Protein AF-Q8TP90-F1 (afdb_monomer)

Sequence (486 aa):
MRDIGINGIKLPTEDCNDPECPFHGKLSVRGQILKGIVISDKMTKNIVMKRYREKWSYKYQRKQRVSSKIHAYSPPCMEAKIGDIITIAECRPLNKGSSFVVIENKSNINFVDNLLNVDDKWREELYVKDLKEMISLIQKEIKSLPSKSSELPIRLDQLANCQRNLYFISGDIKQLEDSVDNFSKSVSLTPINSSDKLIRLISLGKTQSFLYKTTNDVSSLDSAINAYGEAIETYNVLSTITNNYLPYFLTASKNLADLLIFEYEKNKNASDLKRAVYYYNEFLNSAPTGTSNTPIVLKRLSSAMKYYYTLNQDIDYLEKEINYIQKAVNITNSSSANLPGLLIDLGDSLNEYYECGKSKIPFDKLEKILIESRNSYMKAKGLISDDSINLLKIFNNIGNVSRELYIHTNEISYLKEAIDFWRKSIKSEDLNKQNYSSNNILRLNNLAVGLIDLYEVESDPKYLDESQKIWNRLKRELWTRKNYKS

Solvent-accessible surface area (backbone atoms only — not comparable to full-atom values): 25575 Å² total; per-residue (Å²): 115,50,85,71,85,63,87,94,63,64,74,61,75,47,70,49,92,43,58,75,22,53,44,66,29,76,38,63,66,46,89,58,76,47,64,33,35,26,77,37,52,88,45,89,60,29,33,34,30,41,30,74,47,77,42,80,34,78,94,73,74,41,79,38,83,44,75,50,81,44,44,25,32,42,42,77,39,51,69,74,45,37,40,30,42,33,33,32,31,24,40,66,72,78,51,99,70,22,39,27,33,57,64,34,45,58,70,78,47,98,65,74,73,62,89,56,58,86,92,38,54,73,52,52,59,50,51,53,50,49,34,53,53,49,42,55,51,45,55,54,50,56,73,71,50,59,94,86,40,86,60,49,38,57,49,27,42,44,39,15,40,20,27,39,44,42,19,74,74,69,69,44,61,68,33,40,53,53,14,42,53,28,26,50,52,20,40,73,71,36,61,82,74,35,73,68,30,32,57,38,22,49,55,31,18,53,49,24,45,49,50,14,76,74,67,70,42,62,69,34,42,56,50,16,45,48,28,20,50,52,24,41,56,32,40,63,60,39,48,78,80,45,68,88,57,51,62,59,40,42,53,25,26,46,52,40,18,53,51,25,43,55,48,21,74,75,71,66,43,66,67,33,46,53,51,16,54,51,30,44,47,56,30,61,76,68,52,60,90,75,44,73,47,50,42,56,51,27,45,50,50,18,53,52,24,48,51,50,20,74,75,66,75,41,67,70,27,41,54,51,18,44,53,28,29,52,53,20,50,72,73,45,54,91,86,41,88,60,43,42,57,45,24,44,50,39,20,52,47,35,49,49,41,45,70,78,27,63,91,76,50,59,70,85,52,50,58,54,41,42,52,49,20,40,50,26,33,54,54,22,58,76,70,52,61,91,86,39,77,65,50,35,54,43,26,36,52,42,14,53,38,24,40,52,47,17,74,74,66,70,43,62,68,30,42,55,49,13,38,55,26,19,55,67,32,50,75,83,77,75,90,53,90,86,67,83,47,75,64,57,54,53,41,43,50,52,33,26,52,46,25,44,58,48,22,76,74,68,69,46,64,69,34,47,55,49,19,53,53,38,49,54,48,45,52,51,55,54,52,52,55,56,66,72,74,108

Mean predicted aligned error: 10.58 Å

Radius of gyration: 27.31 Å; Cα contacts (8 Å, |Δi|>4): 719; chains: 1; bounding box: 67×59×77 Å

Secondary structure (DSSP, 8-state):
----S-TTPPPPSS----TT-TTTSSPPEEEEEEEEEEEEEEETTEEEEEEEEEEEETTTTEEEEEEEEEEEE--GGG---TT-EEEEEEES-SSSS--EEEEEEGGGSSS-S-SS-GGGHHHHHHHHHHHHHHHHHHHHHHHHS-TT-TTHHHHHHHHHHHHHHHHHHH--HHHHHHHHHHHHHHHHTSPTT-HHHHHHHHHHHHHHHHHHHHH--HHHHHHHHHHHHHHHHHHHHHHTT-STTHHHHHHHHHHHHHHHHHHHHHH--HHHHHHHHHHHHHHHHHSPTT-TTHHHHHHHHHHHHHHHHHHH--THHHHHHHHHHHHHHHHS-TT-TTHHHHHHHHHHHHHHHHHHHTTTS-HHHHHHHHHHHHHHHHHHHHHS-TT-HHHHHHHHHHHHHHHHHHHHH--HHHHHHHHHHHHHHS-S--S-TT---HHHHHHHHHHHHHHHHHHHHH--HHHHHHHHHHHHHHHHHHHHHHHTT-

InterPro domains:
  IPR000266 Small ribosomal subunit protein uS17 [PF00366] (36-104)
  IPR000266 Small ribosomal subunit protein uS17 [PTHR10744] (2-112)
  IPR012340 Nucleic acid-binding, OB-fold [SSF50249] (30-132)
  IPR019978 Small ribosomal subunit protein uS17, archaeal [MF_01345_A] (2-107)
  IPR028333 Small ribosomal subunit protein uS17, archaeal/eukaryotic [TIGR03630] (4-105)

pLDDT: mean 89.75, std 11.12, range [39.59, 98.31]

Structure (mmCIF, N/CA/C/O backbone):
data_AF-Q8TP90-F1
#
_entry.id   AF-Q8TP90-F1
#
loop_
_atom_site.group_PDB
_atom_site.id
_atom_site.type_symbol
_atom_site.label_atom_id
_atom_site.label_alt_id
_atom_site.label_comp_id
_atom_site.label_asym_id
_atom_site.label_entity_id
_atom_site.label_seq_id
_atom_site.pdbx_PDB_ins_code
_atom_site.Cartn_x
_atom_site.Cartn_y
_atom_site.Cartn_z
_atom_site.occupancy
_atom_site.B_iso_or_equiv
_atom_site.auth_seq_id
_atom_site.auth_comp_id
_atom_site.auth_asym_id
_atom_site.auth_atom_id
_atom_site.pdbx_PDB_model_num
ATOM 1 N N . MET A 1 1 ? 10.451 -8.329 6.215 1.00 73.50 1 MET A N 1
ATOM 2 C CA . MET A 1 1 ? 11.173 -7.052 6.019 1.00 73.50 1 MET A CA 1
ATOM 3 C C . MET A 1 1 ? 11.724 -6.570 7.357 1.00 73.50 1 MET A C 1
ATOM 5 O O . MET A 1 1 ? 11.015 -6.689 8.352 1.00 73.50 1 MET A O 1
ATOM 9 N N . ARG A 1 2 ? 12.975 -6.101 7.407 1.00 77.56 2 ARG A N 1
ATOM 10 C CA . ARG A 1 2 ? 13.603 -5.552 8.617 1.00 77.56 2 ARG A CA 1
ATOM 11 C C . ARG A 1 2 ? 13.163 -4.110 8.841 1.00 77.56 2 ARG A C 1
ATOM 13 O O . ARG A 1 2 ? 13.107 -3.332 7.892 1.00 77.56 2 ARG A O 1
ATOM 20 N N . ASP A 1 3 ? 12.910 -3.767 10.097 1.00 80.56 3 ASP A N 1
ATOM 21 C CA . ASP A 1 3 ? 12.862 -2.374 10.525 1.00 80.56 3 ASP A CA 1
ATOM 22 C C . ASP A 1 3 ? 14.297 -1.829 10.590 1.00 80.56 3 ASP A C 1
ATOM 24 O O . ASP A 1 3 ? 15.183 -2.446 11.188 1.00 80.56 3 ASP A O 1
ATOM 28 N N . ILE A 1 4 ? 14.531 -0.699 9.925 1.00 85.50 4 ILE A N 1
ATOM 29 C CA . ILE A 1 4 ? 15.835 -0.033 9.868 1.00 85.50 4 ILE A CA 1
ATOM 30 C C . ILE A 1 4 ? 16.009 1.019 10.976 1.00 85.50 4 ILE A C 1
ATOM 32 O O . ILE A 1 4 ? 17.056 1.661 11.038 1.00 85.50 4 ILE A O 1
ATOM 36 N N . GLY A 1 5 ? 15.007 1.197 11.845 1.00 82.06 5 GLY A N 1
ATOM 37 C CA . GLY A 1 5 ? 15.052 2.102 12.995 1.00 82.06 5 GLY A CA 1
ATOM 38 C C . GLY A 1 5 ? 14.886 3.579 12.637 1.00 82.06 5 GLY A C 1
ATOM 39 O O . GLY A 1 5 ? 15.294 4.444 13.410 1.00 82.06 5 GLY A O 1
ATOM 40 N N . ILE A 1 6 ? 14.327 3.884 11.462 1.00 81.75 6 ILE A N 1
ATOM 41 C CA . ILE A 1 6 ? 14.079 5.258 11.023 1.00 81.75 6 ILE A CA 1
ATOM 42 C C . ILE A 1 6 ? 12.574 5.497 10.905 1.00 81.75 6 ILE A C 1
ATOM 44 O O . ILE A 1 6 ? 11.910 4.969 10.013 1.00 81.75 6 ILE A O 1
ATOM 48 N N . ASN A 1 7 ? 12.055 6.354 11.780 1.00 77.19 7 ASN A N 1
ATOM 49 C CA . ASN A 1 7 ? 10.639 6.701 11.810 1.00 77.19 7 ASN A CA 1
ATOM 50 C C . ASN A 1 7 ? 10.236 7.560 10.600 1.00 77.19 7 ASN A C 1
ATOM 52 O O . ASN A 1 7 ? 10.971 8.452 10.175 1.00 77.19 7 ASN A O 1
ATOM 56 N N . GLY A 1 8 ? 9.028 7.324 10.084 1.00 74.12 8 GLY A N 1
ATOM 57 C CA . GLY A 1 8 ? 8.416 8.143 9.031 1.00 74.12 8 GLY A CA 1
ATOM 58 C C . GLY A 1 8 ? 8.883 7.843 7.603 1.00 74.12 8 GLY A C 1
ATOM 59 O O . GLY A 1 8 ? 8.479 8.556 6.688 1.00 74.12 8 GLY A O 1
ATOM 60 N N . ILE A 1 9 ? 9.701 6.809 7.392 1.00 78.56 9 ILE A N 1
ATOM 61 C CA . ILE A 1 9 ? 10.065 6.339 6.049 1.00 78.56 9 ILE A CA 1
ATOM 62 C C . ILE A 1 9 ? 9.023 5.345 5.551 1.00 78.56 9 ILE A C 1
ATOM 64 O O . ILE A 1 9 ? 8.697 4.376 6.242 1.00 78.56 9 ILE A O 1
ATOM 68 N N . LYS A 1 10 ? 8.526 5.555 4.328 1.00 74.62 10 LYS A N 1
ATOM 69 C CA . LYS A 1 10 ? 7.681 4.563 3.659 1.00 74.62 10 LYS A CA 1
ATOM 70 C C . LYS A 1 10 ? 8.544 3.372 3.230 1.00 74.62 10 LYS A C 1
ATOM 72 O O . LYS A 1 10 ? 9.531 3.529 2.514 1.00 74.62 10 LYS A O 1
ATOM 77 N N . LEU A 1 11 ? 8.165 2.185 3.702 1.00 74.81 11 LEU A N 1
ATOM 78 C CA . LEU A 1 11 ? 8.831 0.928 3.364 1.00 74.81 11 LEU A CA 1
ATOM 79 C C . LEU A 1 11 ? 8.772 0.668 1.847 1.00 74.81 11 LEU A C 1
ATOM 81 O O . LEU A 1 11 ? 7.795 1.074 1.206 1.00 74.81 11 LEU A O 1
ATOM 85 N N . PRO A 1 12 ? 9.776 -0.023 1.270 1.00 78.31 12 PRO A N 1
ATOM 86 C CA . PRO A 1 12 ? 9.726 -0.432 -0.127 1.00 78.31 12 PRO A CA 1
ATOM 87 C C . PRO A 1 12 ? 8.459 -1.239 -0.405 1.00 78.31 12 PRO A C 1
ATOM 89 O O . PRO A 1 12 ? 8.058 -2.079 0.401 1.00 78.31 12 PRO A O 1
ATOM 92 N N . THR A 1 13 ? 7.836 -0.998 -1.555 1.00 68.50 13 THR A N 1
ATOM 93 C CA . THR A 1 13 ? 6.683 -1.793 -1.996 1.00 68.50 13 THR A CA 1
ATOM 94 C C . THR A 1 13 ? 7.095 -3.126 -2.589 1.00 68.50 13 THR A C 1
ATOM 96 O O . THR A 1 13 ? 6.263 -4.017 -2.692 1.00 68.50 13 THR A O 1
ATOM 99 N N . GLU A 1 14 ? 8.341 -3.254 -3.025 1.00 73.25 14 GLU A N 1
ATOM 100 C CA . GLU A 1 14 ? 8.852 -4.458 -3.663 1.00 73.25 14 GLU A CA 1
ATOM 101 C C . GLU A 1 14 ? 9.869 -5.157 -2.773 1.00 73.25 14 GLU A C 1
ATOM 103 O O . GLU A 1 14 ? 10.559 -4.528 -1.965 1.00 73.25 14 GLU A O 1
ATOM 108 N N . ASP A 1 15 ? 9.976 -6.472 -2.940 1.00 74.62 15 ASP A N 1
ATOM 109 C CA . ASP A 1 15 ? 10.994 -7.259 -2.263 1.00 74.62 15 ASP A CA 1
ATOM 110 C C . ASP A 1 15 ? 12.216 -7.471 -3.150 1.00 74.62 15 ASP A C 1
ATOM 112 O O . ASP A 1 15 ? 12.117 -7.564 -4.372 1.00 74.62 15 ASP A O 1
ATOM 116 N N . CYS A 1 16 ? 13.392 -7.560 -2.531 1.00 80.56 16 CYS A N 1
ATOM 117 C CA . CYS A 1 16 ? 14.615 -7.935 -3.229 1.00 80.56 16 CYS A CA 1
ATOM 118 C C . CYS A 1 16 ? 15.437 -8.922 -2.400 1.00 80.56 16 CYS A C 1
ATOM 120 O O . CYS A 1 16 ? 15.374 -8.928 -1.175 1.00 80.56 16 CYS A O 1
ATOM 122 N N . ASN A 1 17 ? 16.264 -9.721 -3.074 1.00 80.06 17 ASN A N 1
ATOM 123 C CA . ASN A 1 17 ? 17.187 -10.664 -2.431 1.00 80.06 17 ASN A CA 1
ATOM 124 C C . ASN A 1 17 ? 18.594 -10.069 -2.257 1.00 80.06 17 ASN A C 1
ATOM 126 O O . ASN A 1 17 ? 19.585 -10.795 -2.226 1.00 80.06 17 ASN A O 1
ATOM 130 N N . ASP A 1 18 ? 18.701 -8.741 -2.210 1.00 87.00 18 ASP A N 1
ATOM 131 C CA . ASP A 1 18 ? 19.982 -8.046 -2.174 1.00 87.00 18 ASP A CA 1
ATOM 132 C C . ASP A 1 18 ? 20.558 -8.001 -0.745 1.00 87.00 18 ASP A C 1
ATOM 134 O O . ASP A 1 18 ? 19.956 -7.374 0.134 1.00 87.00 18 ASP A O 1
ATOM 138 N N . PRO A 1 19 ? 21.736 -8.603 -0.480 1.00 88.44 19 PRO A N 1
ATOM 139 C CA . PRO A 1 19 ? 22.357 -8.575 0.844 1.00 88.44 19 PRO A CA 1
ATOM 140 C C . PRO A 1 19 ? 22.702 -7.162 1.331 1.00 88.44 19 PRO A C 1
ATOM 142 O O . PRO A 1 19 ? 22.796 -6.943 2.544 1.00 88.44 19 PRO A O 1
ATOM 145 N N . GLU A 1 20 ? 22.888 -6.215 0.404 1.00 92.25 20 GLU A N 1
ATOM 146 C CA . GLU A 1 20 ? 23.177 -4.809 0.705 1.00 92.25 20 GLU A CA 1
ATOM 147 C C . GLU A 1 20 ? 21.911 -3.942 0.803 1.00 92.25 20 GLU A C 1
ATOM 149 O O . GLU A 1 20 ? 21.999 -2.749 1.085 1.00 92.25 20 GLU A O 1
ATOM 154 N N . CYS A 1 21 ? 20.718 -4.526 0.654 1.00 91.88 21 CYS A N 1
ATOM 155 C CA . CYS A 1 21 ? 19.477 -3.826 0.955 1.00 91.88 21 CYS A CA 1
ATOM 156 C C . CYS A 1 21 ? 19.329 -3.629 2.478 1.00 91.88 21 CYS A C 1
ATOM 158 O O . CYS A 1 21 ? 19.456 -4.598 3.233 1.00 91.88 21 CYS A O 1
ATOM 160 N N . PRO A 1 22 ? 19.002 -2.418 2.963 1.00 92.38 22 PRO A N 1
ATOM 161 C CA . PRO A 1 22 ? 18.715 -2.190 4.380 1.00 92.38 22 PRO A CA 1
ATOM 162 C C . PRO A 1 22 ? 17.515 -2.991 4.906 1.00 92.38 22 PRO A C 1
ATOM 164 O O . PRO A 1 22 ? 17.494 -3.404 6.064 1.00 92.38 22 PRO A O 1
ATOM 167 N N . PHE A 1 23 ? 16.522 -3.231 4.047 1.00 88.56 23 PHE A N 1
ATOM 168 C CA . PHE A 1 23 ? 15.239 -3.828 4.420 1.00 88.56 23 PHE A CA 1
ATOM 169 C C . PHE A 1 23 ? 15.216 -5.354 4.300 1.00 88.56 23 PHE A C 1
ATOM 171 O O . PHE A 1 23 ? 14.618 -6.037 5.135 1.00 88.56 23 PHE A O 1
ATOM 178 N N . HIS A 1 24 ? 15.847 -5.900 3.261 1.00 86.56 24 HIS A N 1
ATOM 179 C CA . HIS A 1 24 ? 15.857 -7.343 2.980 1.00 86.56 24 HIS A CA 1
ATOM 180 C C . HIS A 1 24 ? 17.210 -7.998 3.257 1.00 86.56 24 HIS A C 1
ATOM 182 O O . HIS A 1 24 ? 17.280 -9.205 3.470 1.00 86.56 24 HIS A O 1
ATOM 188 N N . GLY A 1 25 ? 18.278 -7.205 3.289 1.00 88.62 25 GLY A N 1
ATOM 189 C CA . GLY A 1 25 ? 19.641 -7.660 3.505 1.00 88.62 25 GLY A CA 1
ATOM 190 C C . GLY A 1 25 ? 20.128 -7.470 4.940 1.00 88.62 25 GLY A C 1
ATOM 191 O O . GLY A 1 25 ? 19.359 -7.365 5.901 1.00 88.62 25 GLY A O 1
ATOM 192 N N . LYS A 1 26 ? 21.456 -7.436 5.094 1.00 90.31 26 LYS A N 1
ATOM 193 C CA . LYS A 1 26 ? 22.139 -7.293 6.392 1.00 90.31 26 LYS A CA 1
ATOM 194 C C . LYS A 1 26 ? 22.639 -5.872 6.659 1.00 90.31 26 LYS A C 1
ATOM 196 O O . LYS A 1 26 ? 23.103 -5.604 7.764 1.00 90.31 26 LYS A O 1
ATOM 201 N N . LEU A 1 27 ? 22.519 -4.960 5.693 1.00 93.88 27 LEU A N 1
ATOM 202 C CA . LEU A 1 27 ? 23.067 -3.612 5.805 1.00 93.88 27 LEU A CA 1
ATOM 203 C C . LEU A 1 27 ? 22.357 -2.795 6.892 1.00 93.88 27 LEU A C 1
ATOM 205 O O . LEU A 1 27 ? 21.151 -2.589 6.840 1.00 93.88 27 LEU A O 1
ATOM 209 N N . SER A 1 28 ? 23.123 -2.301 7.862 1.00 93.44 28 SER A N 1
ATOM 210 C CA . SER A 1 28 ? 22.631 -1.344 8.853 1.00 93.44 28 SER A CA 1
ATOM 211 C C . SER A 1 28 ? 22.852 0.087 8.367 1.00 93.44 28 SER A C 1
ATOM 213 O O . SER A 1 28 ? 23.928 0.426 7.861 1.00 93.44 28 SER A O 1
ATOM 215 N N . VAL A 1 29 ? 21.841 0.928 8.559 1.00 94.25 29 VAL A N 1
ATOM 216 C CA . VAL A 1 29 ? 21.896 2.375 8.317 1.00 94.25 29 VAL A CA 1
ATOM 217 C C . VAL A 1 29 ? 22.242 3.118 9.608 1.00 94.25 29 VAL A C 1
ATOM 219 O O . VAL A 1 29 ? 22.035 2.603 10.706 1.00 94.25 29 VAL A O 1
ATOM 222 N N . ARG A 1 30 ? 22.832 4.307 9.484 1.00 92.44 30 ARG A N 1
ATOM 223 C CA . ARG A 1 30 ? 23.269 5.157 10.600 1.00 92.44 30 ARG A CA 1
ATOM 224 C C . ARG A 1 30 ? 23.354 6.619 10.163 1.00 92.44 30 ARG A C 1
ATOM 226 O O . ARG A 1 30 ? 23.160 6.929 8.996 1.00 92.44 30 ARG A O 1
ATOM 233 N N . GLY A 1 31 ? 23.722 7.499 11.091 1.00 91.69 31 GLY A N 1
ATOM 234 C CA . GLY A 1 31 ? 24.200 8.842 10.762 1.00 91.69 31 GLY A CA 1
ATOM 235 C C . GLY A 1 31 ? 23.160 9.714 10.060 1.00 91.69 31 GLY A C 1
ATOM 236 O O . GLY A 1 31 ? 22.032 9.855 10.530 1.00 91.69 31 GLY A O 1
ATOM 237 N N . GLN A 1 32 ? 23.572 10.365 8.972 1.00 92.62 32 GLN A N 1
ATOM 238 C CA . GLN A 1 32 ? 22.754 11.377 8.305 1.00 92.62 32 GLN A CA 1
ATOM 239 C C . GLN A 1 32 ? 21.702 10.774 7.367 1.00 92.62 32 GLN A C 1
ATOM 241 O O . GLN A 1 32 ? 21.999 9.895 6.559 1.00 92.62 32 GLN A O 1
ATOM 246 N N . ILE A 1 33 ? 20.496 11.347 7.398 1.00 93.06 33 ILE A N 1
ATOM 247 C CA . ILE A 1 33 ? 19.430 11.096 6.421 1.00 93.06 33 ILE A CA 1
ATOM 248 C C . ILE A 1 33 ? 19.311 12.320 5.521 1.00 93.06 33 ILE A C 1
ATOM 250 O O . ILE A 1 33 ? 19.073 13.435 5.990 1.00 93.06 33 ILE A O 1
ATOM 254 N N . LEU A 1 34 ? 19.501 12.123 4.221 1.00 92.06 34 LEU A N 1
ATOM 255 C CA . LEU A 1 34 ? 19.572 13.197 3.238 1.00 92.06 34 LEU A CA 1
ATOM 256 C C . LEU A 1 34 ? 18.519 12.989 2.150 1.00 92.06 34 LEU A C 1
ATOM 258 O O . LEU A 1 34 ? 18.262 11.865 1.742 1.00 92.06 34 LEU A O 1
ATOM 262 N N . LYS A 1 35 ? 17.945 14.084 1.648 1.00 89.75 35 LYS A N 1
ATOM 263 C CA . LYS A 1 35 ? 16.981 14.077 0.538 1.00 89.75 35 LYS A CA 1
ATOM 264 C C . LYS A 1 35 ? 17.571 14.788 -0.675 1.00 89.75 35 LYS A C 1
ATOM 266 O O . LYS A 1 35 ? 18.319 15.759 -0.512 1.00 89.75 35 LYS A O 1
ATOM 271 N N . GLY A 1 36 ? 17.226 14.333 -1.873 1.00 91.44 36 GLY A N 1
ATOM 272 C CA . GLY A 1 36 ? 17.706 14.933 -3.114 1.00 91.44 36 GLY A CA 1
ATOM 273 C C . GLY A 1 36 ? 17.113 14.305 -4.365 1.00 91.44 36 GLY A C 1
ATOM 274 O O . GLY A 1 36 ? 16.293 13.396 -4.285 1.00 91.44 36 GLY A O 1
ATOM 275 N N . ILE A 1 37 ? 17.550 14.813 -5.515 1.00 92.12 37 ILE A N 1
ATOM 276 C CA . ILE A 1 37 ? 17.131 14.351 -6.838 1.00 92.12 37 ILE A CA 1
ATOM 277 C C . ILE A 1 37 ? 18.216 13.487 -7.481 1.00 92.12 37 ILE A C 1
ATOM 279 O O . ILE A 1 37 ? 19.404 13.819 -7.408 1.00 92.12 37 ILE A O 1
ATOM 283 N N . VAL A 1 38 ? 17.836 12.387 -8.123 1.00 95.31 38 VAL A N 1
ATOM 284 C CA . VAL A 1 38 ? 18.757 11.554 -8.903 1.00 95.31 38 VAL A CA 1
ATOM 285 C C . VAL A 1 38 ? 19.110 12.265 -10.206 1.00 95.31 38 VAL A C 1
ATOM 287 O O . VAL A 1 38 ? 18.242 12.553 -11.022 1.00 95.31 38 VAL A O 1
ATOM 290 N N . ILE A 1 39 ? 20.398 12.529 -10.417 1.00 94.44 39 ILE A N 1
ATOM 291 C CA . ILE A 1 39 ? 20.915 13.171 -11.639 1.00 94.44 39 ILE A CA 1
ATOM 292 C C . ILE A 1 39 ? 21.616 12.189 -12.584 1.00 94.44 39 ILE A C 1
ATOM 294 O O . ILE A 1 39 ? 21.942 12.545 -13.712 1.00 94.44 39 ILE A O 1
ATOM 298 N N . SER A 1 40 ? 21.921 10.977 -12.118 1.00 93.25 40 SER A N 1
ATOM 299 C CA . SER A 1 40 ? 22.514 9.916 -12.933 1.00 93.25 40 SER A CA 1
ATOM 300 C C . SER A 1 40 ? 22.280 8.561 -12.279 1.00 93.25 40 SER A C 1
ATOM 302 O O . SER A 1 40 ? 22.550 8.394 -11.090 1.00 93.25 40 SER A O 1
ATOM 304 N N . ASP A 1 41 ? 21.840 7.599 -13.078 1.00 91.69 41 ASP A N 1
ATOM 305 C CA . ASP A 1 41 ? 21.629 6.188 -12.744 1.00 91.69 41 ASP A CA 1
ATOM 306 C C . ASP A 1 41 ? 22.478 5.254 -13.629 1.00 91.69 41 ASP A C 1
ATOM 308 O O . ASP A 1 41 ? 22.223 4.059 -13.730 1.00 91.69 41 ASP A O 1
ATOM 312 N N . LYS A 1 42 ? 23.526 5.797 -14.268 1.00 87.50 42 LYS A N 1
ATOM 313 C CA . LYS A 1 42 ? 24.381 5.065 -15.221 1.00 87.50 42 LYS A CA 1
ATOM 314 C C . LYS A 1 42 ? 25.289 4.014 -14.572 1.00 87.50 42 LYS A C 1
ATOM 316 O O . LYS A 1 42 ? 25.848 3.179 -15.275 1.00 87.50 42 LYS A O 1
ATOM 321 N N . MET A 1 43 ? 25.517 4.091 -13.260 1.00 88.25 43 MET A N 1
ATOM 322 C CA . MET A 1 43 ? 26.410 3.168 -12.558 1.00 88.25 43 MET A CA 1
ATOM 323 C C . MET A 1 43 ? 25.622 1.959 -12.059 1.00 88.25 43 MET A C 1
ATOM 325 O O . MET A 1 43 ? 24.588 2.096 -11.414 1.00 88.25 43 MET A O 1
ATOM 329 N N . THR A 1 44 ? 26.134 0.753 -12.287 1.00 86.31 44 THR A N 1
ATOM 330 C CA . THR A 1 44 ? 25.473 -0.467 -11.812 1.00 86.31 44 THR A CA 1
ATOM 331 C C . THR A 1 44 ? 25.269 -0.421 -10.295 1.00 86.31 44 THR A C 1
ATOM 333 O O . THR A 1 44 ? 26.227 -0.224 -9.538 1.00 86.31 44 THR A O 1
ATOM 336 N N . LYS A 1 45 ? 24.011 -0.584 -9.857 1.00 88.94 45 LYS A N 1
ATOM 337 C CA . LYS A 1 45 ? 23.566 -0.535 -8.449 1.00 88.94 45 LYS A CA 1
ATOM 338 C C . LYS A 1 45 ? 23.917 0.757 -7.695 1.00 88.94 45 LYS A C 1
ATOM 340 O O . LYS A 1 45 ? 23.836 0.798 -6.472 1.00 88.94 45 LYS A O 1
ATOM 345 N N . ASN A 1 46 ? 24.331 1.817 -8.386 1.00 94.62 46 ASN A N 1
ATOM 346 C CA . ASN A 1 46 ? 24.694 3.079 -7.755 1.00 94.62 46 ASN A CA 1
ATOM 347 C C . ASN A 1 46 ? 24.105 4.246 -8.532 1.00 94.62 46 ASN A C 1
ATOM 349 O O . ASN A 1 46 ? 24.036 4.258 -9.755 1.00 94.62 46 ASN A O 1
ATOM 353 N N . ILE A 1 47 ? 23.734 5.274 -7.796 1.00 95.38 47 ILE A N 1
ATOM 354 C CA . ILE A 1 47 ? 23.155 6.487 -8.345 1.00 95.38 47 ILE A CA 1
ATOM 355 C C . ILE A 1 47 ? 23.934 7.697 -7.847 1.00 95.38 47 ILE A C 1
ATOM 357 O O . ILE A 1 47 ? 24.611 7.660 -6.814 1.00 95.38 47 ILE A O 1
ATOM 361 N N . VAL A 1 48 ? 23.819 8.795 -8.583 1.00 96.69 48 VAL A N 1
ATOM 362 C CA . VAL A 1 48 ? 24.321 10.098 -8.160 1.00 96.69 48 VAL A CA 1
ATOM 363 C C . VAL A 1 48 ? 23.128 10.974 -7.823 1.00 96.69 48 VAL A C 1
ATOM 365 O O . VAL A 1 48 ? 22.336 11.327 -8.695 1.00 96.69 48 VAL A O 1
ATOM 368 N N . MET A 1 49 ? 23.022 11.348 -6.553 1.00 94.88 49 MET A N 1
ATOM 369 C CA . MET A 1 49 ? 22.006 12.259 -6.049 1.00 94.88 49 MET A CA 1
ATOM 370 C C . MET A 1 49 ? 22.584 13.672 -5.933 1.00 94.88 49 MET A C 1
ATOM 372 O O . MET A 1 49 ? 23.668 13.871 -5.379 1.00 94.88 49 MET A O 1
ATOM 376 N N . LYS A 1 50 ? 21.850 14.677 -6.406 1.00 95.25 50 LYS A N 1
ATOM 377 C CA . LYS A 1 50 ? 22.106 16.092 -6.129 1.00 95.25 50 LYS A CA 1
ATOM 378 C C . LYS A 1 50 ? 21.202 16.546 -4.988 1.00 95.25 50 LYS A C 1
ATOM 380 O O . LYS A 1 50 ? 19.990 16.355 -5.031 1.00 95.25 50 LYS A O 1
ATOM 385 N N . ARG A 1 51 ? 21.789 17.178 -3.970 1.00 93.12 51 ARG A N 1
ATOM 386 C CA . ARG A 1 51 ? 21.039 17.845 -2.893 1.00 93.12 51 ARG A CA 1
ATOM 387 C C . ARG A 1 51 ? 21.386 19.316 -2.797 1.00 93.12 51 ARG A C 1
ATOM 389 O O . ARG A 1 51 ? 22.520 19.708 -3.091 1.00 93.12 51 ARG A O 1
ATOM 396 N N . TYR A 1 52 ? 20.444 20.084 -2.267 1.00 91.75 52 TYR A N 1
ATOM 397 C CA . TYR A 1 52 ? 20.635 21.483 -1.916 1.00 91.75 52 TYR A CA 1
ATOM 398 C C . TYR A 1 52 ? 20.681 21.684 -0.408 1.00 91.75 52 TYR A C 1
ATOM 400 O O . TYR A 1 52 ? 19.916 21.086 0.346 1.00 91.75 52 TYR A O 1
ATOM 408 N N . ARG A 1 53 ? 21.576 22.561 0.040 1.00 90.81 53 ARG A N 1
ATOM 409 C CA . ARG A 1 53 ? 21.670 22.984 1.440 1.00 90.81 53 ARG A CA 1
ATOM 410 C C . ARG A 1 53 ? 22.126 24.428 1.530 1.00 90.81 53 ARG A C 1
ATOM 412 O O . ARG A 1 53 ? 22.751 24.951 0.610 1.00 90.81 53 ARG A O 1
ATOM 419 N N . GLU A 1 54 ? 21.866 25.050 2.665 1.00 90.44 54 GLU A N 1
ATOM 420 C CA . GLU A 1 54 ? 22.471 26.335 2.985 1.00 90.44 54 GLU A CA 1
ATOM 421 C C . GLU A 1 54 ? 23.865 26.103 3.579 1.00 90.44 54 GLU A C 1
ATOM 423 O O . GLU A 1 54 ? 24.090 25.182 4.369 1.00 90.44 54 GLU A O 1
ATOM 428 N N . LYS A 1 55 ? 24.833 26.921 3.176 1.00 92.31 55 LYS A N 1
ATOM 429 C CA . LYS A 1 55 ? 26.163 26.992 3.785 1.00 92.31 55 LYS A CA 1
ATOM 430 C C . LYS A 1 55 ? 26.446 28.448 4.116 1.00 92.31 55 LYS A C 1
ATOM 432 O O . LYS A 1 55 ? 26.162 29.323 3.304 1.00 92.31 55 LYS A O 1
ATOM 437 N N . TRP A 1 56 ? 27.032 28.722 5.274 1.00 94.31 56 TRP A N 1
ATOM 438 C CA . TRP A 1 56 ? 27.511 30.066 5.573 1.00 94.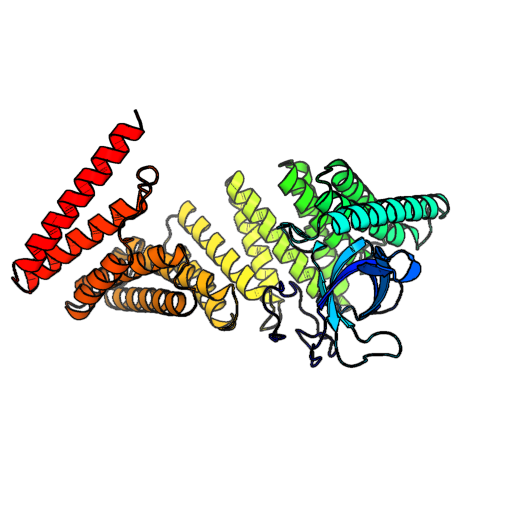31 56 TRP A CA 1
ATOM 439 C C . TRP A 1 56 ? 28.689 30.427 4.660 1.00 94.31 56 TRP A C 1
ATOM 441 O O . TRP A 1 56 ? 29.623 29.637 4.485 1.00 94.31 56 TRP A O 1
ATOM 451 N N . SER A 1 57 ? 28.639 31.604 4.045 1.00 92.06 57 SER A N 1
ATOM 452 C CA . SER A 1 57 ? 29.776 32.198 3.351 1.00 92.06 57 SER A CA 1
ATOM 453 C C . SER A 1 57 ? 30.461 33.188 4.283 1.00 92.06 57 SER A C 1
ATOM 455 O O . SER A 1 57 ? 29.917 34.261 4.523 1.00 92.06 57 SER A O 1
ATOM 457 N N . TY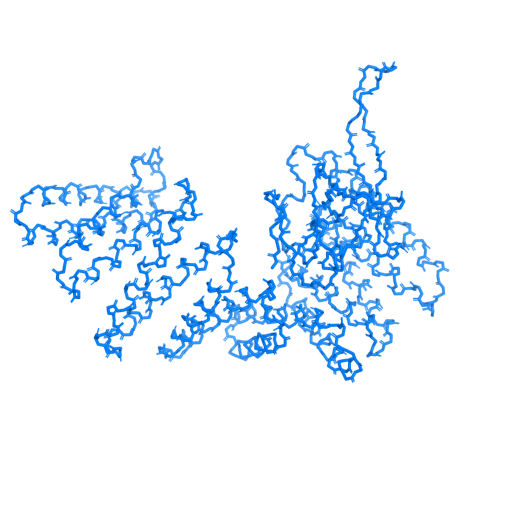R A 1 58 ? 31.660 32.860 4.772 1.00 92.81 58 TYR A N 1
ATOM 458 C CA . TYR A 1 58 ? 32.420 33.747 5.660 1.00 92.81 58 TYR A CA 1
ATOM 459 C C . TYR A 1 58 ? 32.819 35.061 4.973 1.00 92.81 58 TYR A C 1
ATOM 461 O O . TYR A 1 58 ? 32.606 36.124 5.542 1.00 92.81 58 TYR A O 1
ATOM 469 N N . LYS A 1 59 ? 33.300 35.005 3.719 1.00 94.50 59 LYS A N 1
ATOM 470 C CA . LYS A 1 59 ? 33.714 36.193 2.944 1.00 94.50 59 LYS A CA 1
ATOM 471 C C . LYS A 1 59 ? 32.579 37.202 2.736 1.00 94.50 59 LYS A C 1
ATOM 473 O O . LYS A 1 59 ? 32.828 38.397 2.708 1.00 94.50 59 LYS A O 1
ATOM 478 N N . TYR A 1 60 ? 31.351 36.714 2.561 1.00 94.12 60 TYR A N 1
ATOM 479 C CA . TYR A 1 60 ? 30.178 37.548 2.263 1.00 9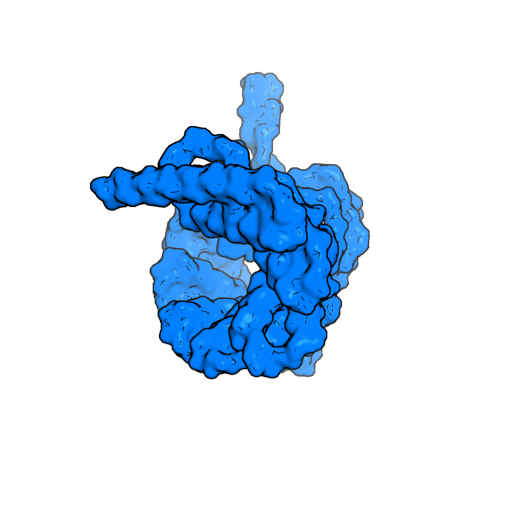4.12 60 TYR A CA 1
ATOM 480 C C . TYR A 1 60 ? 29.202 37.660 3.442 1.00 94.12 60 TYR A C 1
ATOM 482 O O . TYR A 1 60 ? 28.118 38.201 3.260 1.00 94.12 60 TYR A O 1
ATOM 490 N N . GLN A 1 61 ? 29.549 37.078 4.597 1.00 91.69 61 GLN A N 1
ATOM 491 C CA . GLN A 1 61 ? 28.742 37.014 5.824 1.00 91.69 61 GLN A CA 1
ATOM 492 C C . GLN A 1 61 ? 27.246 36.726 5.592 1.00 91.69 61 GLN A C 1
ATOM 494 O O . GLN A 1 61 ? 26.373 37.324 6.212 1.00 91.69 61 GLN A O 1
ATOM 499 N N . ARG A 1 62 ? 26.933 35.800 4.677 1.00 95.06 62 ARG A N 1
ATOM 500 C CA . ARG A 1 62 ? 25.549 35.424 4.343 1.00 95.06 62 ARG A CA 1
ATOM 501 C C . ARG A 1 62 ? 25.404 33.928 4.130 1.00 95.06 62 ARG A C 1
ATOM 503 O O . ARG A 1 62 ? 26.353 33.258 3.708 1.00 95.06 62 ARG A O 1
ATOM 510 N N . LYS A 1 63 ? 24.197 33.401 4.344 1.00 90.38 63 LYS A N 1
ATOM 511 C CA . LYS A 1 63 ? 23.848 32.049 3.896 1.00 90.38 63 LYS A CA 1
ATOM 512 C C . LYS A 1 63 ? 23.797 32.017 2.371 1.00 90.38 63 LYS A C 1
ATOM 514 O O . LYS A 1 63 ? 23.136 32.834 1.739 1.00 90.38 63 LYS A O 1
ATOM 519 N N . GLN A 1 64 ? 24.507 31.066 1.783 1.00 91.81 64 GLN A N 1
ATOM 520 C CA . GLN A 1 64 ? 24.454 30.768 0.356 1.00 91.81 64 GLN A CA 1
ATOM 521 C C . GLN A 1 64 ? 23.834 29.389 0.144 1.00 91.81 64 GLN A C 1
ATOM 523 O O . GLN A 1 64 ? 24.147 28.436 0.862 1.00 91.81 64 GLN A O 1
ATOM 528 N N . ARG A 1 65 ? 22.967 29.278 -0.863 1.00 90.25 65 ARG A N 1
ATOM 529 C CA . ARG A 1 65 ? 22.427 27.998 -1.325 1.00 90.25 65 ARG A CA 1
ATOM 530 C C . ARG A 1 65 ? 23.494 27.316 -2.168 1.00 90.25 65 ARG A C 1
ATOM 532 O O . ARG A 1 65 ? 23.942 27.864 -3.171 1.00 90.25 65 ARG A O 1
ATOM 539 N N . VAL A 1 66 ? 23.921 26.136 -1.743 1.00 92.81 66 VAL A N 1
ATOM 540 C CA . VAL A 1 66 ? 24.937 25.338 -2.432 1.00 92.81 66 VAL A CA 1
ATOM 541 C C . VAL A 1 66 ? 24.365 23.976 -2.788 1.00 92.81 66 VAL A C 1
ATOM 543 O O . VAL A 1 66 ? 23.483 23.462 -2.095 1.00 92.81 66 VAL A O 1
ATOM 546 N N . SER A 1 67 ? 24.889 23.378 -3.855 1.00 93.69 67 SER A N 1
ATOM 547 C CA . SER A 1 67 ? 24.583 21.997 -4.214 1.00 93.69 67 SER A CA 1
ATOM 548 C C . SER A 1 67 ? 25.778 21.088 -3.953 1.00 93.69 67 SER A C 1
ATOM 550 O O . SER A 1 67 ? 26.931 21.520 -3.973 1.00 93.69 67 SER A O 1
ATOM 552 N N . SER A 1 68 ? 25.500 19.820 -3.675 1.00 94.50 68 SER A N 1
ATOM 553 C CA . SER A 1 68 ? 26.512 18.766 -3.584 1.00 94.50 68 SER A CA 1
ATOM 554 C C . SER A 1 68 ? 25.994 17.508 -4.261 1.00 94.50 68 SER A C 1
ATOM 556 O O . SER A 1 68 ? 24.814 17.184 -4.108 1.00 94.50 68 SER A O 1
ATOM 558 N N . LYS A 1 69 ? 26.882 16.799 -4.960 1.00 96.50 69 LYS A N 1
ATOM 559 C CA . LYS A 1 69 ? 26.617 15.470 -5.517 1.00 96.50 69 LYS A CA 1
ATOM 560 C C . LYS A 1 69 ? 27.061 14.410 -4.510 1.00 96.50 69 LYS A C 1
ATOM 562 O O . LYS A 1 69 ? 28.116 14.566 -3.900 1.00 96.50 69 LYS A O 1
ATOM 567 N N . ILE A 1 70 ? 26.252 13.375 -4.319 1.00 95.81 70 ILE A N 1
ATOM 568 C CA . ILE A 1 70 ? 26.515 12.264 -3.401 1.00 95.81 70 ILE A CA 1
ATOM 569 C C . ILE A 1 70 ? 26.244 10.963 -4.149 1.00 95.81 70 ILE A C 1
ATOM 571 O O . ILE A 1 70 ? 25.212 10.837 -4.808 1.00 95.81 70 ILE A O 1
ATOM 575 N N . HIS A 1 71 ? 27.167 10.011 -4.046 1.00 96.56 71 HIS A N 1
ATOM 576 C CA . HIS A 1 71 ? 26.960 8.657 -4.542 1.00 96.56 71 HIS A CA 1
ATOM 577 C C . HIS A 1 71 ? 26.217 7.838 -3.492 1.00 96.56 71 HIS A C 1
ATOM 579 O O . HIS A 1 71 ? 26.572 7.868 -2.310 1.00 96.56 71 HIS A O 1
ATOM 585 N N . ALA A 1 72 ? 25.194 7.114 -3.927 1.00 96.75 72 ALA A N 1
ATOM 586 C CA . ALA A 1 72 ? 24.443 6.212 -3.073 1.00 96.75 72 ALA A CA 1
ATOM 587 C C . ALA A 1 72 ? 24.207 4.881 -3.781 1.00 96.75 72 ALA A C 1
ATOM 589 O O . ALA A 1 72 ? 23.956 4.842 -4.987 1.00 96.75 72 ALA A O 1
ATOM 590 N N . TYR A 1 73 ? 24.256 3.801 -3.013 1.00 96.00 73 TYR A N 1
ATOM 591 C CA . TYR A 1 73 ? 23.848 2.485 -3.468 1.00 96.00 73 TYR A CA 1
ATOM 592 C C . TYR A 1 73 ? 22.328 2.440 -3.615 1.00 96.00 73 TYR A C 1
ATOM 594 O O . TYR A 1 73 ? 21.604 2.864 -2.711 1.00 96.00 73 TYR A O 1
ATOM 602 N N . SER A 1 74 ? 21.843 1.938 -4.745 1.00 94.44 74 SER A N 1
ATOM 603 C CA . SER A 1 74 ? 20.418 1.767 -5.015 1.00 94.44 74 SER A CA 1
ATOM 604 C C . SER A 1 74 ? 20.094 0.271 -5.020 1.00 94.44 74 SER A C 1
ATOM 606 O O . SER A 1 74 ? 20.452 -0.417 -5.981 1.00 94.44 74 SER A O 1
ATOM 608 N N . PRO A 1 75 ? 19.454 -0.249 -3.953 1.00 91.69 75 PRO A N 1
ATOM 609 C CA . PRO A 1 75 ? 18.990 -1.625 -3.949 1.00 91.69 75 PRO A CA 1
ATOM 610 C C . PRO A 1 75 ? 17.877 -1.810 -4.993 1.00 91.69 75 PRO A C 1
ATOM 612 O O . PRO A 1 75 ? 17.096 -0.876 -5.208 1.00 91.69 75 PRO A O 1
ATOM 615 N N . PRO A 1 76 ? 17.744 -3.004 -5.602 1.00 86.69 76 PRO A N 1
ATOM 616 C CA . PRO A 1 76 ? 16.759 -3.257 -6.655 1.00 86.69 76 PRO A CA 1
ATOM 617 C C . PRO A 1 76 ? 15.321 -2.895 -6.266 1.00 86.69 76 PRO A C 1
ATOM 619 O O . PRO A 1 76 ? 14.624 -2.296 -7.070 1.00 86.69 76 PRO A O 1
ATOM 622 N N . CYS A 1 77 ? 14.908 -3.142 -5.016 1.00 84.56 77 CYS A N 1
ATOM 623 C CA . CYS A 1 77 ? 13.554 -2.836 -4.533 1.00 84.56 77 CYS A CA 1
ATOM 624 C C . CYS A 1 77 ? 13.194 -1.339 -4.491 1.00 84.56 77 CYS A C 1
ATOM 626 O O . CYS A 1 77 ? 12.040 -0.995 -4.249 1.00 84.56 77 CYS A O 1
ATOM 628 N N . MET A 1 78 ? 14.173 -0.437 -4.636 1.00 87.00 78 MET A N 1
ATOM 629 C CA . MET A 1 78 ? 13.940 1.013 -4.598 1.00 87.00 78 MET A CA 1
ATOM 630 C C . MET A 1 78 ? 13.679 1.601 -5.982 1.00 87.00 78 MET A C 1
ATOM 632 O O . MET A 1 78 ? 13.129 2.701 -6.077 1.00 87.00 78 MET A O 1
ATOM 636 N N . GLU A 1 79 ? 14.126 0.895 -7.026 1.00 84.00 79 GLU A N 1
ATOM 637 C CA . GLU A 1 79 ? 14.012 1.278 -8.434 1.00 84.00 79 GLU A CA 1
ATOM 638 C C . GLU A 1 79 ? 14.316 2.760 -8.708 1.00 84.00 79 GLU A C 1
ATOM 640 O O . GLU A 1 79 ? 13.594 3.424 -9.443 1.00 84.00 79 GLU A O 1
ATOM 645 N N . ALA A 1 80 ? 15.363 3.315 -8.090 1.00 91.25 80 ALA A N 1
ATOM 646 C CA . ALA A 1 80 ? 15.677 4.732 -8.249 1.00 91.25 80 ALA A CA 1
ATOM 647 C C . ALA A 1 80 ? 16.218 5.014 -9.660 1.00 91.25 80 ALA A C 1
ATOM 649 O O . ALA A 1 80 ? 17.266 4.485 -10.042 1.00 91.25 80 ALA A O 1
ATOM 650 N N . LYS A 1 81 ? 15.518 5.862 -10.416 1.00 91.75 81 LYS A N 1
ATOM 651 C CA . LYS A 1 81 ? 15.879 6.289 -11.776 1.00 91.75 81 LYS A CA 1
ATOM 652 C C . LYS A 1 81 ? 16.194 7.777 -11.827 1.00 91.75 81 LYS A C 1
ATOM 654 O O . LYS A 1 81 ? 15.919 8.528 -10.892 1.00 91.75 81 LYS A O 1
ATOM 659 N N . ILE A 1 82 ? 16.801 8.220 -12.927 1.00 94.12 82 ILE A N 1
ATOM 660 C CA . ILE A 1 82 ? 17.053 9.648 -13.150 1.00 94.12 82 ILE A CA 1
ATOM 661 C C . ILE A 1 82 ? 15.769 10.483 -13.015 1.00 94.12 82 ILE A C 1
ATOM 663 O O . ILE A 1 82 ? 14.696 10.104 -13.478 1.00 94.12 82 ILE A O 1
ATOM 667 N N . GLY A 1 83 ? 15.888 11.633 -12.356 1.00 91.69 83 GLY A N 1
ATOM 668 C CA . GLY A 1 83 ? 14.767 12.505 -12.032 1.00 91.69 83 GLY A CA 1
ATOM 669 C C . GLY A 1 83 ? 14.027 12.137 -10.751 1.00 91.69 83 GLY A C 1
ATOM 670 O O . GLY A 1 83 ? 13.221 12.950 -10.305 1.00 91.69 83 GLY A O 1
ATOM 671 N N . ASP A 1 84 ? 14.254 10.967 -10.148 1.00 91.62 84 ASP A N 1
ATOM 672 C CA . ASP A 1 84 ? 13.539 10.585 -8.928 1.00 91.62 84 ASP A CA 1
ATOM 673 C C . ASP A 1 84 ? 13.948 11.427 -7.724 1.00 91.62 84 ASP A C 1
ATOM 675 O O . ASP A 1 84 ? 15.123 11.757 -7.541 1.00 91.62 84 ASP A O 1
ATOM 679 N N . ILE A 1 85 ? 12.971 11.746 -6.874 1.00 89.69 85 ILE A N 1
ATOM 680 C CA . ILE A 1 85 ? 13.232 12.333 -5.562 1.00 89.69 85 ILE A CA 1
ATOM 681 C C . ILE A 1 85 ? 13.341 11.198 -4.558 1.00 89.69 85 ILE A C 1
ATOM 683 O O . ILE A 1 85 ? 12.408 10.423 -4.351 1.00 89.69 85 ILE A O 1
ATOM 687 N N . ILE A 1 86 ? 14.490 11.128 -3.903 1.00 92.00 86 ILE A N 1
ATOM 688 C CA . ILE A 1 86 ? 14.840 10.026 -3.019 1.00 92.00 86 ILE A CA 1
ATOM 689 C C . ILE A 1 86 ? 15.312 10.529 -1.659 1.00 92.00 86 ILE A C 1
ATOM 691 O O . ILE A 1 86 ? 15.809 11.652 -1.511 1.00 92.00 86 ILE A O 1
ATOM 695 N N . THR A 1 87 ? 15.201 9.648 -0.674 1.00 91.94 87 THR A N 1
ATOM 696 C CA . THR A 1 87 ? 15.859 9.777 0.622 1.00 91.94 87 THR A CA 1
ATOM 697 C C . THR A 1 87 ? 16.973 8.729 0.696 1.00 91.94 87 THR A C 1
ATOM 699 O O . THR A 1 87 ? 16.757 7.556 0.380 1.00 91.94 87 THR A O 1
ATOM 702 N N . ILE A 1 88 ? 18.168 9.146 1.115 1.00 94.94 88 ILE A N 1
ATOM 703 C CA . ILE A 1 88 ? 19.332 8.285 1.349 1.00 94.94 88 ILE A CA 1
ATOM 704 C C . ILE A 1 88 ? 19.735 8.331 2.826 1.00 94.94 88 ILE A C 1
ATOM 706 O O . ILE A 1 88 ? 19.672 9.392 3.449 1.00 94.94 88 ILE A O 1
ATOM 710 N N . ALA A 1 89 ? 20.176 7.202 3.378 1.00 96.12 89 ALA A N 1
ATOM 711 C CA . ALA A 1 89 ? 20.793 7.126 4.703 1.00 96.12 89 ALA A CA 1
ATOM 712 C C . ALA A 1 89 ? 22.279 6.807 4.582 1.00 96.12 89 ALA A C 1
ATOM 714 O O . ALA A 1 89 ? 22.700 6.071 3.687 1.00 96.12 89 ALA A O 1
ATOM 715 N N . GLU A 1 90 ? 23.071 7.344 5.501 1.00 96.81 90 GLU A N 1
ATOM 716 C CA . GLU A 1 90 ? 24.465 6.955 5.663 1.00 96.81 90 GLU A CA 1
ATOM 717 C C . GLU A 1 90 ? 24.565 5.503 6.171 1.00 96.81 90 GLU A C 1
ATOM 719 O O . GLU A 1 90 ? 23.711 4.993 6.897 1.00 96.81 90 GLU A O 1
ATOM 724 N N . CYS A 1 91 ? 25.609 4.793 5.760 1.00 95.69 91 CYS A N 1
ATOM 725 C CA . CYS A 1 91 ? 25.855 3.406 6.149 1.00 95.69 91 CYS A CA 1
ATOM 726 C C . CYS A 1 91 ? 27.364 3.147 6.295 1.00 95.69 91 CYS A C 1
ATOM 728 O O . CYS A 1 91 ? 28.180 4.077 6.317 1.00 95.69 91 CYS A O 1
ATOM 730 N N . ARG A 1 92 ? 27.773 1.884 6.473 1.00 94.75 92 ARG A N 1
ATOM 731 C CA . ARG A 1 92 ? 29.192 1.535 6.285 1.00 94.75 92 ARG A CA 1
ATOM 732 C C . ARG A 1 92 ? 29.577 1.790 4.817 1.00 94.75 92 ARG A C 1
ATOM 734 O O . ARG A 1 92 ? 28.722 1.622 3.954 1.00 94.75 92 ARG A O 1
ATOM 741 N N . PRO A 1 93 ? 30.835 2.128 4.498 1.00 95.19 93 PRO A N 1
ATOM 742 C CA . PRO A 1 93 ? 31.277 2.151 3.108 1.00 95.19 93 PRO A CA 1
ATOM 743 C C . PRO A 1 93 ? 30.969 0.813 2.414 1.00 95.19 93 PRO A C 1
ATOM 745 O O . PRO A 1 93 ? 31.353 -0.251 2.912 1.00 95.19 93 PRO A O 1
ATOM 748 N N . LEU A 1 94 ? 30.236 0.871 1.300 1.00 91.94 94 LEU A N 1
ATOM 749 C CA . LEU A 1 94 ? 29.920 -0.285 0.449 1.00 91.94 94 LEU A CA 1
ATOM 750 C C . LEU A 1 94 ? 30.945 -0.420 -0.678 1.00 91.94 94 LEU A C 1
ATOM 752 O O . LEU A 1 94 ? 31.338 -1.515 -1.066 1.00 91.94 94 LEU A O 1
ATOM 756 N N . ASN A 1 95 ? 31.428 0.718 -1.173 1.00 91.50 95 ASN A N 1
ATOM 757 C CA . ASN A 1 95 ? 32.512 0.817 -2.141 1.00 91.50 95 ASN A CA 1
ATOM 758 C C . ASN A 1 95 ? 33.284 2.134 -1.934 1.00 91.50 95 ASN A C 1
ATOM 760 O O . ASN A 1 95 ? 32.953 2.919 -1.045 1.00 91.50 95 ASN A O 1
ATOM 764 N N . LYS A 1 96 ? 34.307 2.393 -2.764 1.00 86.88 96 LYS A N 1
ATOM 765 C CA . LYS A 1 96 ? 35.165 3.591 -2.650 1.00 86.88 96 LYS A CA 1
ATOM 766 C C . LYS A 1 96 ? 34.392 4.919 -2.671 1.00 86.88 96 LYS A C 1
ATOM 768 O O . LYS A 1 96 ? 34.873 5.887 -2.097 1.00 86.88 96 LYS A O 1
ATOM 773 N N . GLY A 1 97 ? 33.245 4.982 -3.351 1.00 84.88 97 GLY A N 1
ATOM 774 C CA . GLY A 1 97 ? 32.468 6.216 -3.514 1.00 84.88 97 GLY A CA 1
ATOM 775 C C . GLY A 1 97 ? 31.174 6.272 -2.703 1.00 84.88 97 GLY A C 1
ATOM 776 O O . GLY A 1 97 ? 30.665 7.361 -2.461 1.00 84.88 97 GLY A O 1
ATOM 777 N N . SER A 1 98 ? 30.636 5.125 -2.286 1.00 87.69 98 SER A N 1
ATOM 778 C CA . SER A 1 98 ? 29.268 5.014 -1.771 1.00 87.69 98 SER A CA 1
ATOM 779 C C . SER A 1 98 ? 29.285 4.604 -0.306 1.00 87.69 98 SER A C 1
ATOM 781 O O . SER A 1 98 ? 29.496 3.441 0.043 1.00 87.69 98 SER A O 1
ATOM 783 N N . SER A 1 99 ? 29.059 5.596 0.550 1.00 95.00 99 SER A N 1
ATOM 784 C CA . SER A 1 99 ? 28.803 5.447 1.987 1.00 95.00 99 SER A CA 1
ATOM 785 C C . SER A 1 99 ? 27.339 5.728 2.341 1.00 95.00 99 SER A C 1
ATOM 787 O O . SER A 1 99 ? 27.001 5.907 3.508 1.00 95.00 99 SER A O 1
ATOM 789 N N . PHE A 1 100 ? 26.474 5.801 1.329 1.00 97.31 100 PHE A N 1
ATOM 790 C CA . PHE A 1 100 ? 25.046 6.053 1.454 1.00 97.31 100 PHE A CA 1
ATOM 791 C C . PHE A 1 100 ? 24.257 4.992 0.693 1.00 97.31 100 PHE A C 1
ATOM 793 O O . PHE A 1 100 ? 24.741 4.451 -0.301 1.00 97.31 100 PHE A O 1
ATOM 800 N N . VAL A 1 101 ? 23.031 4.738 1.137 1.00 96.31 101 VAL A N 1
ATOM 801 C CA . VAL A 1 101 ? 22.086 3.809 0.513 1.00 96.31 101 VAL A CA 1
ATOM 802 C C . VAL A 1 101 ? 20.716 4.463 0.378 1.00 96.31 101 VAL A C 1
ATOM 804 O O . VAL A 1 101 ? 20.305 5.231 1.249 1.00 96.31 101 VAL A O 1
ATOM 807 N N . VAL A 1 102 ? 20.017 4.189 -0.723 1.00 95.25 102 VAL A N 1
ATOM 808 C CA . VAL A 1 102 ? 18.637 4.643 -0.931 1.00 95.25 102 VAL A CA 1
ATOM 809 C C . VAL A 1 102 ? 17.709 3.900 0.025 1.00 95.25 102 VAL A C 1
ATOM 811 O O . VAL A 1 102 ? 17.672 2.672 0.028 1.00 95.25 102 VAL A O 1
ATOM 814 N N . ILE A 1 103 ? 16.963 4.660 0.825 1.00 92.88 103 ILE A N 1
ATOM 815 C CA . ILE A 1 103 ? 16.018 4.150 1.832 1.00 92.88 103 ILE A CA 1
ATOM 816 C C . ILE A 1 103 ? 14.567 4.502 1.503 1.00 92.88 103 ILE A C 1
ATOM 818 O O . ILE A 1 103 ? 13.661 3.856 2.006 1.00 92.88 103 ILE A O 1
ATOM 822 N N . GLU A 1 104 ? 14.335 5.484 0.629 1.00 89.69 104 GLU A N 1
ATOM 823 C CA . GLU A 1 104 ? 12.997 5.844 0.161 1.00 89.69 104 GLU A CA 1
ATOM 824 C C . GLU A 1 104 ? 13.068 6.384 -1.271 1.00 89.69 104 GLU A C 1
ATOM 826 O O . GLU A 1 104 ? 13.908 7.241 -1.557 1.00 89.69 104 GLU A O 1
ATOM 831 N N . ASN A 1 105 ? 12.177 5.929 -2.155 1.00 88.69 105 ASN A N 1
ATOM 832 C CA . ASN A 1 105 ? 11.932 6.573 -3.446 1.00 88.69 105 ASN A CA 1
ATOM 833 C C . ASN A 1 105 ? 10.550 7.228 -3.418 1.00 88.69 105 ASN A C 1
ATOM 835 O O . ASN A 1 105 ? 9.529 6.542 -3.473 1.00 88.69 105 ASN A O 1
ATOM 839 N N . LYS A 1 106 ? 10.518 8.558 -3.314 1.00 80.88 106 LYS A N 1
ATOM 840 C CA . LYS A 1 106 ? 9.276 9.318 -3.149 1.00 80.88 106 LYS A CA 1
ATOM 841 C C . LYS A 1 106 ? 8.464 9.420 -4.431 1.00 80.88 106 LYS A C 1
ATOM 843 O O . LYS A 1 106 ? 7.241 9.476 -4.358 1.00 80.88 106 LYS A O 1
ATOM 848 N N . SER A 1 107 ? 9.124 9.371 -5.585 1.00 71.06 107 SER A N 1
ATOM 849 C CA . SER A 1 107 ? 8.473 9.339 -6.900 1.00 71.06 107 SER A CA 1
ATOM 850 C C . SER A 1 107 ? 7.594 8.106 -7.095 1.00 71.06 107 SER A C 1
ATOM 852 O O . SER A 1 107 ? 6.659 8.112 -7.893 1.00 71.06 107 SER A O 1
ATOM 854 N N . ASN A 1 108 ? 7.889 7.028 -6.363 1.00 61.88 108 ASN A N 1
ATOM 855 C CA . ASN A 1 108 ? 7.161 5.776 -6.473 1.00 61.88 108 ASN A CA 1
ATOM 856 C C . ASN A 1 108 ? 5.872 5.719 -5.645 1.00 61.88 108 ASN A C 1
ATOM 858 O O . ASN A 1 108 ? 5.143 4.731 -5.756 1.00 61.88 108 ASN A O 1
ATOM 862 N N . ILE A 1 109 ? 5.580 6.750 -4.853 1.00 59.56 109 ILE A N 1
ATOM 863 C CA . ILE A 1 109 ? 4.529 6.740 -3.838 1.00 59.56 109 ILE A CA 1
ATOM 864 C C . ILE A 1 109 ? 3.230 7.284 -4.437 1.00 59.56 109 ILE A C 1
ATOM 866 O O . ILE A 1 109 ? 3.200 8.367 -5.006 1.00 59.56 109 ILE A O 1
ATOM 870 N N . ASN A 1 110 ? 2.146 6.516 -4.289 1.00 52.97 110 ASN A N 1
ATOM 871 C CA . ASN A 1 110 ? 0.862 6.719 -4.976 1.00 52.97 110 ASN A CA 1
ATOM 872 C C . ASN A 1 110 ? 0.139 8.050 -4.702 1.00 52.97 110 ASN A C 1
ATOM 874 O O . ASN A 1 110 ? -0.867 8.317 -5.350 1.00 52.97 110 ASN A O 1
ATOM 878 N N . PHE A 1 111 ? 0.604 8.852 -3.751 1.00 47.03 111 PHE A N 1
ATOM 879 C CA . PHE A 1 111 ? 0.016 10.138 -3.407 1.00 47.03 111 PHE A CA 1
ATOM 880 C C . PHE A 1 111 ? 1.123 10.991 -2.794 1.00 47.03 111 PHE A C 1
ATOM 882 O O . PHE A 1 111 ? 1.730 10.614 -1.785 1.00 47.03 111 PHE A O 1
ATOM 889 N N . VAL A 1 112 ? 1.439 12.093 -3.465 1.00 45.47 112 VAL A N 1
ATOM 890 C CA . VAL A 1 112 ? 2.464 13.052 -3.061 1.00 45.47 112 VAL A CA 1
ATOM 891 C C . VAL A 1 112 ? 1.899 13.885 -1.914 1.00 45.47 112 VAL A C 1
ATOM 893 O O . VAL A 1 112 ? 1.512 15.035 -2.085 1.00 45.47 112 VAL A O 1
ATOM 896 N N . ASP A 1 113 ? 1.820 13.298 -0.721 1.00 45.22 113 ASP A N 1
ATOM 897 C CA . ASP A 1 113 ? 1.813 14.108 0.493 1.00 45.22 113 ASP A CA 1
ATOM 898 C C . ASP A 1 113 ? 3.138 14.864 0.485 1.00 45.22 113 ASP A C 1
ATOM 900 O O . ASP A 1 113 ? 4.181 14.222 0.630 1.00 45.22 113 ASP A O 1
ATOM 904 N N . ASN A 1 114 ? 3.079 16.176 0.210 1.00 44.66 114 ASN A N 1
ATOM 905 C CA . ASN A 1 114 ? 4.182 17.139 0.251 1.00 44.66 114 ASN A CA 1
ATOM 906 C C . ASN A 1 114 ? 5.551 16.462 0.087 1.00 44.66 114 ASN A C 1
ATOM 908 O O . ASN A 1 114 ? 6.222 16.120 1.070 1.00 44.66 114 ASN A O 1
ATOM 912 N N . LEU A 1 115 ? 5.937 16.214 -1.176 1.00 51.00 115 LEU A N 1
ATOM 913 C CA . LEU A 1 115 ? 7.20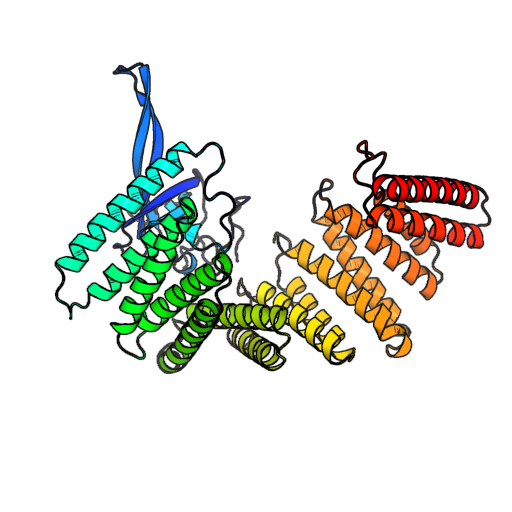0 15.566 -1.567 1.00 51.00 115 LEU A CA 1
ATOM 914 C C . LEU A 1 115 ? 8.373 16.099 -0.722 1.00 51.00 115 LEU A C 1
ATOM 916 O O . LEU A 1 115 ? 9.272 15.338 -0.328 1.00 51.00 115 LEU A O 1
ATOM 920 N N . LEU A 1 116 ? 8.324 17.389 -0.377 1.00 53.25 116 LEU A N 1
ATOM 921 C CA . LEU A 1 116 ? 9.217 18.067 0.547 1.00 53.25 116 LEU A CA 1
ATOM 922 C C . LEU A 1 116 ? 8.389 18.828 1.607 1.00 53.25 116 LEU A C 1
ATOM 924 O O . LEU A 1 116 ? 7.279 19.278 1.349 1.00 53.25 116 LEU A O 1
ATOM 928 N N . ASN A 1 117 ? 8.897 18.905 2.843 1.00 56.88 117 ASN A N 1
ATOM 929 C CA . ASN A 1 117 ? 8.188 19.571 3.946 1.00 56.88 117 ASN A CA 1
ATOM 930 C C . ASN A 1 117 ? 8.006 21.071 3.636 1.00 56.88 117 ASN A C 1
ATOM 932 O O . ASN A 1 117 ? 8.790 21.631 2.878 1.00 56.88 117 ASN A O 1
ATOM 936 N N . VAL A 1 118 ? 7.043 21.744 4.281 1.00 50.59 118 VAL A N 1
ATOM 937 C CA . VAL A 1 118 ? 6.749 23.184 4.071 1.00 50.59 118 VAL A CA 1
ATOM 938 C C . VAL A 1 118 ? 8.009 24.071 4.160 1.00 50.59 118 VAL A C 1
ATOM 940 O O . VAL A 1 118 ? 8.166 25.010 3.380 1.00 50.59 118 VAL A O 1
ATOM 943 N N . ASP A 1 119 ? 8.960 23.720 5.031 1.00 54.88 119 ASP A N 1
ATOM 944 C CA . ASP A 1 119 ? 10.234 24.437 5.214 1.00 54.88 119 ASP A CA 1
ATOM 945 C C . ASP A 1 119 ? 11.247 24.271 4.056 1.00 54.88 119 ASP A C 1
ATOM 947 O O . ASP A 1 119 ? 12.285 24.937 4.021 1.00 54.88 119 ASP A O 1
ATOM 951 N N . ASP A 1 120 ? 10.961 23.404 3.081 1.00 71.38 120 ASP A N 1
ATOM 952 C CA . ASP A 1 120 ? 11.850 23.048 1.972 1.00 71.38 120 ASP A CA 1
ATOM 953 C C . ASP A 1 120 ? 11.433 23.658 0.619 1.00 71.38 120 ASP A C 1
ATOM 955 O O . ASP A 1 120 ? 12.059 23.339 -0.393 1.00 71.38 120 ASP A O 1
ATOM 959 N N . LYS A 1 121 ? 10.469 24.595 0.578 1.00 79.25 121 LYS A N 1
ATOM 960 C CA . LYS A 1 121 ? 9.954 25.218 -0.667 1.00 79.25 121 LYS A CA 1
ATOM 961 C C . LYS A 1 121 ? 11.048 25.668 -1.645 1.00 79.25 121 LYS A C 1
ATOM 963 O O . LYS A 1 121 ? 10.990 25.412 -2.844 1.00 79.25 121 LYS A O 1
ATOM 968 N N . TRP A 1 122 ? 12.104 26.306 -1.142 1.00 81.12 122 TRP A N 1
ATOM 969 C CA . TRP A 1 122 ? 13.201 26.772 -1.996 1.00 81.12 122 TRP A CA 1
ATOM 970 C C . TRP A 1 122 ? 14.031 25.632 -2.610 1.00 81.12 122 TRP A C 1
ATOM 972 O O . TRP A 1 122 ? 14.677 25.830 -3.639 1.00 81.12 122 TRP A O 1
ATOM 982 N N . ARG A 1 123 ? 14.064 24.449 -1.980 1.00 84.81 123 ARG A N 1
ATOM 983 C CA . ARG A 1 123 ? 14.667 23.246 -2.568 1.00 84.81 123 ARG A CA 1
ATOM 984 C C . ARG A 1 123 ? 13.765 22.685 -3.656 1.00 84.81 123 ARG A C 1
ATOM 986 O O . ARG A 1 123 ? 14.301 22.269 -4.677 1.00 84.81 123 ARG A O 1
ATOM 993 N N . GLU A 1 124 ? 12.444 22.720 -3.469 1.00 80.88 124 GLU A N 1
ATOM 994 C CA . GLU A 1 124 ? 11.476 22.313 -4.500 1.00 80.88 124 GLU A CA 1
ATOM 995 C C . GLU A 1 124 ? 11.695 23.103 -5.792 1.00 80.88 124 GLU A C 1
ATOM 997 O O . GLU A 1 124 ? 11.882 22.507 -6.848 1.00 80.88 124 GLU A O 1
ATOM 1002 N N . GLU A 1 125 ? 11.797 24.433 -5.700 1.00 87.56 125 GLU A N 1
ATOM 1003 C CA . GLU A 1 125 ? 12.079 25.312 -6.846 1.00 87.56 125 GLU A CA 1
ATOM 1004 C C . GLU A 1 125 ? 13.371 24.918 -7.584 1.00 87.56 125 GLU A C 1
ATOM 1006 O O . GLU A 1 125 ? 13.434 24.923 -8.817 1.00 87.56 125 GLU A O 1
ATOM 1011 N N . LEU A 1 126 ? 14.414 24.546 -6.837 1.00 88.19 126 LEU A N 1
ATOM 1012 C CA . LEU A 1 126 ? 15.686 24.125 -7.416 1.00 88.19 126 LEU A CA 1
ATOM 1013 C C . LEU A 1 126 ? 15.630 22.712 -8.017 1.00 88.19 126 LEU A C 1
ATOM 1015 O O . LEU A 1 126 ? 16.283 22.471 -9.030 1.00 88.19 126 LEU A O 1
ATOM 1019 N N . TYR A 1 127 ? 14.843 21.794 -7.454 1.00 88.50 127 TYR A N 1
ATOM 1020 C CA . TYR A 1 127 ? 14.615 20.478 -8.059 1.00 88.50 127 TYR A CA 1
ATOM 1021 C C . TYR A 1 127 ? 13.760 20.570 -9.323 1.00 88.50 127 TYR A C 1
ATOM 1023 O O . TYR A 1 127 ? 14.068 19.904 -10.306 1.00 88.50 127 TYR A O 1
ATOM 1031 N N . VAL A 1 128 ? 12.753 21.448 -9.352 1.00 90.31 128 VAL A N 1
ATOM 1032 C CA . VAL A 1 128 ? 11.997 21.770 -10.573 1.00 90.31 128 VAL A CA 1
ATOM 1033 C C . VAL A 1 128 ? 12.935 22.293 -11.657 1.00 90.31 128 VAL A C 1
ATOM 1035 O O . VAL A 1 128 ? 12.842 21.876 -12.812 1.00 90.31 128 VAL A O 1
ATOM 1038 N N . LYS A 1 129 ? 13.867 23.180 -11.292 1.00 92.88 129 LYS A N 1
ATOM 1039 C CA . LYS A 1 129 ? 14.897 23.660 -12.217 1.00 92.88 129 LYS A CA 1
ATOM 1040 C C . LYS A 1 129 ? 15.764 22.510 -12.742 1.00 92.88 129 LYS A C 1
ATOM 1042 O O . LYS A 1 129 ? 15.941 22.409 -13.952 1.00 92.88 129 LYS A O 1
ATOM 1047 N N . ASP A 1 130 ? 16.246 21.630 -11.864 1.00 92.81 130 ASP A N 1
ATOM 1048 C CA . ASP A 1 130 ? 17.050 20.467 -12.262 1.00 92.81 130 ASP A CA 1
ATOM 1049 C C . ASP A 1 130 ? 16.288 19.525 -13.204 1.00 92.81 130 ASP A C 1
ATOM 1051 O O . ASP A 1 130 ? 16.845 19.085 -14.206 1.00 92.81 130 ASP A O 1
ATOM 1055 N N . LEU A 1 131 ? 15.010 19.245 -12.927 1.00 93.81 131 LEU A N 1
ATOM 1056 C CA . LEU A 1 131 ? 14.158 18.421 -13.791 1.00 93.81 131 LEU A CA 1
ATOM 1057 C C . LEU A 1 131 ? 14.011 19.031 -15.184 1.00 93.81 131 LEU A C 1
ATOM 1059 O O . LEU A 1 131 ? 14.195 18.332 -16.177 1.00 93.81 131 LEU A O 1
ATOM 1063 N N . LYS A 1 132 ? 13.745 20.338 -15.274 1.00 96.56 132 LYS A N 1
ATOM 1064 C CA . LYS A 1 132 ? 13.640 21.044 -16.561 1.00 96.56 132 LYS A CA 1
ATOM 1065 C C . LYS A 1 132 ? 14.955 21.020 -17.342 1.00 96.56 132 LYS A C 1
ATOM 1067 O O . LYS A 1 132 ? 14.942 20.810 -18.555 1.00 96.56 132 LYS A O 1
ATOM 1072 N N . GLU A 1 133 ? 16.088 21.202 -16.663 1.00 96.69 133 GLU A N 1
ATOM 1073 C CA . GLU A 1 133 ? 17.413 21.100 -17.284 1.00 96.69 133 GLU A CA 1
ATOM 1074 C C . GLU A 1 133 ? 17.685 19.676 -17.800 1.00 96.69 133 GLU A C 1
ATOM 1076 O O . GLU A 1 133 ? 18.120 19.519 -18.943 1.00 96.69 133 GLU A O 1
ATOM 1081 N N . MET A 1 134 ? 17.365 18.640 -17.016 1.00 96.00 134 MET A N 1
ATOM 1082 C CA . MET A 1 134 ? 17.508 17.237 -17.430 1.00 96.00 134 MET A CA 1
ATOM 1083 C C . MET A 1 134 ? 16.613 16.895 -18.622 1.00 96.00 134 MET A C 1
ATOM 1085 O O . MET A 1 134 ? 17.104 16.336 -19.600 1.00 96.00 134 MET A O 1
ATOM 1089 N N . ILE A 1 135 ? 15.339 17.296 -18.593 1.00 97.56 135 ILE A N 1
ATOM 1090 C CA . ILE A 1 135 ? 14.402 17.129 -19.714 1.00 97.56 135 ILE A CA 1
ATOM 1091 C C . ILE A 1 135 ? 14.981 17.757 -20.984 1.00 97.56 135 ILE A C 1
ATOM 1093 O O . ILE A 1 135 ? 15.041 17.103 -22.024 1.00 97.56 135 ILE A O 1
ATOM 1097 N N . SER A 1 136 ? 15.473 18.998 -20.897 1.00 97.75 136 SER A N 1
ATOM 1098 C CA . SER A 1 136 ? 16.060 19.695 -22.046 1.00 97.75 136 SER A CA 1
ATOM 1099 C C . SER A 1 136 ? 17.280 18.966 -22.618 1.00 97.75 136 SER A C 1
ATOM 1101 O O . SER A 1 136 ? 17.426 18.860 -23.837 1.00 97.75 136 SER A O 1
ATOM 1103 N N . LEU A 1 137 ? 18.160 18.456 -21.753 1.00 96.62 137 LEU A N 1
ATOM 1104 C CA . LEU A 1 137 ? 19.347 17.706 -22.165 1.00 96.62 137 LEU A CA 1
ATOM 1105 C C . LEU A 1 137 ? 18.970 16.383 -22.835 1.00 96.62 137 LEU A C 1
ATOM 1107 O O . LEU A 1 137 ? 19.427 16.120 -23.946 1.00 96.62 137 LEU A O 1
ATOM 1111 N N . ILE A 1 138 ? 18.079 15.602 -22.223 1.00 96.62 138 ILE A N 1
ATOM 1112 C CA . ILE A 1 138 ? 17.642 14.310 -22.765 1.00 96.62 138 ILE A CA 1
ATOM 1113 C C . ILE A 1 138 ? 16.927 14.503 -24.110 1.00 96.62 138 ILE A C 1
ATOM 1115 O O . ILE A 1 138 ? 17.181 13.764 -25.057 1.00 96.62 138 ILE A O 1
ATOM 1119 N N . GLN A 1 139 ? 16.099 15.543 -24.251 1.00 97.69 139 GLN A N 1
ATOM 1120 C CA . GLN A 1 139 ? 15.466 15.883 -25.530 1.00 97.69 139 GLN A CA 1
ATOM 1121 C C . GLN A 1 139 ? 16.489 16.203 -26.631 1.00 97.69 139 GLN A C 1
ATOM 1123 O O . GLN A 1 139 ? 16.276 15.840 -27.789 1.00 97.69 139 GLN A O 1
ATOM 1128 N N . LYS A 1 140 ? 17.599 16.878 -26.303 1.00 97.19 140 LYS A N 1
ATOM 1129 C CA . LYS A 1 140 ? 18.690 17.128 -27.261 1.00 97.19 140 LYS A CA 1
ATOM 1130 C C . LYS A 1 140 ? 19.413 15.836 -27.635 1.00 97.19 140 LYS A C 1
ATOM 1132 O O . LYS A 1 140 ? 19.674 15.628 -28.815 1.00 97.19 140 LYS A O 1
ATOM 1137 N N . GLU A 1 141 ? 19.682 14.966 -26.661 1.00 95.19 141 GLU A N 1
ATOM 1138 C CA . GLU A 1 141 ? 20.288 13.653 -26.906 1.00 95.19 141 GLU A CA 1
ATOM 1139 C C . GLU A 1 141 ? 19.413 12.808 -27.842 1.00 95.19 141 GLU A C 1
ATOM 1141 O O . GLU A 1 141 ? 19.904 12.331 -28.863 1.00 95.19 141 GLU A O 1
ATOM 1146 N N . ILE A 1 142 ? 18.106 12.712 -27.575 1.00 96.19 142 ILE A N 1
ATOM 1147 C CA . ILE A 1 142 ? 17.144 11.976 -28.413 1.00 96.19 142 ILE A CA 1
ATOM 1148 C C . ILE A 1 142 ? 17.156 12.474 -29.861 1.00 96.19 142 ILE A C 1
ATOM 1150 O O . ILE 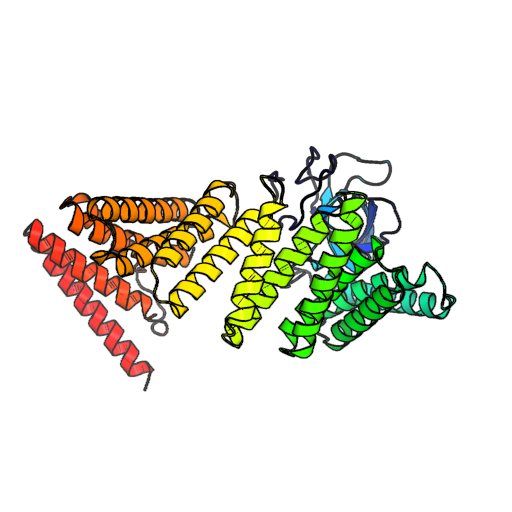A 1 142 ? 17.203 11.659 -30.776 1.00 96.19 142 ILE A O 1
ATOM 1154 N N . LYS A 1 143 ? 17.173 13.794 -30.090 1.00 94.81 143 LYS A N 1
ATOM 1155 C CA . LYS A 1 143 ? 17.233 14.367 -31.450 1.00 94.81 143 LYS A CA 1
ATOM 1156 C C . LYS A 1 143 ? 18.503 13.990 -32.217 1.00 94.81 143 LYS A C 1
ATOM 1158 O O . LYS A 1 143 ? 18.483 13.992 -33.442 1.00 94.81 143 LYS A O 1
ATOM 1163 N N . SER A 1 144 ? 19.597 13.710 -31.511 1.00 94.50 144 SER A N 1
ATOM 1164 C CA . SER A 1 144 ? 20.872 13.304 -32.115 1.00 94.50 144 SER A CA 1
ATOM 1165 C C . SER A 1 144 ? 21.015 11.791 -32.306 1.00 94.50 144 SER A C 1
ATOM 1167 O O . SER A 1 144 ? 21.906 11.351 -33.032 1.00 94.50 144 SER A O 1
ATOM 1169 N N . LEU A 1 145 ? 20.156 10.985 -31.673 1.00 93.62 145 LEU A N 1
ATOM 1170 C CA . LEU A 1 145 ? 20.200 9.531 -31.786 1.00 93.62 145 LEU A CA 1
ATOM 1171 C C . LEU A 1 145 ? 19.557 9.051 -33.100 1.00 93.62 145 LEU A C 1
ATOM 1173 O O . LEU A 1 145 ? 18.467 9.505 -33.455 1.00 93.62 145 LEU A O 1
ATOM 1177 N N . PRO A 1 146 ? 20.170 8.081 -33.807 1.00 91.75 146 PRO A N 1
ATOM 1178 C CA . PRO A 1 146 ? 19.518 7.398 -34.920 1.00 91.75 146 PRO A CA 1
ATOM 1179 C C . PRO A 1 146 ? 18.207 6.733 -34.482 1.00 91.75 146 PRO A C 1
ATOM 1181 O O . PRO A 1 146 ? 18.121 6.181 -33.385 1.00 91.75 146 PRO A O 1
ATOM 1184 N N . SER A 1 147 ? 17.211 6.694 -35.370 1.00 86.19 147 SER A N 1
ATOM 1185 C CA . SER A 1 147 ? 15.875 6.149 -35.068 1.00 86.19 147 SER A CA 1
ATOM 1186 C C . SER A 1 147 ? 15.867 4.671 -34.656 1.00 86.19 147 SER A C 1
ATOM 1188 O O . SER A 1 147 ? 14.978 4.249 -33.926 1.00 86.19 147 SER A O 1
ATOM 1190 N N . LYS A 1 148 ? 16.860 3.887 -35.092 1.00 86.44 148 LYS A N 1
ATOM 1191 C CA . LYS A 1 148 ? 17.038 2.466 -34.736 1.00 86.44 148 LYS A CA 1
ATOM 1192 C C . LYS A 1 148 ? 18.059 2.239 -33.612 1.00 86.44 148 LYS A C 1
ATOM 1194 O O . LYS A 1 148 ? 18.534 1.122 -33.436 1.00 86.44 148 LYS A O 1
ATOM 1199 N N . SER A 1 149 ? 18.452 3.290 -32.891 1.00 90.56 149 SER A N 1
ATOM 1200 C CA . SER A 1 149 ? 19.419 3.174 -31.799 1.00 90.56 149 SER A CA 1
ATOM 1201 C C . SER A 1 149 ? 18.844 2.373 -30.631 1.00 90.56 149 SER A C 1
ATOM 1203 O O . SER A 1 149 ? 17.762 2.685 -30.137 1.00 90.56 149 SER A O 1
ATOM 1205 N N . SER A 1 150 ? 19.607 1.401 -30.124 1.00 89.81 150 SER A N 1
ATOM 1206 C CA . SER A 1 150 ? 19.262 0.652 -28.907 1.00 89.81 150 SER A CA 1
ATOM 1207 C C . SER A 1 150 ? 19.215 1.532 -27.650 1.00 89.81 150 SER A C 1
ATOM 1209 O O . SER A 1 150 ? 18.586 1.161 -26.664 1.00 89.81 150 SER A O 1
ATOM 1211 N N . GLU A 1 151 ? 19.835 2.716 -27.682 1.00 91.38 151 GLU A N 1
ATOM 1212 C CA . GLU A 1 151 ? 19.800 3.700 -26.590 1.00 91.38 151 GLU A CA 1
ATOM 1213 C C . GLU A 1 151 ? 18.516 4.538 -26.574 1.00 91.38 151 GLU A C 1
ATOM 1215 O O . GLU A 1 151 ? 18.189 5.145 -25.552 1.00 91.38 151 GLU A O 1
ATOM 1220 N N . LEU A 1 152 ? 17.788 4.609 -27.695 1.00 95.44 152 LEU A N 1
ATOM 1221 C CA . LEU A 1 152 ? 16.624 5.485 -27.821 1.00 95.44 152 LEU A CA 1
ATOM 1222 C C . LEU A 1 152 ? 15.525 5.148 -26.794 1.00 95.44 152 LEU A C 1
ATOM 1224 O O . LEU A 1 152 ? 15.091 6.067 -26.098 1.00 95.44 152 LEU A O 1
ATOM 1228 N N . PRO A 1 153 ? 15.124 3.876 -26.600 1.00 95.88 153 PRO A N 1
ATOM 1229 C CA . PRO A 1 153 ? 14.156 3.523 -25.561 1.00 95.88 153 PRO A CA 1
ATOM 1230 C C . PRO A 1 153 ? 14.627 3.893 -24.145 1.00 95.88 153 PRO A C 1
ATOM 1232 O O . PRO A 1 153 ? 13.855 4.412 -23.345 1.00 95.88 153 PRO A O 1
ATOM 1235 N N . ILE A 1 154 ? 15.924 3.732 -23.849 1.00 93.75 154 ILE A N 1
ATOM 1236 C CA . ILE A 1 154 ? 16.500 4.098 -22.544 1.00 93.75 154 ILE A CA 1
ATOM 1237 C C . ILE A 1 154 ? 16.361 5.607 -22.308 1.00 93.75 154 ILE A C 1
ATOM 1239 O O . ILE A 1 154 ? 15.944 6.033 -21.234 1.00 93.75 154 ILE A O 1
ATOM 1243 N N . ARG A 1 155 ? 16.680 6.438 -23.309 1.00 95.38 155 ARG A N 1
ATOM 1244 C CA . ARG A 1 155 ? 16.537 7.899 -23.192 1.00 95.38 155 ARG A CA 1
ATOM 1245 C C . ARG A 1 155 ? 15.079 8.336 -23.091 1.00 95.38 155 ARG A C 1
ATOM 1247 O O . ARG A 1 155 ? 14.796 9.285 -22.364 1.00 95.38 155 ARG A O 1
ATOM 1254 N N . LEU A 1 156 ? 14.162 7.646 -23.767 1.00 97.56 156 LEU A N 1
ATOM 1255 C CA . LEU A 1 156 ? 12.725 7.896 -23.647 1.00 97.56 156 LEU A CA 1
ATOM 1256 C C . LEU A 1 156 ? 12.208 7.576 -22.239 1.00 97.56 156 LEU A C 1
ATOM 1258 O O . LEU A 1 156 ? 11.486 8.396 -21.680 1.00 97.56 156 LEU A O 1
ATOM 1262 N N . ASP A 1 157 ? 12.639 6.469 -21.628 1.00 95.12 157 ASP A N 1
ATOM 1263 C CA . ASP A 1 157 ? 12.295 6.144 -20.235 1.00 95.12 157 ASP A CA 1
ATOM 1264 C C . ASP A 1 157 ? 12.816 7.208 -19.264 1.00 95.12 157 ASP A C 1
ATOM 1266 O O . ASP A 1 157 ? 12.118 7.633 -18.344 1.00 95.12 157 ASP A O 1
ATOM 1270 N N . GLN A 1 158 ? 14.059 7.654 -19.463 1.00 94.81 158 GLN A N 1
ATOM 1271 C CA . GLN A 1 158 ? 14.673 8.701 -18.646 1.00 94.81 158 GLN A CA 1
ATOM 1272 C C . GLN A 1 158 ? 13.909 10.026 -18.773 1.00 94.81 158 GLN A C 1
ATOM 1274 O O . GLN A 1 158 ? 13.609 10.663 -17.764 1.00 94.81 158 GLN A O 1
ATOM 1279 N N . LEU A 1 159 ? 13.536 10.409 -19.998 1.00 97.50 159 LEU A N 1
ATOM 1280 C CA . LEU A 1 159 ? 12.713 11.589 -20.257 1.00 97.50 159 LEU A CA 1
ATOM 1281 C C . LEU A 1 159 ? 11.349 11.479 -19.566 1.00 97.50 159 LEU A C 1
ATOM 1283 O O . LEU A 1 159 ? 10.957 12.391 -18.838 1.00 97.50 159 LEU A O 1
ATOM 1287 N N . ALA A 1 160 ? 10.663 10.352 -19.754 1.00 97.19 160 ALA A N 1
ATOM 1288 C CA . ALA A 1 160 ? 9.342 10.108 -19.199 1.00 97.19 160 ALA A CA 1
ATOM 1289 C C . ALA A 1 160 ? 9.352 10.122 -17.663 1.00 97.19 160 ALA A C 1
ATOM 1291 O O . ALA A 1 160 ? 8.472 10.732 -17.053 1.00 97.19 160 ALA A O 1
ATOM 1292 N N . ASN A 1 161 ? 10.372 9.536 -17.026 1.00 94.06 161 ASN A N 1
ATOM 1293 C CA . ASN A 1 161 ? 10.556 9.600 -15.573 1.00 94.06 161 ASN A CA 1
ATOM 1294 C C . ASN A 1 161 ? 10.733 11.045 -15.083 1.00 94.06 161 ASN A C 1
ATOM 1296 O O . ASN A 1 161 ? 10.037 11.465 -14.157 1.00 94.06 161 ASN A O 1
ATOM 1300 N N . CYS A 1 162 ? 11.601 11.838 -15.726 1.00 94.94 162 CYS A N 1
ATOM 1301 C CA . CYS A 1 162 ? 11.768 13.247 -15.366 1.00 94.94 162 CYS A CA 1
ATOM 1302 C C . CYS A 1 162 ? 10.463 14.045 -15.521 1.00 94.94 162 CYS A C 1
ATOM 1304 O O . CYS A 1 162 ? 10.140 14.854 -14.653 1.00 94.94 162 CYS A O 1
ATOM 1306 N N . GLN A 1 163 ? 9.699 13.814 -16.590 1.00 95.94 163 GLN A N 1
ATOM 1307 C CA . GLN A 1 163 ? 8.420 14.492 -16.825 1.00 95.94 163 GLN A CA 1
ATOM 1308 C C . GLN A 1 163 ? 7.359 14.107 -15.786 1.00 95.94 163 GLN A C 1
ATOM 1310 O O . GLN A 1 163 ? 6.725 14.987 -15.206 1.00 95.94 163 GLN A O 1
ATOM 1315 N N . ARG A 1 164 ? 7.228 12.816 -15.455 1.00 93.12 164 ARG A N 1
ATOM 1316 C CA . ARG A 1 164 ? 6.319 12.352 -14.394 1.00 93.12 164 ARG A CA 1
ATOM 1317 C C . ARG A 1 164 ? 6.658 12.982 -13.043 1.00 93.12 164 ARG A C 1
ATOM 1319 O O . ARG A 1 164 ? 5.773 13.442 -12.328 1.00 93.12 164 ARG A O 1
ATOM 1326 N N . ASN A 1 165 ? 7.942 13.044 -12.700 1.00 89.94 165 ASN A N 1
ATOM 1327 C CA . ASN A 1 165 ? 8.379 13.649 -11.442 1.00 89.94 165 ASN A CA 1
ATOM 1328 C C . ASN A 1 165 ? 8.202 15.168 -11.440 1.00 89.94 165 ASN A C 1
ATOM 1330 O O . ASN A 1 165 ? 7.908 15.746 -10.397 1.00 89.94 165 ASN A O 1
ATOM 1334 N N . LEU A 1 166 ? 8.320 15.816 -12.602 1.00 90.88 166 LEU A N 1
ATOM 1335 C CA . LEU A 1 166 ? 7.993 17.228 -12.735 1.00 90.88 166 LEU A CA 1
ATOM 1336 C C . LEU A 1 166 ? 6.499 17.469 -12.516 1.00 90.88 166 LEU A C 1
ATOM 1338 O O . LEU A 1 166 ? 6.178 18.364 -11.742 1.00 90.88 166 LEU A O 1
ATOM 1342 N N . TYR A 1 167 ? 5.616 16.646 -13.097 1.00 89.94 167 TYR A N 1
ATOM 1343 C CA . TYR A 1 167 ? 4.172 16.689 -12.832 1.00 89.94 167 TYR A CA 1
ATOM 1344 C C . TYR A 1 167 ? 3.867 16.623 -11.330 1.00 89.94 167 TYR A C 1
ATOM 1346 O O . TYR A 1 167 ? 3.111 17.444 -10.821 1.00 89.94 167 TYR A O 1
ATOM 1354 N N . PHE A 1 168 ? 4.496 15.702 -10.598 1.00 85.06 168 PHE A N 1
ATOM 1355 C CA . PHE A 1 168 ? 4.256 15.546 -9.162 1.00 85.06 168 PHE A CA 1
ATOM 1356 C C . PHE A 1 168 ? 4.609 16.773 -8.315 1.00 85.06 168 PHE A C 1
ATOM 1358 O O . PHE A 1 168 ? 4.084 16.914 -7.213 1.00 85.06 168 PHE A O 1
ATOM 1365 N N . ILE A 1 169 ? 5.489 17.647 -8.806 1.00 83.12 169 ILE A N 1
ATOM 1366 C CA . ILE A 1 169 ? 5.880 18.874 -8.104 1.00 83.12 169 ILE A CA 1
ATOM 1367 C C . ILE A 1 169 ? 5.116 20.085 -8.647 1.00 83.12 169 ILE A C 1
ATOM 1369 O O . ILE A 1 169 ? 4.737 20.969 -7.886 1.00 83.12 169 ILE A O 1
ATOM 1373 N N . SER A 1 170 ? 4.914 20.162 -9.964 1.00 85.25 170 SER A N 1
ATOM 1374 C CA . SER A 1 170 ? 4.311 21.329 -10.614 1.00 85.25 170 SER A CA 1
ATOM 1375 C C . SER A 1 170 ? 2.788 21.273 -10.703 1.00 85.25 170 SER A C 1
ATOM 1377 O O . SER A 1 170 ? 2.167 22.318 -10.873 1.00 85.25 170 SER A O 1
ATOM 1379 N N . GLY A 1 171 ? 2.191 20.079 -10.656 1.00 84.25 171 GLY A N 1
ATOM 1380 C CA . GLY A 1 171 ? 0.779 19.845 -10.964 1.00 84.25 171 GLY A CA 1
ATOM 1381 C C . GLY A 1 171 ? 0.419 20.007 -12.447 1.00 84.25 171 GLY A C 1
ATOM 1382 O O . GLY A 1 171 ? -0.753 19.905 -12.800 1.00 84.25 171 GLY A O 1
ATOM 1383 N N . ASP A 1 172 ? 1.397 20.256 -13.325 1.00 91.06 172 ASP A N 1
ATOM 1384 C CA . ASP A 1 172 ? 1.170 20.469 -14.758 1.00 91.06 172 ASP A CA 1
ATOM 1385 C C . ASP A 1 172 ? 0.872 19.141 -15.464 1.00 91.06 172 ASP A C 1
ATOM 1387 O O . ASP A 1 172 ? 1.786 18.374 -15.779 1.00 91.06 172 ASP A O 1
ATOM 1391 N N . ILE A 1 173 ? -0.415 18.877 -15.708 1.00 93.25 173 ILE A N 1
ATOM 1392 C CA . ILE A 1 173 ? -0.921 17.641 -16.326 1.00 93.25 173 ILE A CA 1
ATOM 1393 C C . ILE A 1 173 ? -0.247 17.368 -17.674 1.00 93.25 173 ILE A C 1
ATOM 1395 O O . ILE A 1 173 ? -0.012 16.204 -17.999 1.00 93.25 173 ILE A O 1
ATOM 1399 N N . LYS A 1 174 ? 0.172 18.406 -18.414 1.00 95.94 174 LYS A N 1
ATOM 1400 C CA . LYS A 1 174 ? 0.844 18.218 -19.702 1.00 95.94 174 LYS A CA 1
ATOM 1401 C C . LYS A 1 174 ? 2.140 17.412 -19.570 1.00 95.94 174 LYS A C 1
ATOM 1403 O O . LYS A 1 174 ? 2.466 16.611 -20.441 1.00 95.94 174 LYS A O 1
ATOM 1408 N N . GLN A 1 175 ? 2.854 17.561 -18.451 1.00 95.25 175 GLN A N 1
ATOM 1409 C CA . GLN A 1 175 ? 4.047 16.756 -18.169 1.00 95.25 175 GLN A CA 1
ATOM 1410 C C . GLN A 1 175 ? 3.710 15.273 -17.978 1.00 95.25 175 GLN A C 1
ATOM 1412 O O . GLN A 1 175 ? 4.498 14.407 -18.351 1.00 95.25 175 GLN A O 1
ATOM 1417 N N . LEU A 1 176 ? 2.547 14.965 -17.405 1.00 94.06 176 LEU A N 1
ATOM 1418 C CA . LEU A 1 176 ? 2.113 13.586 -17.213 1.00 94.06 176 LEU A CA 1
ATOM 1419 C C . LEU A 1 176 ? 1.689 12.944 -18.538 1.00 94.06 176 LEU A C 1
ATOM 1421 O O . LEU A 1 176 ? 2.070 11.807 -18.800 1.00 94.06 176 LEU A O 1
ATOM 1425 N N . GLU A 1 177 ? 0.974 13.680 -19.388 1.00 97.31 177 GLU A N 1
ATOM 1426 C CA . GLU A 1 177 ? 0.627 13.241 -20.748 1.00 97.31 177 GLU A CA 1
ATOM 1427 C C . GLU A 1 177 ? 1.883 12.964 -21.583 1.00 97.31 177 GLU A C 1
ATOM 1429 O O . GLU A 1 177 ? 2.041 11.874 -22.130 1.00 97.31 177 GLU A O 1
ATOM 1434 N N . ASP A 1 178 ? 2.831 13.907 -21.610 1.00 97.94 178 ASP A N 1
ATOM 1435 C CA . ASP A 1 178 ? 4.077 13.734 -22.360 1.00 97.94 178 ASP A CA 1
ATOM 1436 C C . ASP A 1 178 ? 4.913 12.557 -21.813 1.00 97.94 178 ASP A C 1
ATOM 1438 O O . ASP A 1 178 ? 5.613 11.875 -22.567 1.00 97.94 178 ASP A O 1
ATOM 1442 N N . SER A 1 179 ? 4.833 12.294 -20.502 1.00 97.00 179 SER A N 1
ATOM 1443 C CA . SER A 1 179 ? 5.452 11.122 -19.879 1.00 97.00 179 SER A CA 1
ATOM 1444 C C . SER A 1 179 ? 4.837 9.818 -20.396 1.00 97.00 179 SER A C 1
ATOM 1446 O O . SER A 1 179 ? 5.576 8.910 -20.787 1.00 97.00 179 SER A O 1
ATOM 1448 N N . VAL A 1 180 ? 3.501 9.731 -20.464 1.00 97.81 180 VAL A N 1
ATOM 1449 C CA . VAL A 1 180 ? 2.792 8.573 -21.038 1.00 97.81 180 VAL A CA 1
ATOM 1450 C C . VAL A 1 180 ? 3.197 8.360 -22.495 1.00 97.81 180 VAL A C 1
ATOM 1452 O O . VAL A 1 180 ? 3.545 7.238 -22.866 1.00 97.81 180 VAL A O 1
ATOM 1455 N N . ASP A 1 181 ? 3.245 9.422 -23.299 1.00 98.19 181 ASP A N 1
ATOM 1456 C CA . ASP A 1 181 ? 3.652 9.345 -24.705 1.00 98.19 181 ASP A CA 1
ATOM 1457 C C . ASP A 1 181 ? 5.075 8.801 -24.870 1.00 98.19 181 ASP A C 1
ATOM 1459 O O . ASP A 1 181 ? 5.345 7.976 -25.748 1.00 98.19 181 ASP A O 1
ATOM 1463 N N . ASN A 1 182 ? 6.011 9.251 -24.032 1.00 98.12 182 ASN A N 1
ATOM 1464 C CA . ASN A 1 182 ? 7.402 8.815 -24.108 1.00 98.12 182 ASN A CA 1
ATOM 1465 C C . ASN A 1 182 ? 7.593 7.377 -23.613 1.00 98.12 182 ASN A C 1
ATOM 1467 O O . ASN A 1 182 ? 8.321 6.619 -24.259 1.00 98.12 182 ASN A O 1
ATOM 1471 N N . PHE A 1 183 ? 6.898 6.956 -22.550 1.00 98.00 183 PHE A N 1
ATOM 1472 C CA . PHE A 1 183 ? 6.886 5.546 -22.149 1.00 98.00 183 PHE A CA 1
ATOM 1473 C C . PHE A 1 183 ? 6.247 4.652 -23.213 1.00 98.00 183 PHE A C 1
ATOM 1475 O O . PHE A 1 183 ? 6.786 3.590 -23.515 1.00 98.00 183 PHE A O 1
ATOM 1482 N N . SER A 1 184 ? 5.151 5.090 -23.833 1.00 98.31 184 SER A N 1
ATOM 1483 C CA . SER A 1 184 ? 4.493 4.360 -24.920 1.00 98.31 184 SER A CA 1
ATOM 1484 C C . SER A 1 184 ? 5.438 4.158 -26.110 1.00 98.31 184 SER A C 1
ATOM 1486 O O . SER A 1 184 ? 5.645 3.033 -26.575 1.00 98.31 184 SER A O 1
ATOM 1488 N N . LYS A 1 185 ? 6.134 5.223 -26.537 1.00 97.44 185 LYS A N 1
ATOM 1489 C CA . LYS A 1 185 ? 7.180 5.134 -27.571 1.00 97.44 185 LYS A CA 1
ATOM 1490 C C . LYS A 1 185 ? 8.299 4.180 -27.163 1.00 97.44 185 LYS A C 1
ATOM 1492 O O . LYS A 1 185 ? 8.707 3.351 -27.973 1.00 97.44 185 LYS A O 1
ATOM 1497 N N . SER A 1 186 ? 8.768 4.261 -25.919 1.00 97.06 186 SER A N 1
ATOM 1498 C CA . SER A 1 186 ? 9.799 3.365 -25.393 1.00 97.06 186 SER A CA 1
ATOM 1499 C C . SER A 1 186 ? 9.375 1.895 -25.484 1.00 97.06 186 SER A C 1
ATOM 1501 O O . SER A 1 186 ? 10.093 1.084 -26.073 1.00 97.06 186 SER A O 1
ATOM 1503 N N . VAL A 1 187 ? 8.169 1.556 -25.013 1.00 98.00 187 VAL A N 1
ATOM 1504 C CA . VAL A 1 187 ? 7.591 0.204 -25.115 1.00 98.00 187 VAL A CA 1
ATOM 1505 C C . VAL A 1 187 ? 7.519 -0.255 -26.573 1.00 98.00 187 VAL A C 1
ATOM 1507 O O . VAL A 1 187 ? 7.961 -1.362 -26.876 1.00 98.00 187 VAL A O 1
ATOM 1510 N N . SER A 1 188 ? 7.042 0.598 -27.486 1.00 96.56 188 SER A N 1
ATOM 1511 C CA . SER A 1 188 ? 6.891 0.253 -28.911 1.00 96.56 188 SER A CA 1
ATOM 1512 C C . SER A 1 188 ? 8.213 -0.058 -29.624 1.00 96.56 188 SER A C 1
ATOM 1514 O O . SER A 1 188 ? 8.248 -0.861 -30.554 1.00 96.56 188 SER A O 1
ATOM 1516 N N . LEU A 1 189 ? 9.312 0.555 -29.176 1.00 95.81 189 LEU A N 1
ATOM 1517 C CA . LEU A 1 189 ? 10.655 0.357 -29.725 1.00 95.81 189 LEU A CA 1
ATOM 1518 C C . LEU A 1 189 ? 11.401 -0.814 -29.070 1.00 95.81 189 LEU A C 1
ATOM 1520 O O . LEU A 1 189 ? 12.519 -1.140 -29.473 1.00 95.81 189 LEU A O 1
ATOM 1524 N N . THR A 1 190 ? 10.820 -1.429 -28.040 1.00 96.19 190 THR A N 1
ATOM 1525 C CA . THR A 1 190 ? 11.464 -2.503 -27.287 1.00 96.19 190 THR A CA 1
ATOM 1526 C C . THR A 1 190 ? 11.118 -3.866 -27.885 1.00 96.19 190 THR A C 1
ATOM 1528 O O . THR A 1 190 ? 9.939 -4.129 -28.130 1.00 96.19 190 THR A O 1
ATOM 1531 N N . PRO A 1 191 ? 12.098 -4.771 -28.083 1.00 94.38 191 PRO A N 1
ATOM 1532 C CA . PRO A 1 191 ? 11.828 -6.118 -28.575 1.00 94.38 191 PRO A CA 1
ATOM 1533 C C . PRO A 1 191 ? 10.754 -6.849 -27.757 1.00 94.38 191 PRO A C 1
ATOM 1535 O O . PRO A 1 191 ? 10.737 -6.787 -26.524 1.00 94.38 191 PRO A O 1
ATOM 1538 N N . ILE A 1 192 ? 9.868 -7.558 -28.457 1.00 93.81 192 ILE A N 1
ATOM 1539 C CA . ILE A 1 192 ? 8.805 -8.381 -27.863 1.00 93.81 192 ILE A CA 1
ATOM 1540 C C . ILE A 1 192 ? 9.428 -9.469 -26.977 1.00 93.81 192 ILE A C 1
ATOM 1542 O O . ILE A 1 192 ? 10.513 -9.964 -27.278 1.00 93.81 192 ILE A O 1
ATOM 1546 N N . ASN A 1 193 ? 8.743 -9.838 -25.890 1.00 89.88 193 ASN A N 1
ATOM 1547 C CA . ASN A 1 193 ? 9.166 -10.887 -24.954 1.00 89.88 193 ASN A CA 1
ATOM 1548 C C . ASN A 1 193 ? 10.562 -10.663 -24.345 1.00 89.88 193 ASN A C 1
ATOM 1550 O O . ASN A 1 193 ? 11.233 -11.617 -23.959 1.00 89.88 193 ASN A O 1
ATOM 1554 N N . SER A 1 194 ? 11.013 -9.408 -24.262 1.00 93.50 194 SER A N 1
ATOM 1555 C CA . SER A 1 194 ? 12.256 -9.038 -23.582 1.00 93.50 194 SER A CA 1
ATOM 1556 C C . SER A 1 194 ? 11.985 -8.552 -22.161 1.00 93.50 194 SER A C 1
ATOM 1558 O O . SER A 1 194 ? 10.929 -7.985 -21.863 1.00 93.50 194 SER A O 1
ATOM 1560 N N . SER A 1 195 ? 12.971 -8.717 -21.278 1.00 92.44 195 SER A N 1
ATOM 1561 C CA . SER A 1 195 ? 12.902 -8.189 -19.913 1.00 92.44 195 SER A CA 1
ATOM 1562 C C . SER A 1 195 ? 12.768 -6.670 -19.873 1.00 92.44 195 SER A C 1
ATOM 1564 O O . SER A 1 195 ? 12.079 -6.135 -19.011 1.00 92.44 195 SER A O 1
ATOM 1566 N N . ASP A 1 196 ? 13.386 -5.969 -20.825 1.00 93.31 196 ASP A N 1
ATOM 1567 C CA . ASP A 1 196 ? 13.276 -4.514 -20.920 1.00 93.31 196 ASP A CA 1
ATOM 1568 C C . ASP A 1 196 ? 11.836 -4.092 -21.219 1.00 93.31 196 ASP A C 1
ATOM 1570 O O . ASP A 1 196 ? 11.350 -3.114 -20.650 1.00 93.31 196 ASP A O 1
ATOM 1574 N N . LYS A 1 197 ? 11.122 -4.850 -22.065 1.00 96.69 197 LYS A N 1
ATOM 1575 C CA . LYS A 1 197 ? 9.724 -4.553 -22.386 1.00 96.69 197 LYS A CA 1
ATOM 1576 C C . LYS A 1 197 ? 8.839 -4.721 -21.157 1.00 96.69 197 LYS A C 1
ATOM 1578 O O . LYS A 1 197 ? 8.023 -3.846 -20.889 1.00 96.69 197 LYS A O 1
ATOM 1583 N N . LEU A 1 198 ? 9.060 -5.782 -20.377 1.00 94.81 198 LEU A N 1
ATOM 1584 C CA . LEU A 1 198 ? 8.380 -5.995 -19.100 1.00 94.81 198 LEU A CA 1
ATOM 1585 C C . LEU A 1 198 ? 8.549 -4.781 -18.172 1.00 94.81 198 LEU A C 1
ATOM 1587 O O . LEU A 1 198 ? 7.559 -4.190 -17.753 1.00 94.81 198 LEU A O 1
ATOM 1591 N N . ILE A 1 199 ? 9.787 -4.349 -17.910 1.00 92.00 199 ILE A N 1
ATOM 1592 C CA . ILE A 1 199 ? 10.078 -3.222 -17.002 1.00 92.00 199 ILE A CA 1
ATOM 1593 C C . ILE A 1 199 ? 9.436 -1.914 -17.501 1.00 92.00 199 ILE A C 1
ATOM 1595 O O . ILE A 1 199 ? 8.880 -1.129 -16.721 1.00 92.00 199 ILE A O 1
ATOM 1599 N N . ARG A 1 200 ? 9.473 -1.678 -18.817 1.00 95.88 200 ARG A N 1
ATOM 1600 C CA . ARG A 1 200 ? 8.866 -0.497 -19.448 1.00 95.88 200 ARG A CA 1
ATOM 1601 C C . ARG A 1 200 ? 7.345 -0.505 -19.365 1.00 95.88 200 ARG A C 1
ATOM 1603 O O . ARG A 1 200 ? 6.765 0.536 -19.069 1.00 95.88 200 ARG A O 1
ATOM 1610 N N . LEU A 1 201 ? 6.704 -1.658 -19.548 1.00 97.88 201 LEU A N 1
ATOM 1611 C CA . LEU A 1 201 ? 5.253 -1.808 -19.410 1.00 97.88 201 LEU A CA 1
ATOM 1612 C C . LEU A 1 201 ? 4.779 -1.515 -17.982 1.00 97.88 201 LEU A C 1
ATOM 1614 O O . LEU A 1 201 ? 3.783 -0.819 -17.805 1.00 97.88 201 LEU A O 1
ATOM 1618 N N . ILE A 1 202 ? 5.529 -1.944 -16.960 1.00 94.69 202 ILE A N 1
ATOM 1619 C CA . ILE A 1 202 ? 5.235 -1.589 -15.558 1.00 94.69 202 ILE A CA 1
ATOM 1620 C C . ILE A 1 202 ? 5.295 -0.073 -15.352 1.00 94.69 202 ILE A C 1
ATOM 1622 O O . ILE A 1 202 ? 4.411 0.514 -14.718 1.00 94.69 202 ILE A O 1
ATOM 1626 N N . SER A 1 203 ? 6.319 0.570 -15.916 1.00 93.38 203 SER A N 1
ATOM 1627 C CA . SER A 1 203 ? 6.510 2.022 -15.832 1.00 93.38 203 SER A CA 1
ATOM 1628 C C . SER A 1 203 ? 5.404 2.792 -16.563 1.00 93.38 203 SER A C 1
ATOM 1630 O O . SER A 1 203 ? 4.894 3.787 -16.035 1.00 93.38 203 SER A O 1
ATOM 1632 N N . LEU A 1 204 ? 4.992 2.305 -17.736 1.00 97.19 204 LEU A N 1
ATOM 1633 C CA . LEU A 1 204 ? 3.889 2.845 -18.525 1.00 97.19 204 LEU A CA 1
ATOM 1634 C C . LEU A 1 204 ? 2.556 2.710 -17.779 1.00 97.19 204 LEU A C 1
ATOM 1636 O O . LEU A 1 204 ? 1.916 3.726 -17.514 1.00 97.19 204 LEU A O 1
ATOM 1640 N N . GLY A 1 205 ? 2.191 1.496 -17.356 1.00 96.31 205 GLY A N 1
ATOM 1641 C CA . GLY A 1 205 ? 0.938 1.228 -16.644 1.00 96.31 205 GLY A CA 1
ATOM 1642 C C . GLY A 1 205 ? 0.820 2.034 -15.351 1.00 96.31 205 GLY A C 1
ATOM 1643 O O . GLY A 1 205 ? -0.243 2.574 -15.041 1.00 96.31 205 GLY A O 1
ATOM 1644 N N . LYS A 1 206 ? 1.936 2.229 -14.631 1.00 92.56 206 LYS A N 1
ATOM 1645 C CA . LYS A 1 206 ? 1.979 3.090 -13.437 1.00 92.56 206 LYS A CA 1
ATOM 1646 C C . LYS A 1 206 ? 1.670 4.543 -13.781 1.00 92.56 206 LYS A C 1
ATOM 1648 O O . LYS A 1 206 ? 0.900 5.196 -13.083 1.00 92.56 206 LYS A O 1
ATOM 1653 N N . THR A 1 207 ? 2.262 5.046 -14.857 1.00 93.44 207 THR A N 1
ATOM 1654 C CA . THR A 1 207 ? 2.095 6.438 -15.291 1.00 93.44 207 THR A CA 1
ATOM 1655 C C . THR A 1 207 ? 0.683 6.688 -15.829 1.00 93.44 207 THR A C 1
ATOM 1657 O O . THR A 1 207 ? 0.064 7.685 -15.466 1.00 93.44 207 THR A O 1
ATOM 1660 N N . GLN A 1 208 ? 0.119 5.743 -16.582 1.00 95.88 208 GLN A N 1
ATOM 1661 C CA . GLN A 1 208 ? -1.276 5.778 -17.035 1.00 95.88 208 GLN A CA 1
ATOM 1662 C C . GLN A 1 208 ? -2.266 5.693 -15.864 1.00 95.88 208 GLN A C 1
ATOM 1664 O O . GLN A 1 208 ? -3.249 6.428 -15.833 1.00 95.88 208 GLN A O 1
ATOM 1669 N N . SER A 1 209 ? -1.966 4.885 -14.840 1.00 93.31 209 SER A N 1
ATOM 1670 C CA . SER A 1 209 ? -2.768 4.826 -13.608 1.00 93.31 209 SER A CA 1
ATOM 1671 C C . SER A 1 209 ? -2.804 6.171 -12.878 1.00 93.31 209 SER A C 1
ATOM 1673 O O . SER A 1 209 ? -3.834 6.541 -12.313 1.00 93.31 209 SER A O 1
ATOM 1675 N N . PHE A 1 210 ? -1.689 6.911 -12.869 1.00 89.50 210 PHE A N 1
ATOM 1676 C CA . PHE A 1 210 ? -1.663 8.272 -12.334 1.00 89.50 210 PHE A CA 1
ATOM 1677 C C . PHE A 1 210 ? -2.486 9.228 -13.189 1.00 89.50 210 PHE A C 1
ATOM 1679 O O . PHE A 1 210 ? -3.281 9.982 -12.635 1.00 89.50 210 PHE A O 1
ATOM 1686 N N . LEU A 1 211 ? -2.353 9.159 -14.516 1.00 93.12 211 LEU A N 1
ATOM 1687 C CA . LEU A 1 211 ? -3.125 10.005 -15.422 1.00 93.12 211 LEU A CA 1
ATOM 1688 C C . LEU A 1 211 ? -4.629 9.801 -15.224 1.00 93.12 211 LEU A C 1
ATOM 1690 O O . LEU A 1 211 ? -5.354 10.785 -15.080 1.00 93.12 211 LEU A O 1
ATOM 1694 N N . TYR A 1 212 ? -5.080 8.550 -15.099 1.00 91.62 212 TYR A N 1
ATOM 1695 C CA . TYR A 1 212 ? -6.468 8.233 -14.771 1.00 91.62 212 TYR A CA 1
ATOM 1696 C C . TYR A 1 212 ? -6.906 8.853 -13.440 1.00 91.62 212 TYR A C 1
ATOM 1698 O O . TYR A 1 212 ? -7.920 9.542 -13.392 1.00 91.62 212 TYR A O 1
ATOM 1706 N N . LYS A 1 213 ? -6.143 8.668 -12.355 1.00 88.31 213 LYS A N 1
ATOM 1707 C CA . LYS A 1 213 ? -6.501 9.230 -11.038 1.00 88.31 213 LYS A CA 1
ATOM 1708 C C . LYS A 1 213 ? -6.614 10.756 -11.053 1.00 88.31 213 LYS A C 1
ATOM 1710 O O . LYS A 1 213 ? -7.418 11.307 -10.308 1.00 88.31 213 LYS A O 1
ATOM 1715 N N . THR A 1 214 ? -5.817 11.421 -11.883 1.00 88.88 214 THR A N 1
ATOM 1716 C CA . THR A 1 214 ? -5.786 12.883 -11.994 1.00 88.88 214 THR A CA 1
ATOM 1717 C C . THR A 1 214 ? -6.900 13.433 -12.877 1.00 88.88 214 THR A C 1
ATOM 1719 O O . THR A 1 214 ? -7.480 14.466 -12.556 1.00 88.88 214 THR A O 1
ATOM 1722 N N . THR A 1 215 ? -7.191 12.771 -13.996 1.00 91.12 215 THR A N 1
ATOM 1723 C CA . THR A 1 215 ? -8.109 13.282 -15.030 1.00 91.12 215 THR A CA 1
ATOM 1724 C C . THR A 1 215 ? -9.498 12.647 -14.976 1.00 91.12 215 THR A C 1
ATOM 1726 O O . THR A 1 215 ? -10.442 13.197 -15.535 1.00 91.12 215 THR A O 1
ATOM 1729 N N . ASN A 1 216 ? -9.635 11.499 -14.301 1.00 87.12 216 ASN A N 1
ATOM 1730 C CA . ASN A 1 216 ? -10.803 10.612 -14.329 1.00 87.12 216 ASN A CA 1
ATOM 1731 C C . ASN A 1 216 ? -11.190 10.153 -15.753 1.00 87.12 216 ASN A C 1
ATOM 1733 O O . ASN A 1 216 ? -12.327 9.730 -15.983 1.00 87.12 216 ASN A O 1
ATOM 1737 N N . ASP A 1 217 ? -10.250 10.225 -16.702 1.00 89.06 217 ASP A N 1
ATOM 1738 C CA . ASP A 1 217 ? -10.432 9.769 -18.077 1.00 89.06 217 ASP A CA 1
ATOM 1739 C C . ASP A 1 217 ? -10.376 8.238 -18.166 1.00 89.06 217 ASP A C 1
ATOM 1741 O O . ASP A 1 217 ? -9.356 7.610 -17.876 1.00 89.06 217 ASP A O 1
ATOM 1745 N N . VAL A 1 218 ? -11.479 7.636 -18.610 1.00 88.38 218 VAL A N 1
ATOM 1746 C CA . VAL A 1 218 ? -11.627 6.179 -18.727 1.00 88.38 218 VAL A CA 1
ATOM 1747 C C . VAL A 1 218 ? -10.631 5.592 -19.732 1.00 88.38 218 VAL A C 1
ATOM 1749 O O . VAL A 1 218 ? -10.115 4.504 -19.493 1.00 88.38 218 VAL A O 1
ATOM 1752 N N . SER A 1 219 ? -10.258 6.327 -20.787 1.00 90.62 219 SER A N 1
ATOM 1753 C CA . SER A 1 219 ? -9.299 5.814 -21.777 1.00 90.62 219 SER A CA 1
ATOM 1754 C C . SER A 1 219 ? -7.909 5.563 -21.169 1.00 90.62 219 SER A C 1
ATOM 1756 O O . SER A 1 219 ? -7.217 4.599 -21.517 1.00 90.62 219 SER A O 1
ATOM 1758 N N . SER A 1 220 ? -7.528 6.383 -20.185 1.00 91.50 220 SER A N 1
ATOM 1759 C CA . SER A 1 220 ? -6.292 6.227 -19.416 1.00 91.50 220 SER A CA 1
ATOM 1760 C C . SER A 1 220 ? -6.333 5.012 -18.480 1.00 91.50 220 SER A C 1
ATOM 1762 O O . SER A 1 220 ? -5.303 4.362 -18.284 1.00 91.50 220 SER A O 1
ATOM 1764 N N . LEU A 1 221 ? -7.507 4.670 -17.933 1.00 92.12 221 LEU A N 1
ATOM 1765 C CA . LEU A 1 221 ? -7.709 3.457 -17.131 1.00 92.12 221 LEU A CA 1
ATOM 1766 C C . LEU A 1 221 ? -7.551 2.199 -17.992 1.00 92.12 221 LEU A C 1
ATOM 1768 O O . LEU A 1 221 ? -6.746 1.332 -17.648 1.00 92.12 221 LEU A O 1
ATOM 1772 N N . ASP A 1 222 ? -8.252 2.136 -19.126 1.00 93.81 222 ASP A N 1
ATOM 1773 C CA . ASP A 1 222 ? -8.180 1.003 -20.058 1.00 93.81 222 ASP A CA 1
ATOM 1774 C C . ASP A 1 222 ? -6.746 0.782 -20.545 1.00 93.81 222 ASP A C 1
ATOM 1776 O O . ASP A 1 222 ? -6.242 -0.341 -20.590 1.00 93.81 222 ASP A O 1
ATOM 1780 N N . SER A 1 223 ? -6.044 1.876 -20.843 1.00 96.38 223 SER A N 1
ATOM 1781 C CA . SER A 1 223 ? -4.641 1.831 -21.248 1.00 96.38 223 SER A CA 1
ATOM 1782 C C . SER A 1 223 ? -3.739 1.258 -20.149 1.00 96.38 223 SER A C 1
ATOM 1784 O O . SER A 1 223 ? -2.884 0.424 -20.447 1.00 96.38 223 SER A O 1
ATOM 1786 N N . ALA A 1 224 ? -3.955 1.637 -18.884 1.00 96.81 224 ALA A N 1
ATOM 1787 C CA . ALA A 1 224 ? -3.201 1.096 -17.753 1.00 96.81 224 ALA A CA 1
ATOM 1788 C C . ALA A 1 224 ? -3.476 -0.402 -17.532 1.00 96.81 224 ALA A C 1
ATOM 1790 O O . ALA A 1 224 ? -2.540 -1.174 -17.308 1.00 96.81 224 ALA A O 1
ATOM 1791 N N . ILE A 1 225 ? -4.743 -0.820 -17.634 1.00 96.62 225 ILE A N 1
ATOM 1792 C CA . ILE A 1 225 ? -5.162 -2.229 -17.567 1.00 96.62 225 ILE A CA 1
ATOM 1793 C C . ILE A 1 225 ? -4.459 -3.037 -18.664 1.00 96.62 225 ILE A C 1
ATOM 1795 O O . ILE A 1 225 ? -3.881 -4.088 -18.380 1.00 96.62 225 ILE A O 1
ATOM 1799 N N . ASN A 1 226 ? -4.439 -2.522 -19.895 1.00 97.25 226 ASN A N 1
ATOM 1800 C CA . ASN A 1 226 ? -3.777 -3.168 -21.027 1.00 97.25 226 ASN A CA 1
ATOM 1801 C C . ASN A 1 226 ? -2.259 -3.263 -20.834 1.00 97.25 226 ASN A C 1
ATOM 1803 O O . ASN A 1 226 ? -1.690 -4.330 -21.050 1.00 97.25 226 ASN A O 1
ATOM 1807 N N . ALA A 1 227 ? -1.603 -2.194 -20.370 1.00 98.19 227 ALA A N 1
ATOM 1808 C CA . ALA A 1 227 ? -0.161 -2.197 -20.129 1.00 98.19 227 ALA A CA 1
ATOM 1809 C C . ALA A 1 227 ? 0.246 -3.225 -19.059 1.00 98.19 227 ALA A C 1
ATOM 1811 O O . ALA A 1 227 ? 1.229 -3.947 -19.234 1.00 98.19 227 ALA A O 1
ATOM 1812 N N . TYR A 1 228 ? -0.517 -3.339 -17.966 1.00 98.25 228 TYR A N 1
ATOM 1813 C CA . TYR A 1 228 ? -0.253 -4.362 -16.952 1.00 98.25 228 TYR A CA 1
ATOM 1814 C C . TYR A 1 228 ? -0.597 -5.776 -17.425 1.00 98.25 228 TYR A C 1
ATOM 1816 O O . TYR A 1 228 ? 0.138 -6.706 -17.099 1.00 98.25 228 TYR A O 1
ATOM 1824 N N . GLY A 1 229 ? -1.660 -5.947 -18.214 1.00 98.06 229 GLY A N 1
ATOM 1825 C CA . GLY A 1 229 ? -1.972 -7.225 -18.854 1.00 98.06 229 GLY A CA 1
ATOM 1826 C C . GLY A 1 229 ? -0.831 -7.695 -19.759 1.00 98.06 229 GLY A C 1
ATOM 1827 O O . GLY A 1 229 ? -0.338 -8.808 -19.605 1.00 98.06 229 GLY A O 1
ATOM 1828 N N . GLU A 1 230 ? -0.328 -6.818 -20.630 1.00 97.94 230 GLU A N 1
ATOM 1829 C CA . GLU A 1 230 ? 0.814 -7.116 -21.503 1.00 97.94 230 GLU A CA 1
ATOM 1830 C C . GLU A 1 230 ? 2.097 -7.402 -20.703 1.00 97.94 230 GLU A C 1
ATOM 1832 O O . GLU A 1 230 ? 2.897 -8.258 -21.091 1.00 97.94 230 GLU A O 1
ATOM 1837 N N . ALA A 1 231 ? 2.296 -6.729 -19.563 1.00 97.75 231 ALA A N 1
ATOM 1838 C CA . ALA A 1 231 ? 3.408 -7.019 -18.660 1.00 97.75 231 ALA A CA 1
ATOM 1839 C C . ALA A 1 231 ? 3.316 -8.448 -18.101 1.00 97.75 231 ALA A C 1
ATOM 1841 O O . ALA A 1 231 ? 4.313 -9.169 -18.095 1.00 97.75 231 ALA A O 1
ATOM 1842 N N . ILE A 1 232 ? 2.128 -8.882 -17.676 1.00 97.50 232 ILE A N 1
ATOM 1843 C CA . ILE A 1 232 ? 1.902 -10.243 -17.170 1.00 97.50 232 ILE A CA 1
ATOM 1844 C C . ILE A 1 232 ? 2.162 -11.282 -18.267 1.00 97.50 232 ILE A C 1
ATOM 1846 O O . ILE A 1 232 ? 2.901 -12.234 -18.028 1.00 97.50 232 ILE A O 1
ATOM 1850 N N . GLU A 1 233 ? 1.654 -11.068 -19.482 1.00 96.56 233 GLU A N 1
ATOM 1851 C CA . GLU A 1 233 ? 1.920 -11.963 -20.618 1.00 96.56 233 GLU A CA 1
ATOM 1852 C C . GLU A 1 233 ? 3.418 -12.041 -20.949 1.00 96.56 233 GLU A C 1
ATOM 1854 O O . GLU A 1 233 ? 3.981 -13.124 -21.117 1.00 96.56 233 GLU A O 1
ATOM 1859 N N . THR A 1 234 ? 4.103 -10.894 -20.961 1.00 96.69 234 THR A N 1
ATOM 1860 C CA . THR A 1 234 ? 5.554 -10.832 -21.185 1.00 96.69 234 THR A CA 1
ATOM 1861 C C . THR A 1 234 ? 6.315 -11.599 -20.099 1.00 96.69 234 THR A C 1
ATOM 1863 O O . THR A 1 234 ? 7.254 -12.336 -20.404 1.00 96.69 234 THR A O 1
ATOM 1866 N N . TYR A 1 235 ? 5.911 -11.463 -18.832 1.00 95.69 235 TYR A N 1
ATOM 1867 C CA . TYR A 1 235 ? 6.490 -12.233 -17.733 1.00 95.69 235 TYR A CA 1
ATOM 1868 C C . TYR A 1 235 ? 6.248 -13.734 -17.896 1.00 95.69 235 TYR A C 1
ATOM 1870 O O . TYR A 1 235 ? 7.190 -14.498 -17.716 1.00 95.69 235 TYR A O 1
ATOM 1878 N N . ASN A 1 236 ? 5.039 -14.160 -18.266 1.00 95.19 236 ASN A N 1
ATOM 1879 C CA . ASN A 1 236 ? 4.711 -15.575 -18.447 1.00 95.19 236 ASN A CA 1
ATOM 1880 C C . ASN A 1 236 ? 5.597 -16.237 -19.509 1.00 95.19 236 ASN A C 1
ATOM 1882 O O . ASN A 1 236 ? 5.986 -17.392 -19.360 1.00 95.19 236 ASN A O 1
ATOM 1886 N N . VAL A 1 237 ? 5.982 -15.498 -20.554 1.00 95.19 237 VAL A N 1
ATOM 1887 C CA . VAL A 1 237 ? 6.969 -15.977 -21.529 1.00 95.19 237 VAL A CA 1
ATOM 1888 C C . VAL A 1 237 ? 8.370 -16.039 -20.911 1.00 95.19 237 VAL A C 1
ATOM 1890 O O . VAL A 1 237 ? 9.052 -17.057 -21.027 1.00 95.19 237 VAL A O 1
ATOM 1893 N N . LEU A 1 238 ? 8.813 -14.978 -20.230 1.00 92.94 238 LEU A N 1
ATOM 1894 C CA . LEU A 1 238 ? 10.152 -14.901 -19.628 1.00 92.94 238 LEU A CA 1
ATOM 1895 C C . LEU A 1 238 ? 10.373 -15.913 -18.494 1.00 92.94 238 LEU A C 1
ATOM 1897 O O . LEU A 1 238 ? 11.490 -16.410 -18.333 1.00 92.94 238 LEU A O 1
ATOM 1901 N N . SER A 1 239 ? 9.334 -16.236 -17.723 1.00 90.44 239 SER A N 1
ATOM 1902 C CA . SER A 1 239 ? 9.397 -17.138 -16.569 1.00 90.44 239 SER A CA 1
ATOM 1903 C C . SER A 1 239 ? 9.705 -18.582 -16.965 1.00 90.44 239 SER A C 1
ATOM 1905 O O . SER A 1 239 ? 10.268 -19.324 -16.161 1.00 90.44 239 SER A O 1
ATOM 1907 N N . THR A 1 240 ? 9.460 -18.951 -18.230 1.00 90.25 240 THR A N 1
ATOM 1908 C CA . THR A 1 240 ? 9.908 -20.230 -18.808 1.00 90.25 240 THR A CA 1
ATOM 1909 C C . THR A 1 240 ? 11.435 -20.347 -18.897 1.00 90.25 240 THR A C 1
ATOM 1911 O O . THR A 1 240 ? 11.968 -21.454 -18.912 1.00 90.25 240 THR A O 1
ATOM 1914 N N . ILE A 1 241 ? 12.144 -19.212 -18.927 1.00 86.12 241 ILE A N 1
ATOM 1915 C CA . ILE A 1 241 ? 13.608 -19.124 -19.012 1.00 86.12 241 ILE A CA 1
ATOM 1916 C C . ILE A 1 241 ? 14.201 -18.812 -17.634 1.00 86.12 241 ILE A C 1
ATOM 1918 O O . ILE A 1 241 ? 15.195 -19.411 -17.223 1.00 86.12 241 ILE A O 1
ATOM 1922 N N . THR A 1 242 ? 13.627 -17.840 -16.917 1.00 83.00 242 THR A N 1
ATOM 1923 C CA . THR A 1 242 ? 14.129 -17.396 -15.613 1.00 83.00 242 THR A CA 1
ATOM 1924 C C . THR A 1 242 ? 13.053 -16.723 -14.765 1.00 83.00 242 THR A C 1
ATOM 1926 O O . THR A 1 242 ? 12.297 -15.880 -15.239 1.00 83.00 242 THR A O 1
ATOM 1929 N N . ASN A 1 243 ? 13.047 -17.011 -13.460 1.00 81.25 243 ASN A N 1
ATOM 1930 C CA . ASN A 1 243 ? 12.127 -16.384 -12.509 1.00 81.25 243 ASN A CA 1
ATOM 1931 C C . ASN A 1 243 ? 12.659 -15.070 -11.892 1.00 81.25 243 ASN A C 1
ATOM 1933 O O . ASN A 1 243 ? 12.118 -14.563 -10.910 1.00 81.25 243 ASN A O 1
ATOM 1937 N N . ASN A 1 244 ? 13.726 -14.491 -12.452 1.00 84.44 244 ASN A N 1
ATOM 1938 C CA . ASN A 1 244 ? 14.351 -13.270 -11.923 1.00 84.44 244 ASN A CA 1
ATOM 1939 C C . ASN A 1 244 ? 13.454 -12.022 -12.006 1.00 84.44 244 ASN A C 1
ATOM 1941 O O . ASN A 1 244 ? 13.762 -11.004 -11.388 1.00 84.44 244 ASN A O 1
ATOM 1945 N N . TYR A 1 245 ? 12.350 -12.098 -12.750 1.00 87.31 245 TYR A N 1
ATOM 1946 C CA . TYR A 1 245 ? 11.423 -10.991 -12.977 1.00 87.31 245 TYR A CA 1
ATOM 1947 C C . TYR A 1 245 ? 10.120 -11.102 -12.175 1.00 87.31 245 TYR A C 1
ATOM 1949 O O . TYR A 1 245 ? 9.201 -10.316 -12.397 1.00 87.31 245 TYR A O 1
ATOM 1957 N N . LEU A 1 246 ? 10.041 -12.041 -11.223 1.00 89.50 246 LEU A N 1
ATOM 1958 C CA . LEU A 1 246 ? 8.875 -12.222 -10.353 1.00 89.50 246 LEU A CA 1
ATOM 1959 C C . LEU A 1 246 ? 8.399 -10.921 -9.670 1.00 89.50 246 LEU A C 1
ATOM 1961 O O . LEU A 1 246 ? 7.191 -10.695 -9.655 1.00 89.50 246 LEU A O 1
ATOM 1965 N N . PRO A 1 247 ? 9.271 -10.020 -9.163 1.00 87.62 247 PRO A N 1
ATOM 1966 C CA . PRO A 1 247 ? 8.809 -8.763 -8.565 1.00 87.62 247 PRO A CA 1
ATOM 1967 C C . PRO A 1 247 ? 7.950 -7.912 -9.513 1.00 87.62 247 PRO A C 1
ATOM 1969 O O . PRO A 1 247 ? 6.913 -7.398 -9.100 1.00 87.62 247 PRO A O 1
ATOM 1972 N N . TYR A 1 248 ? 8.310 -7.851 -10.800 1.00 89.12 248 TYR A N 1
ATOM 1973 C CA . TYR A 1 248 ? 7.552 -7.115 -11.815 1.00 89.12 248 TYR A CA 1
ATOM 1974 C C . TYR A 1 248 ? 6.176 -7.733 -12.072 1.00 89.12 248 TYR A C 1
ATOM 1976 O O . TYR A 1 248 ? 5.193 -7.005 -12.193 1.00 89.12 248 TYR A O 1
ATOM 1984 N N . PHE A 1 249 ? 6.082 -9.066 -12.095 1.00 93.00 249 PHE A N 1
ATOM 1985 C CA . PHE A 1 249 ? 4.803 -9.775 -12.189 1.00 93.00 249 PHE A CA 1
ATOM 1986 C C . PHE A 1 249 ? 3.897 -9.501 -10.990 1.00 93.00 249 PHE A C 1
ATOM 1988 O O . PHE A 1 249 ? 2.708 -9.227 -11.158 1.00 93.00 249 PHE A O 1
ATOM 1995 N N . LEU A 1 250 ? 4.457 -9.546 -9.780 1.00 92.62 250 LEU A N 1
ATOM 1996 C CA . LEU A 1 250 ? 3.716 -9.264 -8.556 1.00 92.62 250 LEU A CA 1
ATOM 1997 C C . LEU A 1 250 ? 3.197 -7.817 -8.559 1.00 92.62 250 LEU A C 1
ATOM 1999 O O . LEU A 1 250 ? 2.026 -7.576 -8.258 1.00 92.62 250 LEU A O 1
ATOM 2003 N N . THR A 1 251 ? 4.028 -6.855 -8.968 1.00 90.94 251 THR A N 1
ATOM 2004 C CA . THR A 1 251 ? 3.621 -5.452 -9.118 1.00 90.94 251 THR A CA 1
ATOM 2005 C C . THR A 1 251 ? 2.538 -5.280 -10.188 1.00 90.94 251 THR A C 1
ATOM 2007 O O . THR A 1 251 ? 1.542 -4.604 -9.923 1.00 90.94 251 THR A O 1
ATOM 2010 N N . ALA A 1 252 ? 2.669 -5.921 -11.357 1.00 94.75 252 ALA A N 1
ATOM 2011 C CA . ALA A 1 252 ? 1.653 -5.883 -12.413 1.00 94.75 252 ALA A CA 1
ATOM 2012 C C . ALA A 1 252 ? 0.312 -6.446 -11.937 1.00 94.75 252 ALA A C 1
ATOM 2014 O O . ALA A 1 252 ? -0.707 -5.771 -12.041 1.00 94.75 252 ALA A O 1
ATOM 2015 N N . SER A 1 253 ? 0.326 -7.654 -11.370 1.00 97.00 253 SER A N 1
ATOM 2016 C CA . SER A 1 253 ? -0.876 -8.383 -10.949 1.00 97.00 253 SER A CA 1
ATOM 2017 C C . SER A 1 253 ? -1.646 -7.623 -9.875 1.00 97.00 253 SER A C 1
ATOM 2019 O O . SER A 1 253 ? -2.855 -7.432 -9.992 1.00 97.00 253 SER A O 1
ATOM 2021 N N . LYS A 1 254 ? -0.939 -7.108 -8.860 1.00 95.19 254 LYS A N 1
ATOM 2022 C CA . LYS A 1 254 ? -1.542 -6.275 -7.814 1.00 95.19 254 LYS A CA 1
ATOM 2023 C C . LYS A 1 254 ? -2.143 -4.994 -8.391 1.00 95.19 254 LYS A C 1
ATOM 2025 O O . LYS A 1 254 ? -3.275 -4.658 -8.054 1.00 95.19 254 LYS A O 1
ATOM 2030 N N . ASN A 1 255 ? -1.393 -4.258 -9.213 1.00 94.44 255 ASN A N 1
ATOM 2031 C CA . ASN A 1 255 ? -1.854 -2.963 -9.716 1.00 94.44 255 ASN A CA 1
ATOM 2032 C C . ASN A 1 255 ? -3.019 -3.121 -10.699 1.00 94.44 255 ASN A C 1
ATOM 2034 O O . ASN A 1 255 ? -3.975 -2.357 -10.624 1.00 94.44 255 ASN A O 1
ATOM 2038 N N . LEU A 1 256 ? -2.975 -4.138 -11.562 1.00 97.44 256 LEU A N 1
ATOM 2039 C CA . LEU A 1 256 ? -4.076 -4.507 -12.446 1.00 97.44 256 LEU A CA 1
ATOM 2040 C C . LEU A 1 256 ? -5.341 -4.835 -11.648 1.00 97.44 256 LEU A C 1
ATOM 2042 O O . LEU A 1 256 ? -6.409 -4.305 -11.941 1.00 97.44 256 LEU A O 1
ATOM 2046 N N . ALA A 1 257 ? -5.218 -5.661 -10.607 1.00 97.88 257 ALA A N 1
ATOM 2047 C CA . ALA A 1 257 ? -6.337 -5.998 -9.737 1.00 97.88 257 ALA A CA 1
ATOM 2048 C C . ALA A 1 257 ? -6.898 -4.769 -8.997 1.00 97.88 257 ALA A C 1
ATOM 2050 O O . ALA A 1 257 ? -8.113 -4.590 -8.963 1.00 97.88 257 ALA A O 1
ATOM 2051 N N . ASP A 1 258 ? -6.037 -3.889 -8.470 1.00 95.31 258 ASP A N 1
ATOM 2052 C CA . ASP A 1 258 ? -6.455 -2.630 -7.835 1.00 95.31 258 ASP A CA 1
ATOM 2053 C C . ASP A 1 258 ? -7.247 -1.741 -8.817 1.00 95.31 258 ASP A C 1
ATOM 2055 O O . ASP A 1 258 ? -8.278 -1.189 -8.435 1.00 95.31 258 ASP A O 1
ATOM 2059 N N . LEU A 1 259 ? -6.813 -1.623 -10.081 1.00 94.75 259 LEU A N 1
ATOM 2060 C CA . LEU A 1 259 ? -7.540 -0.872 -11.117 1.00 94.75 259 LEU A CA 1
ATOM 2061 C C . LEU A 1 259 ? -8.919 -1.473 -11.417 1.00 94.75 259 LEU A C 1
ATOM 2063 O O . LEU A 1 259 ? -9.896 -0.732 -11.494 1.00 94.75 259 LEU A O 1
ATOM 2067 N N . LEU A 1 260 ? -9.010 -2.800 -11.514 1.00 96.44 260 LEU A N 1
ATOM 2068 C CA . LEU A 1 260 ? -10.271 -3.512 -11.741 1.00 96.44 260 LEU A CA 1
ATOM 2069 C C . LEU A 1 260 ? -11.245 -3.364 -10.559 1.00 96.44 260 LEU A C 1
ATOM 2071 O O . LEU A 1 260 ? -12.453 -3.254 -10.764 1.00 96.44 260 LEU A O 1
ATOM 2075 N N . ILE A 1 261 ? -10.744 -3.299 -9.318 1.00 95.31 261 ILE A N 1
ATOM 2076 C CA . ILE A 1 261 ? -11.579 -2.958 -8.155 1.00 95.31 261 ILE A CA 1
ATOM 2077 C C . ILE A 1 261 ? -12.119 -1.532 -8.271 1.00 95.31 261 ILE A C 1
ATOM 2079 O O . ILE A 1 261 ? -13.312 -1.329 -8.055 1.00 95.31 261 ILE A O 1
ATOM 2083 N N . PHE A 1 262 ? -11.287 -0.551 -8.639 1.00 90.06 262 PHE A N 1
ATOM 2084 C CA . PHE A 1 262 ? -11.759 0.826 -8.827 1.00 90.06 262 PHE A CA 1
ATOM 2085 C C . PHE A 1 262 ? -12.811 0.931 -9.939 1.00 90.06 262 PHE A C 1
ATOM 2087 O O . PHE A 1 262 ? -13.781 1.680 -9.809 1.00 90.06 262 PHE A O 1
ATOM 2094 N N . GLU A 1 263 ? -12.649 0.166 -11.017 1.00 91.31 263 GLU A N 1
ATOM 2095 C CA . GLU A 1 263 ? -13.634 0.083 -12.094 1.00 91.31 263 GLU A CA 1
ATOM 2096 C C . GLU A 1 263 ? -14.957 -0.515 -11.602 1.00 91.31 263 GLU A C 1
ATOM 2098 O O . GLU A 1 263 ? -16.022 0.073 -11.808 1.00 91.31 263 GLU A O 1
ATOM 2103 N N . TYR A 1 264 ? -14.896 -1.624 -10.859 1.00 94.19 264 TYR A N 1
ATOM 2104 C CA . TYR A 1 264 ? -16.068 -2.209 -10.214 1.00 94.19 264 TYR A CA 1
ATOM 2105 C C . TYR A 1 264 ? -16.748 -1.219 -9.256 1.00 94.19 264 TYR A C 1
ATOM 2107 O O . TYR A 1 264 ? -17.973 -1.098 -9.249 1.00 94.19 264 TYR A O 1
ATOM 2115 N N . GLU A 1 265 ? -15.989 -0.479 -8.448 1.00 92.06 265 GLU A N 1
ATOM 2116 C CA . GLU A 1 265 ? -16.543 0.493 -7.504 1.00 92.06 265 GLU A CA 1
ATOM 2117 C C . GLU A 1 265 ? -17.361 1.582 -8.211 1.00 92.06 265 GLU A C 1
ATOM 2119 O O . GLU A 1 265 ? -18.418 1.960 -7.695 1.00 92.06 265 GLU A O 1
ATOM 2124 N N . LYS A 1 266 ? -16.913 2.012 -9.398 1.00 88.69 266 LYS A N 1
ATOM 2125 C CA . LYS A 1 266 ? -17.548 3.041 -10.233 1.00 88.69 266 LYS A CA 1
ATOM 2126 C C . LYS A 1 266 ? -18.729 2.504 -11.047 1.00 88.69 266 LYS A C 1
ATOM 2128 O O . LYS A 1 266 ? -19.799 3.106 -11.030 1.00 88.69 266 LYS A O 1
ATOM 2133 N N . ASN A 1 267 ? -18.543 1.376 -11.730 1.00 90.25 267 ASN A N 1
ATOM 2134 C CA . ASN A 1 267 ? -19.469 0.880 -12.755 1.00 90.25 267 ASN A CA 1
ATOM 2135 C C . ASN A 1 267 ? -20.341 -0.296 -12.285 1.00 90.25 267 ASN A C 1
ATOM 2137 O O . ASN A 1 267 ? -21.293 -0.663 -12.968 1.00 90.25 267 ASN A O 1
ATOM 2141 N N . LYS A 1 268 ? -20.020 -0.910 -11.136 1.00 91.88 268 LYS A N 1
ATOM 2142 C CA . LYS A 1 268 ? -20.688 -2.104 -10.577 1.00 91.88 268 LYS A CA 1
ATOM 2143 C C . LYS A 1 268 ? -20.719 -3.307 -11.527 1.00 91.88 268 LYS A C 1
ATOM 2145 O O . LYS A 1 268 ? -21.580 -4.177 -11.412 1.00 91.88 268 LYS A O 1
ATOM 2150 N N . ASN A 1 269 ? -19.748 -3.394 -12.434 1.00 92.62 269 ASN A N 1
ATOM 2151 C CA . ASN A 1 269 ? -19.605 -4.517 -13.350 1.00 92.62 269 ASN A CA 1
ATOM 2152 C C . ASN A 1 269 ? -18.975 -5.730 -12.643 1.00 92.62 269 ASN A C 1
ATOM 2154 O O . ASN A 1 269 ? -17.785 -5.747 -12.330 1.00 92.62 269 ASN A O 1
ATOM 2158 N N . ALA A 1 270 ? -19.771 -6.776 -12.417 1.00 93.44 270 ALA A N 1
ATOM 2159 C CA . ALA A 1 270 ? -19.331 -7.990 -11.727 1.00 93.44 270 ALA A CA 1
ATOM 2160 C C . ALA A 1 270 ? -18.161 -8.718 -12.424 1.00 93.44 270 ALA A C 1
ATOM 2162 O O . ALA A 1 270 ? -17.407 -9.438 -11.764 1.00 93.44 270 ALA A O 1
ATOM 2163 N N . SER A 1 271 ? -17.977 -8.524 -13.737 1.00 95.00 271 SER A N 1
ATOM 2164 C CA . SER A 1 271 ? -16.836 -9.084 -14.471 1.00 95.00 271 SER A CA 1
ATOM 2165 C C . SER A 1 271 ? -15.503 -8.539 -13.952 1.00 95.00 271 SER A C 1
ATOM 2167 O O . SER A 1 271 ? -14.552 -9.304 -13.772 1.00 95.00 271 SER A O 1
ATOM 2169 N N . ASP A 1 272 ? -15.437 -7.245 -13.639 1.00 94.56 272 ASP A N 1
ATOM 2170 C CA . ASP A 1 272 ? -14.197 -6.604 -13.191 1.00 94.56 272 ASP A CA 1
ATOM 2171 C C . ASP A 1 272 ? -13.837 -7.051 -11.776 1.00 94.56 272 ASP A C 1
ATOM 2173 O O . ASP A 1 272 ? -12.684 -7.389 -11.509 1.00 94.56 272 ASP A O 1
ATOM 2177 N N . LEU A 1 273 ? -14.838 -7.222 -10.904 1.00 97.12 273 LEU A N 1
ATOM 2178 C CA . LEU A 1 273 ? -14.646 -7.827 -9.583 1.00 97.12 273 LEU A CA 1
ATOM 2179 C C . LEU A 1 273 ? -14.095 -9.261 -9.686 1.00 97.12 273 LEU A C 1
ATOM 2181 O O . LEU A 1 273 ? -13.182 -9.637 -8.947 1.00 97.12 273 LEU A O 1
ATOM 2185 N N . LYS A 1 274 ? -14.609 -10.068 -10.622 1.00 97.75 274 LYS A N 1
ATOM 2186 C CA . LYS A 1 274 ? -14.112 -11.431 -10.868 1.00 97.75 274 LYS A CA 1
ATOM 2187 C C . LYS A 1 274 ? -12.664 -11.432 -11.352 1.00 97.75 274 LYS A C 1
ATOM 2189 O O . LYS A 1 274 ? -11.854 -12.203 -10.834 1.00 97.75 274 LYS A O 1
ATOM 2194 N N . ARG A 1 275 ? -12.326 -10.561 -12.305 1.00 97.75 275 ARG A N 1
ATOM 2195 C CA . ARG A 1 275 ? -10.955 -10.415 -12.820 1.00 97.75 275 ARG A CA 1
ATOM 2196 C C . ARG A 1 275 ? -9.996 -9.904 -11.743 1.00 97.75 275 ARG A C 1
ATOM 2198 O O . ARG A 1 275 ? -8.887 -10.417 -11.642 1.00 97.75 275 ARG A O 1
ATOM 2205 N N . ALA A 1 276 ? -10.420 -8.965 -10.898 1.00 97.94 276 ALA A N 1
ATOM 2206 C CA . ALA A 1 276 ? -9.607 -8.480 -9.787 1.00 97.94 276 ALA A CA 1
ATOM 2207 C C . ALA A 1 276 ? -9.227 -9.616 -8.828 1.00 97.94 276 ALA A C 1
ATOM 2209 O O . ALA A 1 276 ? -8.052 -9.802 -8.516 1.00 97.94 276 ALA A O 1
ATOM 2210 N N . VAL A 1 277 ? -10.205 -10.430 -8.412 1.00 98.31 277 VAL A N 1
ATOM 2211 C CA . VAL A 1 277 ? -9.946 -11.592 -7.545 1.00 98.31 277 VAL A CA 1
ATOM 2212 C C . VAL A 1 277 ? -9.026 -12.610 -8.215 1.00 98.31 277 VAL A C 1
ATOM 2214 O O . VAL A 1 277 ? -8.152 -13.155 -7.544 1.00 98.31 277 VAL A O 1
ATOM 2217 N N . TYR A 1 278 ? -9.173 -12.844 -9.522 1.00 98.25 278 TYR A N 1
ATOM 2218 C CA . TYR A 1 278 ? -8.252 -13.699 -10.272 1.00 98.25 278 TYR A CA 1
ATOM 2219 C C . TYR A 1 278 ? -6.800 -13.211 -10.142 1.00 98.25 278 TYR A C 1
ATOM 2221 O O . TYR A 1 278 ? -5.955 -13.954 -9.648 1.00 98.25 278 TYR A O 1
ATOM 2229 N N . TYR A 1 279 ? -6.516 -11.948 -10.471 1.00 98.31 279 TYR A N 1
ATOM 2230 C CA . TYR A 1 279 ? -5.145 -11.424 -10.433 1.00 98.31 279 TYR A CA 1
ATOM 2231 C C . TYR A 1 279 ? -4.578 -11.265 -9.014 1.00 98.31 279 TYR A C 1
ATOM 2233 O O . TYR A 1 279 ? -3.374 -11.432 -8.811 1.00 98.31 279 TYR A O 1
ATOM 2241 N N . TYR A 1 280 ? -5.413 -11.009 -8.002 1.00 97.94 280 TYR A N 1
ATOM 2242 C CA . TYR A 1 280 ? -4.954 -11.075 -6.612 1.00 97.94 280 TYR A CA 1
ATOM 2243 C C . TYR A 1 280 ? -4.566 -12.498 -6.192 1.00 97.94 280 TYR A C 1
ATOM 2245 O O . TYR A 1 280 ? -3.602 -12.667 -5.446 1.00 97.94 280 TYR A O 1
ATOM 2253 N N . ASN A 1 281 ? -5.279 -13.525 -6.660 1.00 97.31 281 ASN A N 1
ATOM 2254 C CA . ASN A 1 281 ? -4.893 -14.910 -6.389 1.00 97.31 281 ASN A CA 1
ATOM 2255 C C . ASN A 1 281 ? -3.620 -15.299 -7.148 1.00 97.31 281 ASN A C 1
ATOM 2257 O O . ASN A 1 281 ? -2.756 -15.935 -6.556 1.00 97.31 281 ASN A O 1
ATOM 2261 N N . GLU A 1 282 ? -3.446 -14.851 -8.393 1.00 96.75 282 GLU A N 1
ATOM 2262 C CA . GLU A 1 282 ? -2.192 -15.033 -9.142 1.00 96.75 282 GLU A CA 1
ATOM 2263 C C . GLU A 1 282 ? -0.989 -14.435 -8.397 1.00 96.75 282 GLU A C 1
ATOM 2265 O O . GLU A 1 282 ? 0.055 -15.083 -8.256 1.00 96.75 282 GLU A O 1
ATOM 2270 N N . PHE A 1 283 ? -1.161 -13.236 -7.824 1.00 95.75 283 PHE A N 1
ATOM 2271 C CA . PHE A 1 283 ? -0.181 -12.642 -6.917 1.00 95.75 283 PHE A CA 1
ATOM 2272 C C . PHE A 1 283 ? 0.111 -13.566 -5.725 1.00 95.75 283 PHE A C 1
ATOM 2274 O O . PHE A 1 283 ? 1.273 -13.865 -5.459 1.00 95.75 283 PHE A O 1
ATOM 2281 N N . LEU A 1 284 ? -0.916 -14.020 -4.996 1.00 95.31 284 LEU A N 1
ATOM 2282 C CA . LEU A 1 284 ? -0.728 -14.803 -3.767 1.00 95.31 284 LEU A CA 1
ATOM 2283 C C . LEU A 1 284 ? -0.123 -16.186 -4.021 1.00 95.31 284 LEU A C 1
ATOM 2285 O O . LEU A 1 284 ? 0.661 -16.655 -3.200 1.00 95.31 284 LEU A O 1
ATOM 2289 N N . ASN A 1 285 ? -0.464 -16.817 -5.142 1.00 94.88 285 ASN A N 1
ATOM 2290 C CA . ASN A 1 285 ? 0.055 -18.126 -5.528 1.00 94.88 285 ASN A CA 1
ATOM 2291 C C . ASN A 1 285 ? 1.545 -18.071 -5.892 1.00 94.88 285 ASN A C 1
ATOM 2293 O O . ASN A 1 285 ? 2.254 -19.062 -5.726 1.00 94.88 285 ASN A O 1
ATOM 2297 N N . SER A 1 286 ? 2.019 -16.918 -6.371 1.00 93.06 286 SER A N 1
ATOM 2298 C CA . SER A 1 286 ? 3.399 -16.737 -6.840 1.00 93.06 286 SER A CA 1
ATOM 2299 C C . SER A 1 286 ? 4.300 -16.044 -5.815 1.00 93.06 286 SER A C 1
ATOM 2301 O O . SER A 1 286 ? 5.522 -16.196 -5.859 1.00 93.06 286 SER A O 1
ATOM 2303 N N . ALA A 1 287 ? 3.726 -15.253 -4.906 1.00 90.94 287 ALA A N 1
ATOM 2304 C CA . ALA A 1 287 ? 4.478 -14.465 -3.940 1.00 90.94 287 ALA A CA 1
ATOM 2305 C C . ALA A 1 287 ? 5.186 -15.357 -2.900 1.00 90.94 287 ALA A C 1
ATOM 2307 O O . ALA A 1 287 ? 4.533 -16.159 -2.225 1.00 90.94 287 ALA A O 1
ATOM 2308 N N . PRO A 1 288 ? 6.505 -15.185 -2.687 1.00 86.38 288 PRO A N 1
ATOM 2309 C CA . PRO A 1 288 ? 7.203 -15.830 -1.584 1.00 86.38 288 PRO A CA 1
ATOM 2310 C C . PRO A 1 288 ? 6.586 -15.485 -0.221 1.00 86.38 288 PRO A C 1
ATOM 2312 O O . PRO A 1 288 ? 6.033 -14.402 0.004 1.00 86.38 288 PRO A O 1
ATOM 2315 N N . THR A 1 289 ? 6.723 -16.399 0.741 1.00 80.62 289 THR A N 1
ATOM 2316 C CA . THR A 1 289 ? 6.255 -16.160 2.110 1.00 80.62 289 THR A CA 1
ATOM 2317 C C . THR A 1 289 ? 6.940 -14.929 2.707 1.00 80.62 289 THR A C 1
ATOM 2319 O O . THR A 1 289 ? 8.162 -14.800 2.675 1.00 80.62 289 THR A O 1
ATOM 2322 N N . GLY A 1 290 ? 6.146 -14.026 3.288 1.00 73.50 290 GLY A N 1
ATOM 2323 C CA . GLY A 1 290 ? 6.652 -12.795 3.899 1.00 73.50 290 GLY A CA 1
ATOM 2324 C C . GLY A 1 290 ? 6.848 -11.627 2.930 1.00 73.50 290 GLY A C 1
ATOM 2325 O O . GLY A 1 290 ? 7.418 -10.614 3.344 1.00 73.50 290 GLY A O 1
ATOM 2326 N N . THR A 1 291 ? 6.367 -11.740 1.684 1.00 82.00 291 THR A N 1
ATOM 2327 C CA . THR A 1 291 ? 6.363 -10.624 0.736 1.00 82.00 291 THR A CA 1
ATOM 2328 C C . THR A 1 291 ? 5.638 -9.401 1.296 1.00 82.00 291 THR A C 1
ATOM 2330 O O . THR A 1 291 ? 4.539 -9.496 1.847 1.00 82.00 291 THR A O 1
ATOM 2333 N N . SER A 1 292 ? 6.258 -8.229 1.161 1.00 80.56 292 SER A N 1
ATOM 2334 C CA . SER A 1 292 ? 5.811 -6.978 1.797 1.00 80.56 292 SER A CA 1
ATOM 2335 C C . SER A 1 292 ? 4.406 -6.534 1.368 1.00 80.56 292 SER A C 1
ATOM 2337 O O . SER A 1 292 ? 3.649 -5.998 2.178 1.00 80.56 292 SER A O 1
ATOM 2339 N N . ASN A 1 293 ? 4.018 -6.812 0.122 1.00 85.56 293 ASN A N 1
ATOM 2340 C CA . ASN A 1 293 ? 2.682 -6.521 -0.406 1.00 85.56 293 ASN A CA 1
ATOM 2341 C C . ASN A 1 293 ? 1.612 -7.5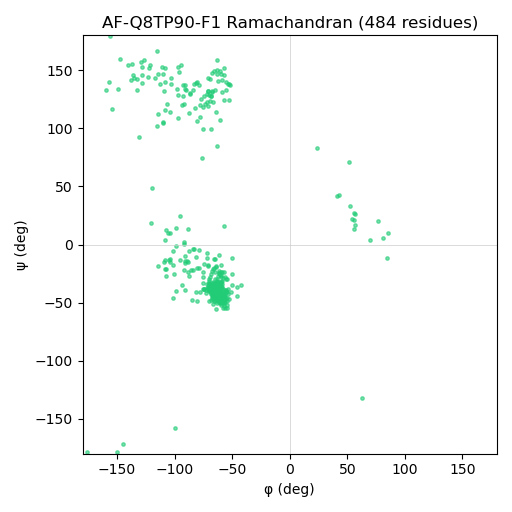60 -0.029 1.00 85.56 293 ASN A C 1
ATOM 2343 O O . ASN A 1 293 ? 0.429 -7.287 -0.234 1.00 85.56 293 ASN A O 1
ATOM 2347 N N . THR A 1 294 ? 1.975 -8.721 0.526 1.00 92.31 294 THR A N 1
ATOM 2348 C CA . THR A 1 294 ? 1.017 -9.802 0.814 1.00 92.31 294 THR A CA 1
ATOM 2349 C C . THR A 1 294 ? -0.110 -9.361 1.753 1.00 92.31 294 THR A C 1
ATOM 2351 O O . THR A 1 294 ? -1.270 -9.566 1.395 1.00 92.31 294 THR A O 1
ATOM 2354 N N . PRO A 1 295 ? 0.146 -8.672 2.886 1.00 91.81 295 PRO A N 1
ATOM 2355 C CA . PRO A 1 295 ? -0.938 -8.158 3.725 1.00 91.81 295 PRO A CA 1
ATOM 2356 C C . PRO A 1 295 ? -1.854 -7.156 3.009 1.00 91.81 295 PRO A C 1
ATOM 2358 O O . PRO A 1 295 ? -3.058 -7.133 3.259 1.00 91.81 295 PRO A O 1
ATOM 2361 N N . ILE A 1 296 ? -1.303 -6.349 2.094 1.00 90.31 296 ILE A N 1
ATOM 2362 C CA . ILE A 1 296 ? -2.076 -5.374 1.312 1.00 90.31 296 ILE A CA 1
ATOM 2363 C C . ILE A 1 296 ? -3.016 -6.108 0.352 1.00 90.31 296 ILE A C 1
ATOM 2365 O O . ILE A 1 296 ? -4.198 -5.782 0.294 1.00 90.31 296 ILE A O 1
ATOM 2369 N N . VAL A 1 297 ? -2.517 -7.119 -0.364 1.00 95.19 297 VAL A N 1
ATOM 2370 C CA . VAL A 1 297 ? -3.324 -7.926 -1.292 1.00 95.19 297 VAL A CA 1
ATOM 2371 C C . VAL A 1 297 ? -4.404 -8.717 -0.553 1.00 95.19 297 VAL A C 1
ATOM 2373 O O . VAL A 1 297 ? -5.549 -8.739 -0.995 1.00 95.19 297 VAL A O 1
ATOM 2376 N N . LEU A 1 298 ? -4.092 -9.289 0.612 1.00 96.94 298 LEU A N 1
ATOM 2377 C CA . LEU A 1 298 ? -5.082 -9.973 1.449 1.00 96.94 298 LEU A CA 1
ATOM 2378 C C . LEU A 1 298 ? -6.203 -9.023 1.903 1.00 96.94 298 LEU A C 1
ATOM 2380 O O . LEU A 1 298 ? -7.377 -9.371 1.797 1.00 96.94 298 LEU A O 1
ATOM 2384 N N . LYS A 1 299 ? -5.868 -7.795 2.320 1.00 95.75 299 LYS A N 1
ATOM 2385 C CA . LYS A 1 299 ? -6.864 -6.759 2.647 1.00 95.75 299 LYS A CA 1
ATOM 2386 C C . LYS A 1 299 ? -7.717 -6.355 1.435 1.00 95.75 299 LYS A C 1
ATOM 2388 O O . LYS A 1 299 ? -8.907 -6.065 1.556 1.00 95.75 299 LYS A O 1
ATOM 2393 N N . ARG A 1 300 ? -7.125 -6.305 0.242 1.00 96.12 300 ARG A N 1
ATOM 2394 C CA . ARG A 1 300 ? -7.881 -6.025 -0.987 1.00 96.12 300 ARG A CA 1
ATOM 2395 C C . ARG A 1 300 ? -8.844 -7.158 -1.332 1.00 96.12 300 ARG A C 1
ATOM 2397 O O . ARG A 1 300 ? -9.996 -6.886 -1.654 1.00 96.12 300 ARG A O 1
ATOM 2404 N N . LEU A 1 301 ? -8.411 -8.410 -1.191 1.00 97.94 301 LEU A N 1
ATOM 2405 C CA . LEU A 1 301 ? -9.273 -9.580 -1.359 1.00 97.94 301 LEU A CA 1
ATOM 2406 C C . LEU A 1 301 ? -10.419 -9.604 -0.350 1.00 97.94 301 LEU A C 1
ATOM 2408 O O . LEU A 1 301 ? -11.542 -9.903 -0.741 1.00 97.94 301 LEU A O 1
ATOM 2412 N N . SER A 1 302 ? -10.179 -9.235 0.911 1.00 97.31 302 SER A N 1
ATOM 2413 C CA . SER A 1 302 ? -11.258 -9.135 1.898 1.00 97.31 302 SER A CA 1
ATOM 2414 C C . SER A 1 302 ? -12.304 -8.091 1.488 1.00 97.31 302 SER A C 1
ATOM 2416 O O . SER A 1 302 ? -13.498 -8.377 1.493 1.00 97.31 302 SER A O 1
ATOM 2418 N N . SER A 1 303 ? -11.860 -6.930 0.995 1.00 96.44 303 SER A N 1
ATOM 2419 C CA . SER A 1 303 ? -12.755 -5.899 0.445 1.00 96.44 303 SER A CA 1
ATOM 2420 C C . SER A 1 303 ? -13.552 -6.420 -0.761 1.00 96.44 303 SER A C 1
ATOM 2422 O O . SER A 1 303 ? -14.751 -6.178 -0.871 1.00 96.44 303 SER A O 1
ATOM 2424 N N . ALA A 1 304 ? -12.913 -7.196 -1.642 1.00 97.56 304 ALA A N 1
ATOM 2425 C CA . ALA A 1 304 ? -13.590 -7.842 -2.763 1.00 97.56 304 ALA A CA 1
ATOM 2426 C C . ALA A 1 304 ? -14.653 -8.855 -2.299 1.00 97.56 304 ALA A C 1
ATOM 2428 O O . ALA A 1 304 ? -15.727 -8.931 -2.895 1.00 97.56 304 ALA A O 1
ATOM 2429 N N . MET A 1 305 ? -14.398 -9.606 -1.222 1.00 98.19 305 MET A N 1
ATOM 2430 C CA . MET A 1 305 ? -15.391 -10.515 -0.641 1.00 98.19 305 MET A CA 1
ATOM 2431 C C . MET A 1 305 ? -16.594 -9.751 -0.078 1.00 98.19 305 MET A C 1
ATOM 2433 O O . MET A 1 305 ? -17.730 -10.137 -0.345 1.00 98.19 305 MET A O 1
ATOM 2437 N N . LYS A 1 306 ? -16.377 -8.608 0.579 1.00 96.31 306 LYS A N 1
ATOM 2438 C CA . LYS A 1 306 ? -17.465 -7.723 1.025 1.00 96.31 306 LYS A CA 1
ATOM 2439 C C . LYS A 1 306 ? -18.352 -7.239 -0.125 1.00 96.31 306 LYS A C 1
ATOM 2441 O O . LYS A 1 306 ? -19.577 -7.153 -0.007 1.00 96.31 306 LYS A O 1
ATOM 2446 N N . TYR A 1 307 ? -1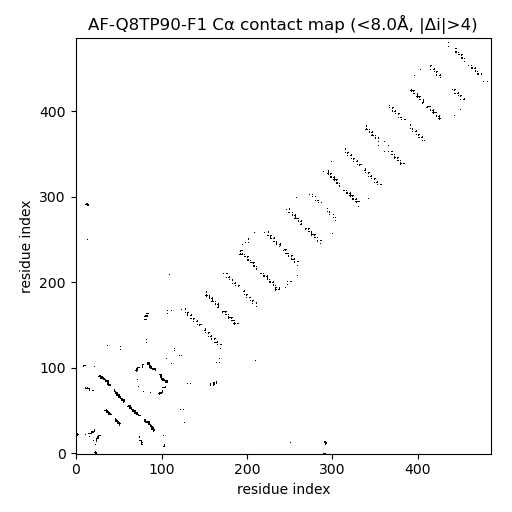7.747 -6.956 -1.277 1.00 96.31 307 TYR A N 1
ATOM 2447 C CA . TYR A 1 307 ? -18.495 -6.624 -2.486 1.00 96.31 307 TYR A CA 1
ATOM 2448 C C . TYR A 1 307 ? -19.326 -7.797 -3.004 1.00 96.31 307 TYR A C 1
ATOM 2450 O O . TYR A 1 307 ? -20.493 -7.598 -3.340 1.00 96.31 307 TYR A O 1
ATOM 2458 N N . TYR A 1 308 ? -18.786 -9.016 -2.999 1.00 97.50 308 TYR A N 1
ATOM 2459 C CA . TYR A 1 308 ? -19.576 -10.205 -3.320 1.00 97.50 308 TYR A CA 1
ATOM 2460 C C . TYR A 1 308 ? -20.715 -10.451 -2.330 1.00 97.50 308 TYR A C 1
ATOM 2462 O O . TYR A 1 308 ? -21.804 -10.821 -2.767 1.00 97.50 308 TYR A O 1
ATOM 2470 N N . TYR A 1 309 ? -20.508 -10.208 -1.035 1.00 96.06 309 TYR A N 1
ATOM 2471 C CA . TYR A 1 309 ? -21.589 -10.257 -0.052 1.00 96.06 309 TYR A CA 1
ATOM 2472 C C . TYR A 1 309 ? -22.699 -9.264 -0.411 1.00 96.06 309 TYR A C 1
ATOM 2474 O O . TYR A 1 309 ? -23.860 -9.645 -0.490 1.00 96.06 309 TYR A O 1
ATOM 2482 N N . THR A 1 310 ? -22.347 -8.020 -0.740 1.00 94.75 310 THR A N 1
ATOM 2483 C CA . THR A 1 310 ? -23.335 -6.986 -1.096 1.00 94.75 310 THR A CA 1
ATOM 2484 C C . THR A 1 310 ? -24.162 -7.367 -2.331 1.00 94.75 310 THR A C 1
ATOM 2486 O O . THR A 1 310 ? -25.354 -7.075 -2.388 1.00 94.75 310 THR A O 1
ATOM 2489 N N . LEU A 1 311 ? -23.540 -8.021 -3.318 1.00 93.81 311 LEU A N 1
ATOM 2490 C CA . LEU A 1 311 ? -24.206 -8.454 -4.550 1.00 93.81 311 LEU A CA 1
ATOM 2491 C C . LEU A 1 311 ? -25.106 -9.681 -4.352 1.00 93.81 311 LEU A C 1
ATOM 2493 O O . LEU A 1 311 ? -26.161 -9.760 -4.975 1.00 93.81 311 LEU A O 1
ATOM 2497 N N . ASN A 1 312 ? -24.684 -10.637 -3.522 1.00 93.62 312 ASN A N 1
ATOM 2498 C CA . ASN A 1 312 ? -25.316 -11.959 -3.441 1.00 93.62 312 ASN A CA 1
ATOM 2499 C C . ASN A 1 312 ? -26.103 -12.198 -2.143 1.00 93.62 312 ASN A C 1
ATOM 2501 O O . ASN A 1 312 ? -26.877 -13.146 -2.073 1.00 93.62 312 ASN A O 1
ATOM 2505 N N . GLN A 1 313 ? -25.899 -11.367 -1.116 1.00 92.75 313 GLN A N 1
ATOM 2506 C CA . GLN A 1 313 ? -26.422 -11.537 0.248 1.00 92.75 313 GLN A CA 1
ATOM 2507 C C . GLN A 1 313 ? -26.108 -12.913 0.857 1.00 92.75 313 GLN A C 1
ATOM 2509 O O . GLN A 1 313 ? -26.879 -13.476 1.640 1.00 92.75 313 GLN A O 1
ATOM 2514 N N . ASP A 1 314 ? -24.948 -13.455 0.485 1.00 94.81 314 ASP A N 1
ATOM 2515 C CA . ASP A 1 314 ? -24.458 -14.746 0.945 1.00 94.81 314 ASP A CA 1
ATOM 2516 C C . ASP A 1 314 ? -23.354 -14.565 1.993 1.00 94.81 314 ASP A C 1
ATOM 2518 O O . ASP A 1 314 ? -22.271 -14.044 1.705 1.00 94.81 314 ASP A O 1
ATOM 2522 N N . ILE A 1 315 ? -23.652 -14.994 3.221 1.00 94.62 315 ILE A N 1
ATOM 2523 C CA . ILE A 1 315 ? -22.797 -14.804 4.397 1.00 94.62 315 ILE A CA 1
ATOM 2524 C C . ILE A 1 315 ? -21.457 -15.542 4.282 1.00 94.62 315 ILE A C 1
ATOM 2526 O O . ILE A 1 315 ? -20.499 -15.140 4.939 1.00 94.62 315 ILE A O 1
ATOM 2530 N N . ASP A 1 316 ? -21.347 -16.546 3.407 1.00 95.56 316 ASP A N 1
ATOM 2531 C CA . ASP A 1 316 ? -20.091 -17.259 3.146 1.00 95.56 316 ASP A CA 1
ATOM 2532 C C . ASP A 1 316 ? -19.000 -16.308 2.624 1.00 95.56 316 ASP A C 1
ATOM 2534 O O . ASP A 1 316 ? -17.801 -16.522 2.830 1.00 95.56 316 ASP A O 1
ATOM 2538 N N . TYR A 1 317 ? -19.388 -15.216 1.953 1.00 97.50 317 TYR A N 1
ATOM 2539 C CA . TYR A 1 317 ? -18.441 -14.182 1.546 1.00 97.50 317 TYR A CA 1
ATOM 2540 C C . TYR A 1 317 ? -17.906 -13.369 2.731 1.00 97.50 317 TYR A C 1
ATOM 2542 O O . TYR A 1 317 ? -16.729 -13.016 2.715 1.00 97.50 317 TYR A O 1
ATOM 2550 N N . LEU A 1 318 ? -18.701 -13.131 3.778 1.00 97.00 318 LEU A N 1
ATOM 2551 C CA . LEU A 1 318 ? -18.214 -12.489 5.005 1.00 97.00 318 LEU A CA 1
ATOM 2552 C C . LEU A 1 318 ? -17.242 -13.406 5.765 1.00 97.00 318 LEU A C 1
ATOM 2554 O O . LEU A 1 318 ? -16.225 -12.945 6.277 1.00 97.00 318 LEU A O 1
ATOM 2558 N N . GLU A 1 319 ? -17.481 -14.720 5.771 1.00 96.38 319 GLU A N 1
ATOM 2559 C CA . GLU A 1 319 ? -16.525 -15.676 6.348 1.00 96.38 319 GLU A CA 1
ATOM 2560 C C . GLU A 1 319 ? -15.186 -15.667 5.580 1.00 96.38 319 GLU A C 1
ATOM 2562 O O . GLU A 1 319 ? -14.106 -15.642 6.181 1.00 96.38 319 GLU A O 1
ATOM 2567 N N . LYS A 1 320 ? -15.230 -15.603 4.240 1.00 97.75 320 LYS A N 1
ATOM 2568 C CA . LYS A 1 320 ? -14.022 -15.442 3.408 1.00 97.75 320 LYS A CA 1
ATOM 2569 C C . LYS A 1 320 ? -13.317 -14.111 3.663 1.00 97.75 320 LYS A C 1
ATOM 2571 O O . LYS A 1 320 ? -12.087 -14.089 3.725 1.00 97.75 320 LYS A O 1
ATOM 2576 N N . GLU A 1 321 ? -14.065 -13.017 3.816 1.00 97.88 321 GLU A N 1
ATOM 2577 C CA . GLU A 1 321 ? -13.530 -11.705 4.197 1.00 97.88 321 GLU A CA 1
ATOM 2578 C C . GLU A 1 321 ? -12.716 -11.810 5.493 1.00 97.88 321 GLU A C 1
ATOM 2580 O O . GLU A 1 321 ? -11.537 -11.444 5.503 1.00 97.88 321 GLU A O 1
ATOM 2585 N N . ILE A 1 322 ? -13.304 -12.391 6.544 1.00 98.25 322 ILE A N 1
ATOM 2586 C CA . ILE A 1 322 ? -12.653 -12.596 7.845 1.00 98.25 322 ILE A CA 1
ATOM 2587 C C . ILE A 1 322 ? -11.376 -13.426 7.694 1.00 98.25 322 ILE A C 1
ATOM 2589 O O . ILE A 1 322 ? -10.326 -13.025 8.196 1.00 98.25 322 ILE A O 1
ATOM 2593 N N . ASN A 1 323 ? -11.421 -14.536 6.951 1.00 98.06 323 ASN A N 1
ATOM 2594 C CA . ASN A 1 323 ? -10.255 -15.395 6.729 1.00 98.06 323 ASN A CA 1
ATOM 2595 C C . ASN A 1 323 ? -9.082 -14.627 6.092 1.00 98.06 323 ASN A C 1
ATOM 2597 O O . ASN A 1 323 ? -7.932 -14.749 6.529 1.00 98.06 323 ASN A O 1
ATOM 2601 N N . TYR A 1 324 ? -9.359 -13.805 5.074 1.00 97.94 324 TYR A N 1
ATOM 2602 C CA . TYR A 1 324 ? -8.332 -12.983 4.438 1.00 97.94 324 TYR A CA 1
ATOM 2603 C C . TYR A 1 324 ? -7.751 -11.938 5.398 1.00 97.94 324 TYR A C 1
A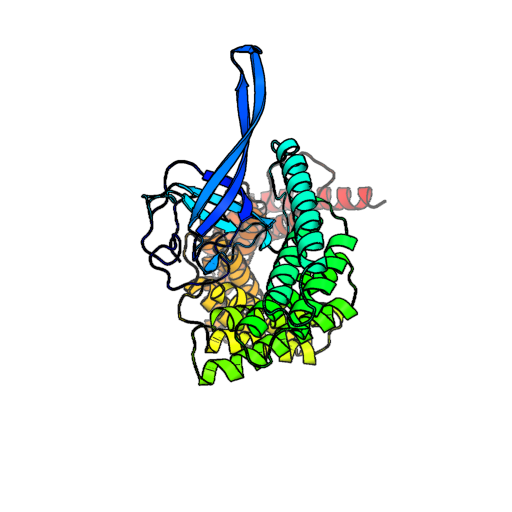TOM 2605 O O . TYR A 1 324 ? -6.528 -11.772 5.439 1.00 97.94 324 TYR A O 1
ATOM 2613 N N . ILE A 1 325 ? -8.584 -11.273 6.207 1.00 97.50 325 ILE A N 1
ATOM 2614 C CA . ILE A 1 325 ? -8.101 -10.280 7.177 1.00 97.50 325 ILE A CA 1
ATOM 2615 C C . ILE A 1 325 ? -7.291 -10.952 8.293 1.00 97.50 325 ILE A C 1
ATOM 2617 O O . ILE A 1 325 ? -6.215 -10.461 8.630 1.00 97.50 325 ILE A O 1
ATOM 2621 N N . GLN A 1 326 ? -7.723 -12.102 8.817 1.00 98.00 326 GLN A N 1
ATOM 2622 C CA . GLN A 1 326 ? -6.963 -12.879 9.806 1.00 98.00 326 GLN A CA 1
ATOM 2623 C C . GLN A 1 326 ? -5.573 -13.251 9.276 1.00 98.00 326 GLN A C 1
ATOM 2625 O O . GLN A 1 326 ? -4.567 -13.054 9.961 1.00 98.00 326 GLN A O 1
ATOM 2630 N N . LYS A 1 327 ? -5.484 -13.727 8.026 1.00 96.12 327 LYS A N 1
ATOM 2631 C CA . LYS A 1 327 ? -4.194 -13.995 7.368 1.00 96.12 327 LYS A CA 1
ATOM 2632 C C . LYS A 1 327 ? -3.337 -12.733 7.266 1.00 96.12 327 LYS A C 1
ATOM 2634 O O . LYS A 1 327 ? -2.138 -12.795 7.538 1.00 96.12 327 LYS A O 1
ATOM 2639 N N . ALA A 1 328 ? -3.935 -11.593 6.911 1.00 95.50 328 ALA A N 1
ATOM 2640 C CA . ALA A 1 328 ? -3.222 -10.321 6.830 1.00 95.50 328 ALA A CA 1
ATOM 2641 C C . ALA A 1 328 ? -2.674 -9.891 8.201 1.00 95.50 328 ALA A C 1
ATOM 2643 O O . ALA A 1 328 ? -1.501 -9.530 8.297 1.00 95.50 328 ALA A O 1
ATOM 2644 N N . VAL A 1 329 ? -3.484 -9.981 9.261 1.00 96.00 329 VAL A N 1
ATOM 2645 C CA . VAL A 1 329 ? -3.089 -9.679 10.647 1.00 96.00 329 VAL A CA 1
ATOM 2646 C C . VAL A 1 329 ? -1.944 -10.585 11.101 1.00 96.00 329 VAL A C 1
ATOM 2648 O O . VAL A 1 329 ? -0.958 -10.087 11.632 1.00 96.00 329 VAL A O 1
ATOM 2651 N N . ASN A 1 330 ? -2.026 -11.891 10.835 1.00 93.81 330 ASN A N 1
ATOM 2652 C CA . ASN A 1 330 ? -1.029 -12.865 11.289 1.00 93.81 330 ASN A CA 1
ATOM 2653 C C . ASN A 1 330 ? 0.345 -12.703 10.616 1.00 93.81 330 ASN A C 1
ATOM 2655 O O . ASN A 1 330 ? 1.368 -12.973 11.240 1.00 93.81 330 ASN A O 1
ATOM 2659 N N . ILE A 1 331 ? 0.383 -12.279 9.347 1.00 90.75 331 ILE A N 1
ATOM 2660 C CA . ILE A 1 331 ? 1.637 -12.089 8.591 1.00 90.75 331 ILE A CA 1
ATOM 2661 C C . ILE A 1 331 ? 2.236 -10.691 8.832 1.00 90.75 331 ILE A C 1
ATOM 2663 O O . ILE A 1 331 ? 3.434 -10.475 8.630 1.00 90.75 331 ILE A O 1
ATOM 2667 N N . THR A 1 332 ? 1.427 -9.722 9.264 1.00 90.44 332 THR A N 1
ATOM 2668 C CA . THR A 1 332 ? 1.884 -8.348 9.492 1.00 90.44 332 THR A CA 1
ATOM 2669 C C . THR A 1 332 ? 2.661 -8.241 10.805 1.00 90.44 332 THR A C 1
ATOM 2671 O O . THR A 1 332 ? 2.159 -8.581 11.871 1.00 90.44 332 THR A O 1
ATOM 2674 N N . ASN A 1 333 ? 3.891 -7.720 10.740 1.00 84.44 333 ASN A N 1
ATOM 2675 C CA . ASN A 1 333 ? 4.723 -7.480 11.923 1.00 84.44 333 ASN A CA 1
ATOM 2676 C C . ASN A 1 333 ? 4.024 -6.516 12.908 1.00 84.44 333 ASN A C 1
ATOM 2678 O O . ASN A 1 333 ? 3.424 -5.529 12.481 1.00 84.44 333 ASN A O 1
ATOM 2682 N N . SER A 1 334 ? 4.160 -6.769 14.213 1.00 82.50 334 SER A N 1
ATOM 2683 C CA . SER A 1 334 ? 3.619 -5.939 15.295 1.00 82.50 334 SER A CA 1
ATOM 2684 C C . SER A 1 334 ? 4.069 -4.477 15.255 1.00 82.50 334 SER A C 1
ATOM 2686 O O . SER A 1 334 ? 3.321 -3.611 15.700 1.00 82.50 334 SER A O 1
ATOM 2688 N N . SER A 1 335 ? 5.246 -4.182 14.692 1.00 78.69 335 SER A N 1
ATOM 2689 C CA . SER A 1 335 ? 5.734 -2.808 14.509 1.00 78.69 335 SER A CA 1
ATOM 2690 C C . SER A 1 335 ? 5.195 -2.107 13.255 1.00 78.69 335 SER A C 1
ATOM 2692 O O . SER A 1 335 ? 5.485 -0.933 13.027 1.00 78.69 335 SER A O 1
ATOM 2694 N N . SER A 1 336 ? 4.422 -2.797 12.409 1.00 82.00 336 SER A N 1
ATOM 2695 C CA . SER A 1 336 ? 3.893 -2.210 11.179 1.00 82.00 336 SER A CA 1
ATOM 2696 C C . SER A 1 336 ? 2.825 -1.159 11.474 1.00 82.00 336 SER A C 1
ATOM 2698 O O . SER A 1 336 ? 1.805 -1.454 12.094 1.00 82.00 336 SER A O 1
ATOM 2700 N N . ALA A 1 337 ? 2.982 0.035 10.898 1.00 81.06 337 ALA A N 1
ATOM 2701 C CA . ALA A 1 337 ? 1.970 1.092 10.948 1.00 81.06 337 ALA A CA 1
ATOM 2702 C C . ALA A 1 337 ? 0.616 0.688 10.322 1.00 81.06 337 ALA A C 1
ATOM 2704 O O . ALA A 1 337 ? -0.399 1.327 10.590 1.00 81.06 337 ALA A O 1
ATOM 2705 N N . ASN A 1 338 ? 0.579 -0.377 9.511 1.00 83.06 338 ASN A N 1
ATOM 2706 C CA . ASN A 1 338 ? -0.653 -0.885 8.901 1.00 83.06 338 ASN A CA 1
ATOM 2707 C C . ASN A 1 338 ? -1.439 -1.831 9.824 1.00 83.06 338 ASN A C 1
ATOM 2709 O O . ASN A 1 338 ? -2.644 -2.001 9.629 1.00 83.06 338 ASN A O 1
ATOM 2713 N N . LEU A 1 339 ? -0.784 -2.448 10.816 1.00 91.88 339 LEU A N 1
ATOM 2714 C CA . LEU A 1 339 ? -1.406 -3.456 11.678 1.00 91.88 339 LEU A CA 1
ATOM 2715 C C . LEU A 1 339 ? -2.626 -2.928 12.452 1.00 91.88 339 LEU A C 1
ATOM 2717 O O . LEU A 1 339 ? -3.639 -3.628 12.471 1.00 91.88 339 LEU A O 1
ATOM 2721 N N . PRO A 1 340 ? -2.606 -1.717 13.045 1.00 92.19 340 PRO A N 1
ATOM 2722 C CA . PRO A 1 340 ? -3.774 -1.218 13.760 1.00 92.19 340 PRO A CA 1
ATOM 2723 C C . PRO A 1 340 ? -5.004 -1.096 12.859 1.00 92.19 340 PRO A C 1
ATOM 2725 O O . PRO A 1 340 ? -6.104 -1.433 13.281 1.00 92.19 340 PRO A O 1
ATOM 2728 N N . GLY A 1 341 ? -4.811 -0.680 11.602 1.00 91.88 341 GLY A N 1
ATOM 2729 C CA . GLY A 1 341 ? -5.881 -0.633 10.607 1.00 91.88 341 GLY A CA 1
ATOM 2730 C C . GLY A 1 341 ? -6.461 -2.018 10.317 1.00 91.88 341 GLY A C 1
ATOM 2731 O O . GLY A 1 341 ? -7.671 -2.180 10.369 1.00 91.88 341 GLY A O 1
ATOM 2732 N N . LEU A 1 342 ? -5.607 -3.025 10.101 1.00 95.88 342 LEU A N 1
ATOM 2733 C CA . LEU A 1 342 ? -6.045 -4.409 9.863 1.00 95.88 342 LEU A CA 1
ATOM 2734 C C . LEU A 1 342 ? -6.816 -5.006 11.050 1.00 95.88 342 LEU A C 1
ATOM 2736 O O . LEU A 1 342 ? -7.769 -5.747 10.847 1.00 95.88 342 LEU A O 1
ATOM 2740 N N . LEU A 1 343 ? -6.422 -4.682 12.284 1.00 97.38 343 LEU A N 1
ATOM 2741 C CA . LEU A 1 343 ? -7.118 -5.137 13.491 1.00 97.38 343 LEU A CA 1
ATOM 2742 C C . LEU A 1 343 ? -8.492 -4.469 13.655 1.00 97.38 343 LEU A C 1
ATOM 2744 O O . LEU A 1 343 ? -9.451 -5.126 14.063 1.00 97.38 343 LEU A O 1
ATOM 2748 N N . ILE A 1 344 ? -8.607 -3.178 13.331 1.00 95.62 344 ILE A N 1
ATOM 2749 C CA . ILE A 1 344 ? -9.909 -2.497 13.298 1.00 95.62 344 ILE A CA 1
ATOM 2750 C C . ILE A 1 344 ? -10.799 -3.141 12.234 1.00 95.62 344 ILE A C 1
ATOM 2752 O O . ILE A 1 344 ? -11.943 -3.465 12.538 1.00 95.62 344 ILE A O 1
ATOM 2756 N N . ASP A 1 345 ? -10.261 -3.364 11.031 1.00 96.25 345 ASP A N 1
ATOM 2757 C CA . ASP A 1 345 ? -10.993 -4.002 9.934 1.00 96.25 345 ASP A CA 1
ATOM 2758 C C . ASP A 1 345 ? -11.464 -5.408 10.343 1.00 96.25 345 ASP A C 1
ATOM 2760 O O . ASP A 1 345 ? -12.624 -5.738 10.136 1.00 96.25 345 ASP A O 1
ATOM 2764 N N . LEU A 1 346 ? -10.618 -6.205 11.012 1.00 98.31 346 LEU A N 1
ATOM 2765 C CA . LEU A 1 346 ? -10.988 -7.538 11.502 1.00 98.31 346 LEU A CA 1
ATOM 2766 C C . LEU A 1 346 ? -12.159 -7.488 12.489 1.00 98.31 346 LEU A C 1
ATOM 2768 O O . LEU A 1 346 ? -13.100 -8.264 12.358 1.00 98.31 346 LEU A O 1
ATOM 2772 N N . GLY A 1 347 ? -12.110 -6.580 13.468 1.00 97.81 347 GLY A N 1
ATOM 2773 C CA . GLY A 1 347 ? -13.203 -6.417 14.429 1.00 97.81 347 GLY A CA 1
ATOM 2774 C C . GLY A 1 347 ? -14.501 -5.967 13.753 1.00 97.81 347 GLY A C 1
ATOM 2775 O O . GLY A 1 347 ? -15.569 -6.501 14.048 1.00 97.81 347 GLY A O 1
ATOM 2776 N N . ASP A 1 348 ? -14.408 -5.026 12.805 1.00 96.69 348 ASP A N 1
ATOM 2777 C CA . ASP A 1 348 ? -15.564 -4.529 12.054 1.00 96.69 348 ASP A CA 1
ATOM 2778 C C . ASP A 1 348 ? -16.195 -5.658 11.208 1.00 96.69 348 ASP A C 1
ATOM 2780 O O . ASP A 1 348 ? -17.410 -5.847 11.268 1.00 96.69 348 ASP A O 1
ATOM 2784 N N . SER A 1 349 ? -15.389 -6.459 10.498 1.00 97.44 349 SER A N 1
ATOM 2785 C CA . SER A 1 349 ? -15.867 -7.594 9.690 1.00 97.44 349 SER A CA 1
ATOM 2786 C C . SER A 1 349 ? -16.447 -8.731 10.541 1.00 97.44 349 SER A C 1
ATOM 2788 O O . SER A 1 349 ? -17.467 -9.312 10.174 1.00 97.44 349 SER A O 1
ATOM 2790 N N . LEU A 1 350 ? -15.850 -9.037 11.701 1.00 98.12 350 LEU A N 1
ATOM 2791 C CA . LEU A 1 350 ? -16.384 -10.034 12.641 1.00 98.12 350 LEU A CA 1
ATOM 2792 C C . LEU A 1 350 ? -17.746 -9.610 13.202 1.00 98.12 350 LEU A C 1
ATOM 2794 O O . LEU A 1 350 ? -18.655 -10.433 13.290 1.00 98.12 350 LEU A O 1
ATOM 2798 N N . ASN A 1 351 ? -17.905 -8.331 13.546 1.00 95.94 351 ASN A N 1
ATOM 2799 C CA . ASN A 1 351 ? -19.181 -7.797 14.018 1.00 95.94 351 ASN A CA 1
ATOM 2800 C C . ASN A 1 351 ? -20.258 -7.831 12.932 1.00 95.94 351 ASN A C 1
ATOM 2802 O O . ASN A 1 351 ? -21.396 -8.193 13.214 1.00 95.94 351 ASN A O 1
ATOM 2806 N N . GLU A 1 352 ? -19.913 -7.486 11.691 1.00 95.31 352 GLU A N 1
ATOM 2807 C CA . GLU A 1 352 ? -20.849 -7.566 10.566 1.00 95.31 352 GLU A CA 1
ATOM 2808 C C . GLU A 1 352 ? -21.279 -9.014 10.293 1.00 95.31 352 GLU A C 1
ATOM 2810 O O . GLU A 1 352 ? -22.469 -9.285 10.141 1.00 95.31 352 GLU A O 1
ATOM 2815 N N . TYR A 1 353 ? -20.341 -9.964 10.330 1.00 96.75 353 TYR A N 1
ATOM 2816 C CA . TYR A 1 353 ? -20.652 -11.389 10.209 1.00 96.75 353 TYR A CA 1
ATOM 2817 C C . TYR A 1 353 ? -21.530 -11.901 11.353 1.00 96.75 353 TYR A C 1
ATOM 2819 O O . TYR A 1 353 ? -22.480 -12.642 11.103 1.00 96.75 353 TYR A O 1
ATOM 2827 N N . TYR A 1 354 ? -21.262 -11.473 12.590 1.00 95.56 354 TYR A N 1
ATOM 2828 C CA . TYR A 1 354 ? -22.119 -11.765 13.736 1.00 95.56 354 TYR A CA 1
ATOM 2829 C C . TYR A 1 354 ? -23.543 -11.250 13.496 1.00 95.56 354 TYR A C 1
ATOM 2831 O O . TYR A 1 354 ? -24.474 -12.047 13.535 1.00 95.56 354 TYR A O 1
ATOM 2839 N N . GLU A 1 355 ? -23.718 -9.962 13.183 1.00 93.50 355 GLU A N 1
ATOM 2840 C CA . GLU A 1 355 ? -25.034 -9.335 12.997 1.00 93.50 355 GLU A CA 1
ATOM 2841 C C . GLU A 1 355 ? -25.835 -9.958 11.846 1.00 93.50 355 GLU A C 1
ATOM 2843 O O . GLU A 1 355 ? -27.003 -10.311 12.017 1.00 93.50 355 GLU A O 1
ATOM 2848 N N . CYS A 1 356 ? -25.213 -10.144 10.680 1.00 93.00 356 CYS A N 1
ATOM 2849 C CA . CYS A 1 356 ? -25.876 -10.718 9.507 1.00 93.00 356 CYS A CA 1
ATOM 2850 C C . CYS A 1 356 ? -26.072 -12.238 9.617 1.00 93.00 356 CYS A C 1
ATOM 2852 O O . CYS A 1 356 ? -26.953 -12.806 8.968 1.00 93.00 356 CYS A O 1
ATOM 2854 N N . GLY A 1 357 ? -25.258 -12.901 10.438 1.00 90.62 357 GLY A N 1
ATOM 2855 C CA . GLY A 1 357 ? -25.252 -14.344 10.628 1.00 90.62 357 GLY A CA 1
ATOM 2856 C C . GLY A 1 357 ? -26.009 -14.843 11.858 1.00 90.62 357 GLY A C 1
ATOM 2857 O O . GLY A 1 357 ? -26.088 -16.059 12.014 1.00 90.62 357 GLY A O 1
ATOM 2858 N N . LYS A 1 358 ? -26.601 -13.977 12.702 1.00 88.44 358 LYS A N 1
ATOM 2859 C CA . LYS A 1 358 ? -27.267 -14.362 13.974 1.00 88.44 358 LYS A CA 1
ATOM 2860 C C . LYS A 1 358 ? -28.200 -15.574 13.862 1.00 88.44 358 LYS A C 1
ATOM 2862 O O . LYS A 1 358 ? -28.269 -16.377 14.783 1.00 88.44 358 LYS A O 1
ATOM 2867 N N . SER A 1 359 ? -28.920 -15.710 12.747 1.00 88.25 359 SER A N 1
ATOM 2868 C CA . SER A 1 359 ? -29.869 -16.809 12.514 1.00 88.25 359 SER A CA 1
ATOM 2869 C C . SER A 1 359 ? -29.271 -18.047 11.834 1.00 88.25 359 SER A C 1
ATOM 2871 O O . SER A 1 359 ? -29.905 -19.100 11.838 1.00 88.25 359 SER A O 1
ATOM 2873 N N . LYS A 1 360 ? -28.086 -17.933 11.223 1.00 88.88 360 LYS A N 1
ATOM 2874 C CA . LYS A 1 360 ? -27.434 -18.999 10.439 1.00 88.88 360 LYS A CA 1
ATOM 2875 C C . LYS A 1 360 ? -26.231 -19.614 11.154 1.00 88.88 360 LYS A C 1
ATOM 2877 O O . LYS A 1 360 ? -25.890 -20.767 10.901 1.00 88.88 360 LYS A O 1
ATOM 2882 N N . ILE A 1 361 ? -25.573 -18.853 12.022 1.00 89.38 361 ILE A N 1
ATOM 2883 C CA . ILE A 1 361 ? -24.386 -19.281 12.754 1.00 89.38 361 ILE A CA 1
ATOM 2884 C C . ILE A 1 361 ? -24.833 -19.996 14.040 1.00 89.38 361 ILE A C 1
ATOM 2886 O O . ILE A 1 361 ? -25.639 -19.442 14.789 1.00 89.38 361 ILE A O 1
ATOM 2890 N N . PRO A 1 362 ? -24.311 -21.203 14.332 1.00 90.31 362 PRO A N 1
ATOM 2891 C CA . PRO A 1 362 ? -24.551 -21.882 15.602 1.00 90.31 362 PRO A CA 1
ATOM 2892 C C . PRO A 1 362 ? -24.234 -20.991 16.808 1.00 90.31 362 PRO A C 1
ATOM 2894 O O . PRO A 1 362 ? -23.206 -20.311 16.828 1.00 90.31 362 PRO A O 1
ATOM 2897 N N . PHE A 1 363 ? -25.102 -21.017 17.821 1.00 86.56 363 PHE A N 1
ATOM 2898 C CA . PHE A 1 363 ? -25.012 -20.129 18.984 1.00 86.56 363 PHE A CA 1
ATOM 2899 C C . PHE A 1 363 ? -23.647 -20.204 19.697 1.00 86.56 363 PHE A C 1
ATOM 2901 O O . PHE A 1 363 ? -23.069 -19.177 20.035 1.00 86.56 363 PHE A O 1
ATOM 2908 N N . ASP A 1 364 ? -23.060 -21.397 19.814 1.00 86.31 364 ASP A N 1
ATOM 2909 C CA . ASP A 1 364 ? -21.739 -21.626 20.422 1.00 86.31 364 ASP A CA 1
ATOM 2910 C C . ASP A 1 364 ? -20.570 -20.990 19.643 1.00 86.31 364 ASP A C 1
ATOM 2912 O O . ASP A 1 364 ? -19.482 -20.773 20.186 1.00 86.31 364 ASP A O 1
ATOM 2916 N N . LYS A 1 365 ? -20.768 -20.689 18.354 1.00 92.56 365 LYS A N 1
ATOM 2917 C CA . LYS A 1 365 ? -19.788 -19.978 17.526 1.00 92.56 365 LYS A CA 1
ATOM 2918 C C . LYS A 1 365 ? -19.943 -18.461 17.617 1.00 92.56 365 LYS A C 1
ATOM 2920 O O . LYS A 1 365 ? -18.943 -17.767 17.440 1.00 92.56 365 LYS A O 1
ATOM 2925 N N . LEU A 1 366 ? -21.143 -17.950 17.909 1.00 93.25 366 LEU A N 1
ATOM 2926 C CA . LEU A 1 366 ? -21.402 -16.510 18.029 1.00 93.25 366 LEU A CA 1
ATOM 2927 C C . LEU A 1 366 ? -20.545 -15.879 19.133 1.00 93.25 366 LEU A C 1
ATOM 2929 O O . LEU A 1 366 ? -19.885 -14.870 18.894 1.00 93.25 366 LEU A O 1
ATOM 2933 N N . GLU A 1 367 ? -20.474 -16.520 20.301 1.00 94.25 367 GLU A N 1
ATOM 2934 C CA . GLU A 1 367 ? -19.637 -16.057 21.413 1.00 94.25 367 GLU A CA 1
ATOM 2935 C C . GLU A 1 367 ? -18.154 -15.964 21.010 1.00 94.25 367 GLU A C 1
ATOM 2937 O O . GLU A 1 367 ? -17.493 -14.958 21.266 1.00 94.25 367 GLU A O 1
ATOM 2942 N N . LYS A 1 368 ? -17.629 -16.968 20.292 1.00 95.56 368 LYS A N 1
ATOM 2943 C CA . LYS A 1 368 ? -16.231 -16.977 19.821 1.00 95.56 368 LYS A CA 1
ATOM 2944 C C . LYS A 1 368 ? -15.937 -15.827 18.858 1.00 95.56 368 LYS A C 1
ATOM 2946 O O . LYS A 1 368 ? -14.879 -15.209 18.969 1.00 95.56 368 LYS A O 1
ATOM 2951 N N . ILE A 1 369 ? -16.870 -15.522 17.952 1.00 96.81 369 ILE A N 1
ATOM 2952 C CA . ILE A 1 369 ? -16.764 -14.394 17.011 1.00 96.81 369 ILE A CA 1
ATOM 2953 C C . ILE A 1 369 ? -16.692 -13.070 17.781 1.00 96.81 369 ILE A C 1
ATOM 2955 O O . ILE A 1 369 ? -15.821 -12.241 17.509 1.00 96.81 369 ILE A O 1
ATOM 2959 N N . LEU A 1 370 ? -17.557 -12.889 18.784 1.00 97.06 370 LEU A N 1
ATOM 2960 C CA . LEU A 1 370 ? -17.563 -11.694 19.629 1.00 97.06 370 LEU A CA 1
ATOM 2961 C C . LEU A 1 370 ? -16.267 -11.560 20.446 1.00 97.06 370 LEU A C 1
ATOM 2963 O O . LEU A 1 370 ? -15.671 -10.481 20.488 1.00 97.06 370 LEU A O 1
ATOM 2967 N N . ILE A 1 371 ? -15.777 -12.650 21.048 1.00 97.19 371 ILE A N 1
ATOM 2968 C CA . ILE A 1 371 ? -14.498 -12.661 21.778 1.00 97.19 371 ILE A CA 1
ATOM 2969 C C . ILE A 1 371 ? -13.343 -12.270 20.847 1.00 97.19 371 ILE A C 1
ATOM 2971 O O . ILE A 1 371 ? -12.496 -11.452 21.222 1.00 97.19 371 ILE A O 1
ATOM 2975 N N . GLU A 1 372 ? -13.294 -12.820 19.632 1.00 98.06 372 GLU A N 1
ATOM 2976 C CA . GLU A 1 372 ? -12.260 -12.483 18.654 1.00 98.06 372 GLU A CA 1
ATOM 2977 C C . GLU A 1 372 ? -12.334 -11.009 18.232 1.00 98.06 372 GLU A C 1
ATOM 2979 O O . GLU A 1 372 ? -11.311 -10.317 18.248 1.00 98.06 372 GLU A O 1
ATOM 2984 N N . SER A 1 373 ? -13.538 -10.504 17.949 1.00 98.19 373 SER A N 1
ATOM 2985 C CA . SER A 1 373 ? -13.783 -9.103 17.592 1.00 98.19 373 SER A CA 1
ATOM 2986 C C . SER A 1 373 ? -13.282 -8.156 18.685 1.00 98.19 373 SER A C 1
ATOM 2988 O O . SER A 1 373 ? -12.455 -7.269 18.438 1.00 98.19 373 SER A O 1
ATOM 2990 N N . ARG A 1 374 ? -13.676 -8.419 19.939 1.00 98.12 374 ARG A N 1
ATOM 2991 C CA . ARG A 1 374 ? -13.220 -7.673 21.119 1.00 98.12 374 ARG A CA 1
ATOM 2992 C C . ARG A 1 374 ? -11.698 -7.687 21.240 1.00 98.12 374 ARG A C 1
ATOM 2994 O O . ARG A 1 374 ? -11.082 -6.640 21.451 1.00 98.12 374 ARG A O 1
ATOM 3001 N N . ASN A 1 375 ? -11.080 -8.859 21.105 1.00 98.00 375 ASN A N 1
ATOM 3002 C CA . ASN A 1 375 ? -9.629 -9.009 21.201 1.00 98.00 375 ASN A CA 1
ATOM 3003 C C . ASN A 1 375 ? -8.901 -8.235 20.096 1.00 98.00 375 ASN A C 1
ATOM 3005 O O . ASN A 1 375 ? -7.849 -7.647 20.356 1.00 98.00 375 ASN A O 1
ATOM 3009 N N . SER A 1 376 ? -9.463 -8.196 18.886 1.00 97.88 376 SER A N 1
ATOM 3010 C CA . SER A 1 376 ? -8.909 -7.425 17.776 1.00 97.88 376 SER A CA 1
ATOM 3011 C C . SER A 1 376 ? -8.892 -5.926 18.086 1.00 97.88 376 SER A C 1
ATOM 3013 O O . SER A 1 376 ? -7.841 -5.282 18.007 1.00 97.88 376 SER A O 1
ATOM 3015 N N . TYR A 1 377 ? -10.014 -5.375 18.558 1.00 97.81 377 TYR A N 1
ATOM 3016 C CA . TYR A 1 377 ? -10.081 -3.971 18.965 1.00 97.81 377 TYR A CA 1
ATOM 3017 C C . TYR A 1 377 ? -9.174 -3.645 20.155 1.00 97.81 377 TYR A C 1
ATOM 3019 O O . TYR A 1 377 ? -8.535 -2.594 20.166 1.00 97.81 377 TYR A O 1
ATOM 3027 N N . MET A 1 378 ? -9.067 -4.539 21.143 1.00 97.44 378 MET A N 1
ATOM 3028 C CA . MET A 1 378 ? -8.168 -4.357 22.288 1.00 97.44 378 MET A CA 1
ATOM 3029 C C . MET A 1 378 ? -6.697 -4.309 21.867 1.00 97.44 378 MET A C 1
ATOM 3031 O O . MET A 1 378 ? -5.945 -3.472 22.368 1.00 97.44 378 MET A O 1
ATOM 3035 N N . LYS A 1 379 ? -6.291 -5.149 20.908 1.00 96.12 379 LYS A N 1
ATOM 3036 C CA . LYS A 1 379 ? -4.951 -5.081 20.310 1.00 96.12 379 LYS A CA 1
ATOM 3037 C C . LYS A 1 379 ? -4.752 -3.774 19.543 1.00 96.12 379 LYS A C 1
ATOM 3039 O O . LYS A 1 379 ? -3.732 -3.123 19.739 1.00 96.12 379 LYS A O 1
ATOM 3044 N N . ALA A 1 380 ? -5.725 -3.352 18.730 1.00 95.19 380 ALA A N 1
ATOM 3045 C CA . ALA A 1 380 ? -5.646 -2.089 17.991 1.00 95.19 380 ALA A CA 1
ATOM 3046 C C . ALA A 1 380 ? -5.494 -0.884 18.934 1.00 95.19 380 ALA A C 1
ATOM 3048 O O . ALA A 1 380 ? -4.644 -0.025 18.707 1.00 95.19 380 ALA A O 1
ATOM 3049 N N . LYS A 1 381 ? -6.266 -0.861 20.029 1.00 94.38 381 LYS A N 1
ATOM 3050 C CA . LYS A 1 381 ? -6.194 0.150 21.093 1.00 94.38 381 LYS A CA 1
ATOM 3051 C C . LYS A 1 381 ? -4.780 0.295 21.655 1.00 94.38 381 LYS A C 1
ATOM 3053 O O . LYS A 1 381 ? -4.331 1.409 21.866 1.00 94.38 381 LYS A O 1
ATOM 3058 N N . GLY A 1 382 ? -4.083 -0.820 21.888 1.00 93.31 382 GLY A N 1
ATOM 3059 C CA . GLY A 1 382 ? -2.724 -0.816 22.437 1.00 93.31 382 GLY A CA 1
ATOM 3060 C C . GLY A 1 382 ? -1.636 -0.335 21.469 1.00 93.31 382 GLY A C 1
ATOM 3061 O O . GLY A 1 382 ? -0.510 -0.119 21.904 1.00 93.31 382 GLY A O 1
ATOM 3062 N N . LEU A 1 383 ? -1.947 -0.186 20.177 1.00 90.75 383 LEU A N 1
ATOM 3063 C CA . LEU A 1 383 ? -0.983 0.196 19.136 1.00 90.75 383 LEU A CA 1
ATOM 3064 C C . LEU A 1 383 ? -1.177 1.624 18.606 1.00 90.75 383 LEU A C 1
ATOM 3066 O O . LEU A 1 383 ? -0.326 2.125 17.874 1.00 90.75 383 LEU A O 1
ATOM 3070 N N . ILE A 1 384 ? -2.303 2.265 18.915 1.00 88.69 384 ILE A N 1
ATOM 3071 C CA . ILE A 1 384 ? -2.650 3.596 18.412 1.00 88.69 384 ILE A CA 1
ATOM 3072 C C . ILE A 1 384 ? -2.405 4.625 19.518 1.00 88.69 384 ILE A C 1
ATOM 3074 O O . ILE A 1 384 ? -2.658 4.350 20.685 1.00 88.69 384 ILE A O 1
ATOM 3078 N N . SER A 1 385 ? -1.927 5.817 19.153 1.00 85.06 385 SER A N 1
ATOM 3079 C CA . SER A 1 385 ? -1.728 6.917 20.100 1.00 85.06 385 SER A CA 1
ATOM 3080 C C . SER A 1 385 ? -3.044 7.394 20.720 1.00 85.06 385 SER A C 1
ATOM 3082 O O . SER A 1 385 ? -4.061 7.470 20.023 1.00 85.06 385 SER A O 1
ATOM 3084 N N . ASP A 1 386 ? -2.993 7.831 21.979 1.00 81.25 386 ASP A N 1
ATOM 3085 C CA . ASP A 1 386 ? -4.165 8.314 22.724 1.00 81.25 386 ASP A CA 1
ATOM 3086 C C . ASP A 1 386 ? -4.882 9.496 22.042 1.00 81.25 386 ASP A C 1
ATOM 3088 O O . ASP A 1 386 ? -6.105 9.614 22.107 1.00 81.25 386 ASP A O 1
ATOM 3092 N N . ASP A 1 387 ? -4.144 10.312 21.286 1.00 76.69 387 ASP A N 1
ATOM 3093 C CA . ASP A 1 387 ? -4.683 11.467 20.555 1.00 76.69 387 ASP A CA 1
ATOM 3094 C C . ASP A 1 387 ? -5.397 11.103 19.237 1.00 76.69 387 ASP A C 1
ATOM 3096 O O . ASP A 1 387 ? -5.942 11.967 18.544 1.00 76.69 387 ASP A O 1
ATOM 3100 N N . SER A 1 388 ? -5.387 9.829 18.834 1.00 79.50 388 SER A N 1
ATOM 3101 C CA . SER A 1 388 ? -5.963 9.408 17.557 1.00 79.50 388 SER A CA 1
ATOM 3102 C C . SER A 1 388 ? -7.486 9.453 17.579 1.00 79.50 388 SER A C 1
ATOM 3104 O O . SER A 1 388 ? -8.143 8.818 18.403 1.00 79.50 388 SER A O 1
ATOM 3106 N N . ILE A 1 389 ? -8.087 10.095 16.576 1.00 77.19 389 ILE A N 1
ATOM 3107 C CA . ILE A 1 389 ? -9.549 10.126 16.421 1.00 77.19 389 ILE A CA 1
ATOM 3108 C C . ILE A 1 389 ? -10.168 8.724 16.269 1.00 77.19 389 ILE A C 1
ATOM 3110 O O . ILE A 1 389 ? -11.321 8.505 16.653 1.00 77.19 389 ILE A O 1
ATOM 3114 N N . ASN A 1 390 ? -9.393 7.758 15.758 1.00 80.50 390 ASN A N 1
ATOM 3115 C CA . ASN A 1 390 ? -9.821 6.366 15.617 1.00 80.50 390 ASN A CA 1
ATOM 3116 C C . ASN A 1 390 ? -10.007 5.674 16.972 1.00 80.50 390 ASN A C 1
ATOM 3118 O O . ASN A 1 390 ? -10.788 4.727 17.063 1.00 80.50 390 ASN A O 1
ATOM 3122 N N . LEU A 1 391 ? -9.362 6.166 18.033 1.00 89.06 391 LEU A N 1
ATOM 3123 C CA . LEU A 1 391 ? -9.473 5.589 19.367 1.00 89.06 391 LEU A CA 1
ATOM 3124 C C . LEU A 1 391 ? -10.906 5.673 19.906 1.00 89.06 391 LEU A C 1
ATOM 3126 O O . LEU A 1 391 ? -11.421 4.708 20.464 1.00 89.06 391 LEU A O 1
ATOM 3130 N N . LEU A 1 392 ? -11.611 6.775 19.631 1.00 88.81 392 LEU A N 1
ATOM 3131 C CA . LEU A 1 392 ? -13.012 6.923 20.027 1.00 88.81 392 LEU A CA 1
ATOM 3132 C C . LEU A 1 392 ? -13.940 5.939 19.294 1.00 88.81 392 LEU A C 1
ATOM 3134 O O . LEU A 1 392 ? -14.944 5.505 19.860 1.00 88.81 392 LEU A O 1
ATOM 3138 N N . LYS A 1 393 ? -13.629 5.594 18.033 1.00 88.50 393 LYS A N 1
ATOM 3139 C CA . LYS A 1 393 ? -14.355 4.552 17.284 1.00 88.50 393 LYS A CA 1
ATOM 3140 C C . LYS A 1 393 ? -14.107 3.184 17.923 1.00 88.50 393 LYS A C 1
ATOM 3142 O O . LYS A 1 393 ? -15.065 2.467 18.186 1.00 88.50 393 LYS A O 1
ATOM 3147 N N . ILE A 1 394 ? -12.848 2.870 18.231 1.00 93.44 394 ILE A N 1
ATOM 3148 C CA . ILE A 1 394 ? -12.458 1.616 18.888 1.00 93.44 394 ILE A CA 1
ATOM 3149 C C . ILE A 1 394 ? -13.164 1.460 20.233 1.00 93.44 394 ILE A C 1
ATOM 3151 O O . ILE A 1 394 ? -13.759 0.419 20.477 1.00 93.44 394 ILE A O 1
ATOM 3155 N N . PHE A 1 395 ? -13.159 2.490 21.082 1.00 94.50 395 PHE A N 1
ATOM 3156 C CA . PHE A 1 395 ? -13.850 2.443 22.372 1.00 94.50 395 PHE A CA 1
ATOM 3157 C C . PHE A 1 395 ? -15.341 2.148 22.215 1.00 94.50 395 PHE A C 1
ATOM 3159 O O . PHE A 1 395 ? -15.861 1.254 22.873 1.00 94.50 395 PHE A O 1
ATOM 3166 N N . ASN A 1 396 ? -16.023 2.838 21.300 1.00 93.62 396 ASN A N 1
ATOM 3167 C CA . ASN A 1 396 ? -17.431 2.558 21.044 1.00 93.62 396 ASN A CA 1
ATOM 3168 C C . ASN A 1 396 ? -17.663 1.112 20.576 1.00 93.62 396 ASN A C 1
ATOM 3170 O O . ASN A 1 396 ? -18.602 0.467 21.032 1.00 93.62 396 ASN A O 1
ATOM 3174 N N . ASN A 1 397 ? -16.808 0.605 19.687 1.00 95.25 397 ASN A N 1
ATOM 3175 C CA . ASN A 1 397 ? -16.941 -0.746 19.150 1.00 95.25 397 ASN A CA 1
ATOM 3176 C C . ASN A 1 397 ? -16.657 -1.821 20.206 1.00 95.25 397 ASN A C 1
ATOM 3178 O O . ASN A 1 397 ? -17.406 -2.790 20.271 1.00 95.25 397 ASN A O 1
ATOM 3182 N N . ILE A 1 398 ? -15.653 -1.629 21.073 1.00 97.69 398 ILE A N 1
ATOM 3183 C CA . ILE A 1 398 ? -15.430 -2.510 22.231 1.00 97.69 398 ILE A CA 1
ATOM 3184 C C . ILE A 1 398 ? -16.671 -2.502 23.119 1.00 97.69 398 ILE A C 1
ATOM 3186 O O . ILE A 1 398 ? -17.150 -3.569 23.476 1.00 97.69 398 ILE A O 1
ATOM 3190 N N . GLY A 1 399 ? -17.232 -1.323 23.410 1.00 97.12 399 GLY A N 1
ATOM 3191 C CA . GLY A 1 399 ? -18.437 -1.229 24.228 1.00 97.12 399 GLY A CA 1
ATOM 3192 C C . GLY A 1 399 ? -19.615 -2.010 23.647 1.00 97.12 399 GLY A C 1
ATOM 3193 O O . GLY A 1 399 ? -20.259 -2.784 24.352 1.00 97.12 399 GLY A O 1
ATOM 3194 N N . ASN A 1 400 ? -19.839 -1.885 22.338 1.00 97.00 400 ASN A N 1
ATOM 3195 C CA . ASN A 1 400 ? -20.876 -2.639 21.635 1.00 97.00 400 ASN A CA 1
ATOM 3196 C C . ASN A 1 400 ? -20.653 -4.154 21.738 1.00 97.00 400 ASN A C 1
ATOM 3198 O O . ASN A 1 400 ? -21.570 -4.876 22.115 1.00 97.00 400 ASN A O 1
ATOM 3202 N N . VAL A 1 401 ? -19.436 -4.629 21.456 1.00 97.56 401 VAL A N 1
ATOM 3203 C CA . VAL A 1 401 ? -19.113 -6.064 21.508 1.00 97.56 401 VAL A CA 1
ATOM 3204 C C . VAL A 1 401 ? -19.237 -6.607 22.931 1.00 97.56 401 VAL A C 1
ATOM 3206 O O . VAL A 1 401 ? -19.777 -7.691 23.123 1.00 97.56 401 VAL A O 1
ATOM 3209 N N . SER A 1 402 ? -18.784 -5.859 23.938 1.00 98.12 402 SER A N 1
ATOM 3210 C CA . SER A 1 402 ? -18.891 -6.270 25.340 1.00 98.12 402 SER A CA 1
ATOM 3211 C C . SER A 1 402 ? -20.350 -6.340 25.801 1.00 98.12 402 SER A C 1
ATOM 3213 O O . SER A 1 402 ? -20.718 -7.269 26.511 1.00 98.12 402 SER A O 1
ATOM 3215 N N . ARG A 1 403 ? -21.233 -5.440 25.351 1.00 97.31 403 ARG A N 1
ATOM 3216 C CA . ARG A 1 403 ? -22.671 -5.574 25.643 1.00 97.31 403 ARG A CA 1
ATOM 3217 C C . ARG A 1 403 ? -23.271 -6.824 25.008 1.00 97.31 403 ARG A C 1
ATOM 3219 O O . ARG A 1 403 ? -24.025 -7.522 25.676 1.00 97.31 403 ARG A O 1
ATOM 3226 N N . GLU A 1 404 ? -22.926 -7.127 23.759 1.00 95.69 404 GLU A N 1
ATOM 3227 C CA . GLU A 1 404 ? -23.378 -8.366 23.116 1.00 95.69 404 GLU A CA 1
ATOM 3228 C C . GLU A 1 404 ? -22.850 -9.599 23.864 1.00 95.69 404 GLU A C 1
ATOM 3230 O O . GLU A 1 404 ? -23.619 -10.512 24.140 1.00 95.69 404 GLU A O 1
ATOM 3235 N N . LEU A 1 405 ? -21.583 -9.609 24.294 1.00 96.38 405 LEU A N 1
ATOM 3236 C CA . LEU A 1 405 ? -21.044 -10.692 25.125 1.00 96.38 405 LEU A CA 1
ATOM 3237 C C . LEU A 1 405 ? -21.824 -10.861 26.429 1.00 96.38 405 LEU A C 1
ATOM 3239 O O . LEU A 1 405 ? -22.168 -11.984 26.770 1.00 96.38 405 LEU A O 1
ATOM 3243 N N . TYR A 1 406 ? -22.164 -9.768 27.116 1.00 96.31 406 TYR A N 1
ATOM 3244 C CA . TYR A 1 406 ? -23.029 -9.827 28.295 1.00 96.31 406 TYR A CA 1
ATOM 3245 C C . TYR A 1 406 ? -24.390 -10.474 27.985 1.00 96.31 406 TYR A C 1
ATOM 3247 O O . TYR A 1 406 ? -24.833 -11.326 28.747 1.00 96.31 406 TYR A O 1
ATOM 3255 N N . ILE A 1 407 ? -25.026 -10.128 26.860 1.00 93.19 407 ILE A N 1
ATOM 3256 C CA . ILE A 1 407 ? -26.308 -10.726 26.447 1.00 93.19 407 ILE A CA 1
ATOM 3257 C C . ILE A 1 407 ? -26.172 -12.241 26.217 1.00 93.19 407 ILE A C 1
ATOM 3259 O O . ILE A 1 407 ? -27.092 -12.994 26.531 1.00 93.19 407 ILE A O 1
ATOM 3263 N N . HIS A 1 408 ? -25.032 -12.699 25.689 1.00 91.12 408 HIS A N 1
ATOM 3264 C CA . HIS A 1 408 ? -24.776 -14.122 25.433 1.00 91.12 408 HIS A CA 1
ATOM 3265 C C . HIS A 1 408 ? -24.403 -14.912 26.690 1.00 91.12 408 HIS A C 1
ATOM 3267 O O . HIS A 1 408 ? -24.855 -16.044 26.853 1.00 91.12 408 HIS A O 1
ATOM 3273 N N . THR A 1 409 ? -23.585 -14.341 27.575 1.00 93.50 409 THR A N 1
ATOM 3274 C CA . THR A 1 409 ? -22.977 -15.074 28.698 1.00 93.50 409 THR A CA 1
ATOM 3275 C C . THR A 1 409 ? -23.634 -14.791 30.049 1.00 93.50 409 THR A C 1
ATOM 3277 O O . THR A 1 409 ? -23.409 -15.530 31.004 1.00 93.50 409 THR A O 1
ATOM 3280 N N . ASN A 1 410 ? -24.441 -13.729 30.155 1.00 93.69 410 ASN A N 1
ATOM 3281 C CA . ASN A 1 410 ? -24.921 -13.138 31.411 1.00 93.69 410 ASN A CA 1
ATOM 3282 C C . ASN A 1 410 ? -23.798 -12.713 32.380 1.00 93.69 410 ASN A C 1
ATOM 3284 O O . ASN A 1 410 ? -24.046 -12.466 33.563 1.00 93.69 410 ASN A O 1
ATOM 3288 N N . GLU A 1 411 ? -22.555 -12.577 31.905 1.00 96.12 411 GLU A N 1
ATOM 3289 C CA . GLU A 1 411 ? -21.447 -12.106 32.733 1.00 96.12 411 GLU A CA 1
ATOM 3290 C C . GLU A 1 411 ? -21.455 -10.576 32.851 1.00 96.12 411 GLU A C 1
ATOM 3292 O O . GLU A 1 411 ? -21.080 -9.837 31.938 1.00 96.12 411 GLU A O 1
ATOM 3297 N N . ILE A 1 412 ? -21.844 -10.082 34.028 1.00 96.44 412 ILE A N 1
ATOM 3298 C CA . ILE A 1 412 ? -21.984 -8.645 34.341 1.00 96.44 412 ILE A CA 1
ATOM 3299 C C . ILE A 1 412 ? -20.666 -7.867 34.145 1.00 96.44 412 ILE A C 1
ATOM 3301 O O . ILE A 1 412 ? -20.674 -6.655 33.911 1.00 96.44 412 ILE A O 1
ATOM 3305 N N . SER A 1 413 ? -19.516 -8.545 34.216 1.00 97.31 413 SER A N 1
ATOM 3306 C CA . SER A 1 413 ? -18.193 -7.967 33.937 1.00 97.31 413 SER A CA 1
ATOM 3307 C C . SER A 1 413 ? -18.130 -7.317 32.550 1.00 97.31 413 SER A C 1
ATOM 3309 O O . SER A 1 413 ? -17.601 -6.209 32.426 1.00 97.31 413 SER A O 1
ATOM 3311 N N . TYR A 1 414 ? -18.726 -7.945 31.532 1.00 97.69 414 TYR A N 1
ATOM 3312 C CA . TYR A 1 414 ? -18.771 -7.402 30.178 1.00 97.69 414 TYR A CA 1
ATOM 3313 C C . TYR A 1 414 ? -19.681 -6.177 30.070 1.00 97.69 414 TYR A C 1
ATOM 3315 O O . TYR A 1 414 ? -19.332 -5.219 29.382 1.00 97.69 414 TYR A O 1
ATOM 3323 N N . LEU A 1 415 ? -20.800 -6.137 30.799 1.00 97.62 415 LEU A N 1
ATOM 3324 C CA . LEU A 1 415 ? -21.671 -4.959 30.821 1.00 97.62 415 LEU A CA 1
ATOM 3325 C C . LEU A 1 415 ? -20.975 -3.750 31.463 1.00 97.62 415 LEU A C 1
ATOM 3327 O O . LEU A 1 415 ? -21.034 -2.632 30.945 1.00 97.62 415 LEU A O 1
ATOM 3331 N N . LYS A 1 416 ? -20.250 -3.974 32.564 1.00 97.81 416 LYS A N 1
ATOM 3332 C CA . LYS A 1 416 ? -19.438 -2.930 33.210 1.00 97.81 416 LYS A CA 1
ATOM 3333 C C . LYS A 1 416 ? -18.326 -2.428 32.294 1.00 97.81 416 LYS A C 1
ATOM 3335 O O . LYS A 1 416 ? -18.099 -1.220 32.217 1.00 97.81 416 LYS A O 1
ATOM 3340 N N . GLU A 1 417 ? -17.663 -3.336 31.580 1.00 98.00 417 GLU A N 1
ATOM 3341 C CA . GLU A 1 417 ? -16.682 -2.980 30.556 1.00 98.00 417 GLU A CA 1
ATOM 3342 C C . GLU A 1 417 ? -17.312 -2.139 29.439 1.00 98.00 417 GLU A C 1
ATOM 3344 O O . GLU A 1 417 ? -16.738 -1.123 29.040 1.00 98.00 417 GLU A O 1
ATOM 3349 N N . ALA A 1 418 ? -18.502 -2.518 28.967 1.00 97.81 418 ALA A N 1
ATOM 3350 C CA . ALA A 1 418 ? -19.190 -1.801 27.906 1.00 97.81 418 ALA A CA 1
ATOM 3351 C C . ALA A 1 418 ? -19.425 -0.329 28.269 1.00 97.81 418 ALA A C 1
ATOM 3353 O O . ALA A 1 418 ? -19.062 0.580 27.517 1.00 97.81 418 ALA A O 1
ATOM 3354 N N . ILE A 1 419 ? -19.938 -0.096 29.479 1.00 97.44 419 ILE A N 1
ATOM 3355 C CA . ILE A 1 419 ? -20.179 1.238 30.037 1.00 97.44 419 ILE A CA 1
ATOM 3356 C C . ILE A 1 419 ? -18.877 2.035 30.178 1.00 97.44 419 ILE A C 1
ATOM 3358 O O . ILE A 1 419 ? -18.839 3.208 29.800 1.00 97.44 419 ILE A O 1
ATOM 3362 N N . ASP A 1 420 ? -17.803 1.426 30.690 1.00 96.69 420 ASP A N 1
ATOM 3363 C CA . ASP A 1 420 ? -16.496 2.086 30.814 1.00 96.69 420 ASP A CA 1
ATOM 3364 C C . ASP A 1 420 ? -15.963 2.557 29.451 1.00 96.69 420 ASP A C 1
ATOM 3366 O O . ASP A 1 420 ? -15.562 3.716 29.289 1.00 96.69 420 ASP A O 1
ATOM 3370 N N . PHE A 1 421 ? -16.023 1.698 28.433 1.00 96.06 421 PHE A N 1
ATOM 3371 C CA . PHE A 1 421 ? -15.570 2.060 27.096 1.00 96.06 421 PHE A CA 1
ATOM 3372 C C . PHE A 1 421 ? -16.477 3.081 26.406 1.00 96.06 421 PHE A C 1
ATOM 3374 O O . PHE A 1 421 ? -15.958 3.994 25.758 1.00 96.06 421 PHE A O 1
ATOM 3381 N N . TRP A 1 422 ? -17.801 3.031 26.572 1.00 95.50 422 TRP A N 1
ATOM 3382 C CA . TRP A 1 422 ? -18.651 4.091 26.024 1.00 95.50 422 TRP A CA 1
ATOM 3383 C C . TRP A 1 422 ? -18.403 5.439 26.689 1.00 95.50 422 TRP A C 1
ATOM 3385 O O . TRP A 1 422 ? -18.338 6.438 25.970 1.00 95.50 422 TRP A O 1
ATOM 3395 N N . ARG A 1 423 ? -18.167 5.484 28.009 1.00 93.44 423 ARG A N 1
ATOM 3396 C CA . ARG A 1 423 ? -17.741 6.720 28.689 1.00 93.44 423 ARG A CA 1
ATOM 3397 C C . ARG A 1 423 ? -16.467 7.282 28.058 1.00 93.44 423 ARG A C 1
ATOM 3399 O O . ARG A 1 423 ? -16.440 8.460 27.720 1.00 93.44 423 ARG A O 1
ATOM 3406 N N . LYS A 1 424 ? -15.459 6.439 27.807 1.00 91.19 424 LYS A N 1
ATOM 3407 C CA . LYS A 1 424 ? -14.208 6.835 27.126 1.00 91.19 424 LYS A CA 1
ATOM 3408 C C . LYS A 1 424 ? -14.417 7.259 25.667 1.00 91.19 424 LYS A C 1
ATOM 3410 O O . LYS A 1 424 ? -13.672 8.087 25.154 1.00 91.19 424 LYS A O 1
ATOM 3415 N N . SER A 1 425 ? -15.420 6.708 24.980 1.00 89.19 425 SER A N 1
ATOM 3416 C CA . SER A 1 425 ? -15.731 7.046 23.580 1.00 89.19 425 SER A CA 1
ATOM 3417 C C . SER A 1 425 ? -16.337 8.448 23.404 1.00 89.19 425 SER A C 1
ATOM 3419 O O . SER A 1 425 ? -16.345 8.999 22.293 1.00 89.19 425 SER A O 1
ATOM 3421 N N . ILE A 1 426 ? -16.844 9.028 24.492 1.00 85.25 426 ILE A N 1
ATOM 3422 C CA . ILE A 1 426 ? -17.438 10.359 24.533 1.00 85.25 426 ILE A CA 1
ATOM 3423 C C . ILE A 1 426 ? -16.348 11.345 24.946 1.00 85.25 426 ILE A C 1
ATOM 3425 O O . ILE A 1 426 ? -15.794 11.259 26.037 1.00 85.25 426 ILE A O 1
ATOM 3429 N N . LYS A 1 427 ? -16.060 12.331 24.094 1.00 70.19 427 LYS A N 1
ATOM 3430 C CA . LYS A 1 427 ? -15.155 13.417 24.479 1.00 70.19 427 LYS A CA 1
ATOM 3431 C C . LYS A 1 427 ? -15.766 14.233 25.622 1.00 70.19 427 LYS A C 1
ATOM 3433 O O . LYS A 1 427 ? -16.940 14.627 25.554 1.00 70.19 427 LYS A O 1
ATOM 3438 N N . SER A 1 428 ? -14.964 14.510 26.648 1.00 55.91 428 SER A N 1
ATOM 3439 C CA . SER A 1 428 ? -15.270 15.541 27.637 1.00 55.91 428 SER A CA 1
ATOM 3440 C C . SER A 1 428 ? -15.284 16.892 26.922 1.00 55.91 428 SER A C 1
ATOM 3442 O O . SER A 1 428 ? -14.258 17.315 26.404 1.00 55.91 428 SER A O 1
ATOM 3444 N N . GLU A 1 429 ? -16.457 17.524 26.858 1.00 47.22 429 GLU A N 1
ATOM 3445 C CA . GLU A 1 429 ? -16.625 18.937 26.490 1.00 47.22 429 GLU A CA 1
ATOM 3446 C C . GLU A 1 429 ? -15.934 19.365 25.176 1.00 47.22 429 GLU A C 1
ATOM 3448 O O . GLU A 1 429 ? -14.982 20.141 25.185 1.00 47.22 429 GLU A O 1
ATOM 3453 N N . ASP A 1 430 ? -16.430 18.925 24.009 1.00 46.84 430 ASP A N 1
ATOM 3454 C CA . ASP A 1 430 ? -15.994 19.534 22.739 1.00 46.84 430 ASP A CA 1
ATOM 3455 C C . ASP A 1 430 ? -16.532 20.983 22.657 1.00 46.84 430 ASP A C 1
ATOM 3457 O O . ASP A 1 430 ? -17.689 21.246 22.315 1.00 46.84 430 ASP A O 1
ATOM 3461 N N . LEU A 1 431 ? -15.631 21.916 22.979 1.00 39.59 431 LEU A N 1
ATOM 3462 C CA . LEU A 1 431 ? -15.679 23.384 22.924 1.00 39.59 431 LEU A CA 1
ATOM 3463 C C . LEU A 1 431 ? -15.991 23.992 21.541 1.00 39.59 431 LEU A C 1
ATOM 3465 O O . LEU A 1 431 ? -15.823 25.191 21.355 1.00 39.59 431 LEU A O 1
ATOM 3469 N N . ASN A 1 432 ? -16.510 23.231 20.577 1.00 41.19 432 ASN A N 1
ATOM 3470 C CA . ASN A 1 432 ? -16.932 23.760 19.280 1.00 41.19 432 ASN A CA 1
ATOM 3471 C C . ASN A 1 432 ? -18.339 23.264 18.935 1.00 41.19 432 ASN A C 1
ATOM 3473 O O . ASN A 1 432 ? -18.521 22.219 18.311 1.00 41.19 432 ASN A O 1
ATOM 3477 N N . LYS A 1 433 ? -19.345 24.072 19.301 1.00 47.75 433 LYS A N 1
ATOM 3478 C CA . LYS A 1 433 ? -20.793 23.863 19.079 1.00 47.75 433 LYS A CA 1
ATOM 3479 C C . LYS A 1 433 ? -21.197 23.497 17.634 1.00 47.75 433 LYS A C 1
ATOM 3481 O O . LYS A 1 433 ? -22.338 23.107 17.416 1.00 47.75 433 LYS A O 1
ATOM 3486 N N . GLN A 1 434 ? -20.301 23.616 16.652 1.00 44.88 434 GLN A N 1
ATOM 3487 C CA . GLN A 1 434 ? -20.586 23.379 15.233 1.00 44.88 434 GLN A CA 1
ATOM 3488 C C . GLN A 1 434 ? -20.404 21.924 14.762 1.00 44.88 434 GLN A C 1
ATOM 3490 O O . GLN A 1 434 ? -20.943 21.579 13.718 1.00 44.88 434 GLN A O 1
ATOM 3495 N N . ASN A 1 435 ? -19.731 21.046 15.518 1.00 44.06 435 ASN A N 1
ATOM 3496 C CA . ASN A 1 435 ? -19.418 19.679 15.066 1.00 44.06 435 ASN A CA 1
ATOM 3497 C C . ASN A 1 435 ? -20.011 18.577 15.961 1.00 44.06 435 ASN A C 1
ATOM 3499 O O . ASN A 1 435 ? -19.328 17.611 16.307 1.00 44.06 435 ASN A O 1
ATOM 3503 N N . TYR A 1 436 ? -21.304 18.662 16.296 1.00 51.59 436 TYR A N 1
ATOM 3504 C CA . TYR A 1 436 ? -22.044 17.496 16.800 1.00 51.59 436 TYR A CA 1
ATOM 3505 C C . TYR A 1 436 ? -22.096 16.416 15.710 1.00 51.59 436 TYR A C 1
ATOM 3507 O O . TYR A 1 436 ? -23.038 16.335 14.916 1.00 51.59 436 TYR A O 1
ATOM 3515 N N . SER A 1 437 ? -21.043 15.603 15.628 1.00 60.09 437 SER A N 1
ATOM 3516 C CA . SER A 1 437 ? -20.997 14.481 14.700 1.00 60.09 437 SER A CA 1
ATOM 3517 C C . SER A 1 437 ? -22.116 13.500 15.059 1.00 60.09 437 SER A C 1
ATOM 3519 O O . SER A 1 437 ? -22.381 13.245 16.237 1.00 60.09 437 SER A O 1
ATOM 3521 N N . SER A 1 438 ? -22.770 12.915 14.051 1.00 63.81 438 SER A N 1
ATOM 3522 C CA . SER A 1 438 ? -23.758 11.835 14.235 1.00 63.81 438 SER A CA 1
ATOM 3523 C C . SER A 1 438 ? -23.236 10.702 15.123 1.00 63.81 438 SER A C 1
ATOM 3525 O O . SER A 1 438 ? -24.011 10.029 15.793 1.00 63.81 438 SER A O 1
ATOM 3527 N N . ASN A 1 439 ? -21.915 10.540 15.164 1.00 75.06 439 ASN A N 1
ATOM 3528 C CA . ASN A 1 439 ? -21.233 9.527 15.948 1.00 75.06 439 ASN A CA 1
ATOM 3529 C C . ASN A 1 439 ? -21.313 9.794 17.459 1.00 75.06 439 ASN A C 1
ATOM 3531 O O . ASN A 1 439 ? -21.407 8.837 18.217 1.00 75.06 439 ASN A O 1
ATOM 3535 N N . ASN A 1 440 ? -21.318 11.054 17.920 1.00 80.62 440 ASN A N 1
ATOM 3536 C CA . ASN A 1 440 ? -21.434 11.337 19.358 1.00 80.62 440 ASN A CA 1
ATOM 3537 C C . ASN A 1 440 ? -22.831 10.996 19.897 1.00 80.62 440 ASN A C 1
ATOM 3539 O O . ASN A 1 440 ? -22.959 10.452 20.989 1.00 80.62 440 ASN A O 1
ATOM 3543 N N . ILE A 1 441 ? -23.867 11.244 19.089 1.00 84.38 441 ILE A N 1
ATOM 3544 C CA . ILE A 1 441 ? -25.258 10.878 19.392 1.00 84.38 441 ILE A CA 1
ATOM 3545 C C . ILE A 1 441 ? -25.372 9.362 19.589 1.00 84.38 441 ILE A C 1
ATOM 3547 O O . ILE A 1 441 ? -25.941 8.920 20.583 1.00 84.38 441 ILE A O 1
ATOM 3551 N N . LEU A 1 442 ? -24.789 8.569 18.681 1.00 86.31 442 LEU A N 1
ATOM 3552 C CA . LEU A 1 442 ? -24.791 7.108 18.790 1.00 86.31 442 LEU A CA 1
ATOM 3553 C C . LEU A 1 442 ? -24.088 6.629 20.072 1.00 86.31 442 LEU A C 1
ATOM 3555 O O . LEU A 1 442 ? -24.623 5.793 20.790 1.00 86.31 442 LEU A O 1
ATOM 3559 N N . ARG A 1 443 ? -22.927 7.204 20.403 1.00 89.25 443 ARG A N 1
ATOM 3560 C CA . ARG A 1 443 ? -22.153 6.841 21.605 1.00 89.25 443 ARG A CA 1
ATOM 3561 C C . ARG A 1 443 ? -22.888 7.168 22.905 1.00 89.25 443 ARG A C 1
ATOM 3563 O O . ARG A 1 443 ? -22.908 6.356 23.824 1.00 89.25 443 ARG A O 1
ATOM 3570 N N . LEU A 1 444 ? -23.515 8.345 22.972 1.00 91.06 444 LEU A N 1
ATOM 3571 C CA . LEU A 1 444 ? -24.343 8.756 24.109 1.00 91.06 444 LEU A CA 1
ATOM 3572 C C . LEU A 1 444 ? -25.561 7.843 24.274 1.00 91.06 444 LEU A C 1
ATOM 3574 O O . LEU A 1 444 ? -25.879 7.460 25.395 1.00 91.06 444 LEU A O 1
A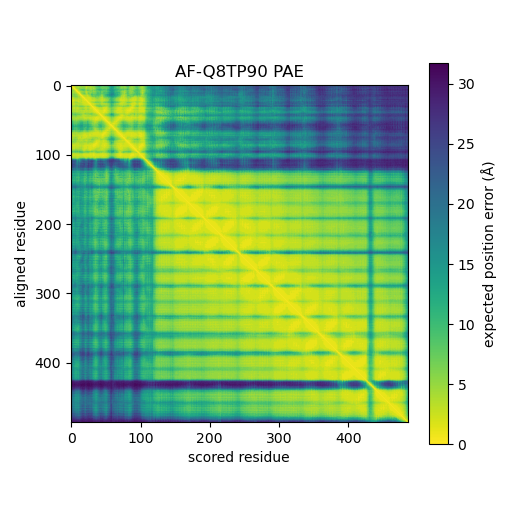TOM 3578 N N . ASN A 1 445 ? -26.216 7.479 23.168 1.00 92.81 445 ASN A N 1
ATOM 3579 C CA . ASN A 1 445 ? -27.323 6.529 23.180 1.00 92.81 445 ASN A CA 1
ATOM 3580 C C . ASN A 1 445 ? -26.884 5.169 23.741 1.00 92.81 445 ASN A C 1
ATOM 3582 O O . ASN A 1 445 ? -27.529 4.648 24.645 1.00 92.81 445 ASN A O 1
ATOM 3586 N N . ASN A 1 446 ? -25.759 4.635 23.262 1.00 95.12 446 ASN A N 1
ATOM 3587 C CA . ASN A 1 446 ? -25.250 3.341 23.712 1.00 95.12 446 ASN A CA 1
ATOM 3588 C C . ASN A 1 446 ? -24.908 3.349 25.209 1.00 95.12 446 ASN A C 1
ATOM 3590 O O . ASN A 1 446 ? -25.311 2.437 25.926 1.00 95.12 446 ASN A O 1
ATOM 3594 N N . LEU A 1 447 ? -24.264 4.416 25.706 1.00 96.06 447 LEU A N 1
ATOM 3595 C CA . LEU A 1 447 ? -24.010 4.584 27.140 1.00 96.06 447 LEU A CA 1
ATOM 3596 C C . LEU A 1 447 ? -25.310 4.613 27.955 1.00 96.06 447 LEU A C 1
ATOM 3598 O O . LEU A 1 447 ? -25.400 3.965 28.994 1.00 96.06 447 LEU A O 1
ATOM 3602 N N . ALA A 1 448 ? -26.312 5.367 27.501 1.00 95.50 448 ALA A N 1
ATOM 3603 C CA . ALA A 1 448 ? -27.563 5.515 28.233 1.00 95.50 448 ALA A CA 1
ATOM 3604 C C . ALA A 1 448 ? -28.346 4.197 28.318 1.00 95.50 448 ALA A C 1
ATOM 3606 O O . ALA A 1 448 ? -28.881 3.881 29.380 1.00 95.50 448 ALA A O 1
ATOM 3607 N N . VAL A 1 449 ? -28.373 3.424 27.226 1.00 95.88 449 VAL A N 1
ATOM 3608 C CA . VAL A 1 449 ? -28.972 2.081 27.187 1.00 95.88 449 VAL A CA 1
ATOM 3609 C C . VAL A 1 449 ? -28.204 1.125 28.098 1.00 95.88 449 VAL A C 1
ATOM 3611 O O . VAL A 1 449 ? -28.814 0.500 28.955 1.00 95.88 449 VAL A O 1
ATOM 3614 N N . GLY A 1 450 ? -26.872 1.083 28.009 1.00 96.00 450 GLY A N 1
ATOM 3615 C CA . GLY A 1 450 ? -26.063 0.221 28.874 1.00 96.00 450 GLY A CA 1
ATOM 3616 C C . GLY A 1 450 ? -26.229 0.512 30.368 1.00 96.00 450 GLY A C 1
ATOM 3617 O O . GLY A 1 450 ? -26.242 -0.405 31.181 1.00 96.00 450 GLY A O 1
ATOM 3618 N N . LEU A 1 451 ? -26.395 1.784 30.747 1.00 97.12 451 LEU A N 1
ATOM 3619 C CA . LEU A 1 451 ? -26.682 2.170 32.133 1.00 97.12 451 LEU A CA 1
ATOM 3620 C C . LEU A 1 451 ? -28.061 1.692 32.613 1.00 97.12 451 LEU A C 1
ATOM 3622 O O . LEU A 1 451 ? -28.202 1.389 33.795 1.00 97.12 451 LEU A O 1
ATOM 3626 N N . ILE A 1 452 ? -29.055 1.614 31.721 1.00 96.81 452 ILE A N 1
ATOM 3627 C CA . ILE A 1 452 ? -30.364 1.020 32.035 1.00 96.81 452 ILE A CA 1
ATOM 3628 C C . ILE A 1 452 ? -30.203 -0.485 32.237 1.00 96.81 452 ILE A C 1
ATOM 3630 O O . ILE A 1 452 ? -30.631 -0.984 33.272 1.00 96.81 452 ILE A O 1
ATOM 3634 N N . ASP A 1 453 ? -29.502 -1.172 31.331 1.00 95.56 453 ASP A N 1
ATOM 3635 C CA . ASP A 1 453 ? -29.229 -2.607 31.477 1.00 95.56 453 ASP A CA 1
ATOM 3636 C C . ASP A 1 453 ? -28.527 -2.899 32.825 1.00 95.56 453 ASP A C 1
ATOM 3638 O O . ASP A 1 453 ? -28.867 -3.848 33.526 1.00 95.56 453 ASP A O 1
ATOM 3642 N N . LEU A 1 454 ? -27.569 -2.058 33.248 1.00 96.25 454 LEU A N 1
ATOM 3643 C CA . LEU A 1 454 ? -26.867 -2.253 34.526 1.00 96.25 454 LEU A CA 1
ATOM 3644 C C . LEU A 1 454 ? -27.755 -1.945 35.738 1.00 96.25 454 LEU A C 1
ATOM 3646 O O . LEU A 1 454 ? -27.635 -2.609 36.767 1.00 96.25 454 LEU A O 1
ATOM 3650 N N . TYR A 1 455 ? -28.653 -0.964 35.622 1.00 96.94 455 TYR A N 1
ATOM 3651 C CA . TYR A 1 455 ? -29.665 -0.700 36.641 1.00 96.94 455 TYR A CA 1
ATOM 3652 C C . TYR A 1 455 ? -30.620 -1.887 36.809 1.00 96.94 455 TYR A C 1
ATOM 3654 O O . TYR A 1 455 ? -30.899 -2.269 37.941 1.00 96.94 455 TYR A O 1
ATOM 3662 N N . GLU A 1 456 ? -31.077 -2.502 35.717 1.00 95.44 456 GLU A N 1
ATOM 3663 C CA . GLU A 1 456 ? -31.969 -3.669 35.768 1.00 95.44 456 GLU A CA 1
ATOM 3664 C C . GLU A 1 456 ? -31.332 -4.854 36.507 1.00 95.44 456 GLU A C 1
ATOM 3666 O O . GLU A 1 456 ? -32.024 -5.598 37.201 1.00 95.44 456 GLU A O 1
ATOM 3671 N N . VAL A 1 457 ? -30.007 -4.995 36.419 1.00 95.06 457 VAL A N 1
ATOM 3672 C CA . VAL A 1 457 ? -29.261 -6.072 37.079 1.00 95.06 457 VAL A CA 1
ATOM 3673 C C . VAL A 1 457 ? -28.893 -5.744 38.529 1.00 95.06 457 VAL A C 1
ATOM 3675 O O . VAL A 1 457 ? -29.062 -6.585 39.408 1.00 95.06 457 VAL A O 1
ATOM 3678 N N . GLU A 1 458 ? -28.354 -4.552 38.804 1.00 95.56 458 GLU A N 1
ATOM 3679 C CA . GLU A 1 458 ? -27.823 -4.204 40.135 1.00 95.56 458 GLU A CA 1
ATOM 3680 C C . GLU A 1 458 ? -28.832 -3.465 41.027 1.00 95.56 458 GLU A C 1
ATOM 3682 O O . GLU A 1 458 ? -28.607 -3.342 42.229 1.00 95.56 458 GLU A O 1
ATOM 3687 N N . SER A 1 459 ? -29.937 -2.968 40.462 1.00 94.38 459 SER A N 1
ATOM 3688 C CA . SER A 1 459 ? -30.962 -2.165 41.150 1.00 94.38 459 SER A CA 1
ATOM 3689 C C . SER A 1 459 ? -30.424 -0.924 41.881 1.00 94.38 459 SER A C 1
ATOM 3691 O O . SER A 1 459 ? -31.078 -0.399 42.782 1.00 94.38 459 SER A O 1
ATOM 3693 N N . ASP A 1 460 ? -29.245 -0.421 41.497 1.00 95.88 460 ASP A N 1
ATOM 3694 C CA . ASP A 1 460 ? -28.642 0.783 42.076 1.00 95.88 460 ASP A CA 1
ATOM 3695 C C . ASP A 1 460 ? -29.140 2.046 41.339 1.00 95.88 460 ASP A C 1
ATOM 3697 O O . ASP A 1 460 ? -28.793 2.251 40.166 1.00 95.88 460 ASP A O 1
ATOM 3701 N N . PRO A 1 461 ? -29.918 2.931 41.999 1.00 95.44 461 PRO A N 1
ATOM 3702 C CA . PRO A 1 461 ? -30.531 4.099 41.365 1.00 95.44 461 PRO A CA 1
ATOM 3703 C C . PRO A 1 461 ? -29.541 5.056 40.694 1.00 95.44 461 PRO A C 1
ATOM 3705 O O . PRO A 1 461 ? -29.918 5.765 39.759 1.00 95.44 461 PRO A O 1
ATOM 3708 N N . LYS A 1 462 ? -28.265 5.063 41.109 1.00 95.81 462 LYS A N 1
ATOM 3709 C CA . LYS A 1 462 ? -27.258 5.973 40.539 1.00 95.81 462 LYS A CA 1
ATOM 3710 C C . LYS A 1 462 ? -27.088 5.786 39.026 1.00 95.81 462 LYS A C 1
ATOM 3712 O O . LYS A 1 462 ? -26.787 6.751 38.324 1.00 95.81 462 LYS A O 1
ATOM 3717 N N . TYR A 1 463 ? -27.274 4.562 38.521 1.00 95.38 463 TYR A N 1
ATOM 3718 C CA . TYR A 1 463 ? -27.136 4.254 37.096 1.00 95.38 463 TYR A CA 1
ATOM 3719 C C . TYR A 1 463 ? -28.323 4.781 36.288 1.00 95.38 463 TYR A C 1
ATOM 3721 O O . TYR A 1 463 ? -28.128 5.332 35.202 1.00 95.38 463 TYR A O 1
ATOM 3729 N N . LEU A 1 464 ? -29.535 4.703 36.846 1.00 94.56 464 LEU A N 1
ATOM 3730 C CA . LEU A 1 464 ? -30.730 5.295 36.247 1.00 94.56 464 LEU A CA 1
ATOM 3731 C C . LEU A 1 464 ? -30.621 6.828 36.199 1.00 94.56 464 LEU A C 1
ATOM 3733 O O . LEU A 1 464 ? -30.867 7.433 35.152 1.00 94.56 464 LEU A O 1
ATOM 3737 N N . ASP A 1 465 ? -30.158 7.448 37.288 1.00 96.25 465 ASP A N 1
ATOM 3738 C CA . ASP A 1 465 ? -29.915 8.894 37.361 1.00 96.25 465 ASP A CA 1
ATOM 3739 C C . ASP A 1 465 ? -28.869 9.356 36.335 1.00 96.25 465 ASP A C 1
ATOM 3741 O O . ASP A 1 465 ? -29.022 10.394 35.680 1.00 96.25 465 ASP A O 1
ATOM 3745 N N . GLU A 1 466 ? -27.779 8.599 36.181 1.00 95.00 466 GLU A N 1
ATOM 3746 C CA . GLU A 1 466 ? -26.761 8.871 35.167 1.00 95.00 466 GLU A CA 1
ATOM 3747 C C . GLU A 1 466 ? -27.334 8.720 33.756 1.00 95.00 466 GLU A C 1
ATOM 3749 O O . GLU A 1 466 ? -27.167 9.628 32.937 1.00 95.00 466 GLU A O 1
ATOM 3754 N N . SER A 1 467 ? -28.071 7.639 33.479 1.00 94.06 467 SER A N 1
ATOM 3755 C CA . SER A 1 467 ? -28.721 7.424 32.182 1.00 94.06 467 SER A CA 1
ATOM 3756 C C . SER A 1 467 ? -29.635 8.597 31.823 1.00 94.06 467 SER A C 1
ATOM 3758 O O . SER A 1 467 ? -29.529 9.159 30.730 1.00 94.06 467 SER A O 1
ATOM 3760 N N . GLN A 1 468 ? -30.456 9.072 32.765 1.00 95.00 468 GLN A N 1
ATOM 3761 C CA . GLN A 1 468 ? -31.331 10.226 32.552 1.00 95.00 468 GLN A CA 1
ATOM 3762 C C . GLN A 1 468 ? -30.542 11.508 32.232 1.00 95.00 468 GLN A C 1
ATOM 3764 O O . GLN A 1 468 ? -30.930 12.280 31.346 1.00 95.00 468 GLN A O 1
ATOM 3769 N N . LYS A 1 469 ? -29.400 11.744 32.894 1.00 93.81 469 LYS A N 1
ATOM 3770 C CA . LYS A 1 469 ? -28.500 12.869 32.569 1.00 93.81 469 LYS A CA 1
ATOM 3771 C C . LYS A 1 469 ? -27.934 12.749 31.151 1.00 93.81 469 LYS A C 1
ATOM 3773 O O . LYS A 1 469 ? -27.890 13.755 30.433 1.00 93.81 469 LYS A O 1
ATOM 3778 N N . ILE A 1 470 ? -27.540 11.546 30.729 1.00 92.31 470 ILE A N 1
ATOM 3779 C CA . ILE A 1 470 ? -27.036 11.282 29.375 1.00 92.31 470 ILE A CA 1
ATOM 3780 C C . ILE A 1 470 ? -28.140 11.474 28.327 1.00 92.31 470 ILE A C 1
ATOM 3782 O O . ILE A 1 470 ? -27.912 12.181 27.345 1.00 92.31 470 ILE A O 1
ATOM 3786 N N . TRP A 1 471 ? -29.358 10.975 28.555 1.00 92.62 471 TRP A N 1
ATOM 3787 C CA . TRP A 1 471 ? -30.514 11.218 27.680 1.00 92.62 471 TRP A CA 1
ATOM 3788 C C . TRP A 1 471 ? -30.849 12.709 27.551 1.00 92.62 471 TRP A C 1
ATOM 3790 O O . TRP A 1 471 ? -31.105 13.208 26.451 1.00 92.62 471 TRP A O 1
ATOM 3800 N N . ASN A 1 472 ? -30.767 13.467 28.648 1.00 91.56 472 ASN A N 1
ATOM 3801 C CA . ASN A 1 472 ? -30.937 14.920 28.623 1.00 91.56 472 ASN A CA 1
ATOM 3802 C C . ASN A 1 472 ? -29.826 15.630 27.831 1.00 91.56 472 ASN A C 1
ATOM 3804 O O . ASN A 1 472 ? -30.087 16.617 27.137 1.00 91.56 472 ASN A O 1
ATOM 3808 N N . ARG A 1 473 ? -28.576 15.147 27.894 1.00 87.62 473 ARG A N 1
ATOM 3809 C CA . ARG A 1 473 ? -27.493 15.618 27.013 1.00 87.62 473 ARG A CA 1
ATOM 3810 C C . ARG A 1 473 ? -27.804 15.293 25.552 1.00 87.62 473 ARG A C 1
ATOM 3812 O O . ARG A 1 473 ? -27.789 16.210 24.736 1.00 87.62 473 ARG A O 1
ATOM 3819 N N . LEU A 1 474 ? -28.167 14.052 25.237 1.00 86.88 474 LEU A N 1
ATOM 3820 C CA . LEU A 1 474 ? -28.521 13.613 23.885 1.00 86.88 474 LEU A CA 1
ATOM 3821 C C . LEU A 1 474 ? -29.628 14.482 23.272 1.00 86.88 474 LEU A C 1
ATOM 3823 O O . LEU A 1 474 ? -29.496 14.956 22.144 1.00 86.88 474 LEU A O 1
ATOM 3827 N N . LYS A 1 475 ? -30.695 14.757 24.033 1.00 87.06 475 LYS A N 1
ATOM 3828 C CA . LYS A 1 475 ? -31.803 15.623 23.604 1.00 87.06 475 LYS A CA 1
ATOM 3829 C C . LYS A 1 475 ? -31.326 17.038 23.258 1.00 87.06 475 LYS A C 1
ATOM 3831 O O . LYS A 1 475 ? -31.753 17.587 22.242 1.00 87.06 475 LYS A O 1
ATOM 3836 N N . ARG A 1 476 ? -30.421 17.615 24.060 1.00 83.38 476 ARG A N 1
ATOM 3837 C CA . ARG A 1 476 ? -29.809 18.931 23.794 1.00 83.38 476 ARG A CA 1
ATOM 3838 C C . ARG A 1 476 ? -28.949 18.920 22.529 1.00 83.38 476 ARG A C 1
ATOM 3840 O O . ARG A 1 476 ? -29.070 19.837 21.718 1.00 83.38 476 ARG A O 1
ATOM 3847 N N . GLU A 1 477 ? -28.129 17.891 22.323 1.00 80.56 477 GLU A N 1
ATOM 3848 C CA . GLU A 1 477 ? -27.296 17.768 21.115 1.00 80.56 477 GLU A CA 1
ATOM 3849 C C . GLU A 1 477 ? -28.154 17.597 19.846 1.00 80.56 477 GLU A C 1
ATOM 3851 O O . GLU A 1 477 ? -27.921 18.267 18.837 1.00 80.56 477 GLU A O 1
ATOM 3856 N N . LEU A 1 478 ? -29.212 16.779 19.907 1.00 82.00 478 LEU A N 1
ATOM 3857 C CA . LEU A 1 478 ? -30.165 16.594 18.805 1.00 82.00 478 LEU A CA 1
ATOM 3858 C C . LEU A 1 478 ? -30.932 17.877 18.461 1.00 82.00 478 LEU A C 1
ATOM 3860 O O . LEU A 1 478 ? -31.102 18.187 17.280 1.00 82.00 478 LEU A O 1
ATOM 3864 N N . TRP A 1 479 ? -31.389 18.623 19.472 1.00 77.94 479 TRP A N 1
ATOM 3865 C CA . TRP A 1 479 ? -32.066 19.909 19.278 1.00 77.94 479 TRP A CA 1
ATOM 3866 C C . TRP A 1 479 ? -31.140 20.934 18.619 1.00 77.94 479 TRP A C 1
ATOM 3868 O O . TRP A 1 479 ? -31.511 21.562 17.629 1.00 77.94 479 TRP A O 1
ATOM 3878 N N . THR A 1 480 ? -29.899 21.022 19.099 1.00 73.50 480 THR A N 1
ATOM 3879 C CA . THR A 1 480 ? -28.886 21.932 18.554 1.00 73.50 480 THR A CA 1
ATOM 3880 C C . THR A 1 480 ? -28.599 21.619 17.082 1.00 73.50 480 THR A C 1
ATOM 3882 O O . THR A 1 480 ? -28.609 22.516 16.244 1.00 73.50 480 THR A O 1
ATOM 3885 N N . ARG A 1 481 ? -28.455 20.335 16.722 1.00 69.50 481 ARG A N 1
ATOM 3886 C CA . ARG A 1 481 ? -28.244 19.903 15.329 1.00 69.50 481 ARG A CA 1
ATOM 3887 C C . ARG A 1 481 ? -29.411 20.248 14.397 1.00 69.50 481 ARG A C 1
ATOM 3889 O O . ARG A 1 481 ? -29.168 20.540 13.229 1.00 69.50 481 ARG A O 1
ATOM 3896 N N . LYS A 1 482 ? -30.661 20.187 14.875 1.00 71.50 482 LYS A N 1
ATOM 3897 C CA . LYS A 1 482 ? -31.837 20.565 14.070 1.00 71.50 482 LYS A CA 1
ATOM 3898 C C . LYS A 1 482 ? -31.843 22.064 13.749 1.00 71.50 482 LYS A C 1
ATOM 3900 O O . LYS A 1 482 ? -32.060 22.404 12.594 1.00 71.50 482 LYS A O 1
ATOM 3905 N N . ASN A 1 483 ? -31.520 22.920 14.719 1.00 66.56 483 ASN A N 1
ATOM 3906 C CA . ASN A 1 483 ? -31.528 24.380 14.541 1.00 66.56 483 ASN A CA 1
ATOM 3907 C C . ASN A 1 483 ? -30.351 24.930 13.716 1.00 66.56 483 ASN A C 1
ATOM 3909 O O . ASN A 1 483 ? -30.418 26.065 13.271 1.00 66.56 483 ASN A O 1
ATOM 3913 N N . TYR A 1 484 ? -29.275 24.162 13.521 1.00 57.47 484 TYR A N 1
ATOM 3914 C CA . TYR A 1 484 ? -28.164 24.550 12.634 1.00 57.47 484 TYR A CA 1
ATOM 3915 C C . TYR A 1 484 ? -28.333 24.068 11.184 1.00 57.47 484 TYR A C 1
ATOM 3917 O O . TYR A 1 484 ? -27.534 24.435 10.327 1.00 57.47 484 TYR A O 1
ATOM 3925 N N . LYS A 1 485 ? -29.319 23.203 10.905 1.00 52.59 485 LYS A N 1
ATOM 3926 C CA . LYS A 1 485 ? -29.644 22.765 9.537 1.00 52.59 485 LYS A CA 1
ATOM 3927 C C . LYS A 1 485 ? -30.705 23.638 8.854 1.00 52.59 485 LYS A C 1
ATOM 3929 O O . LYS A 1 485 ? -30.875 23.496 7.647 1.00 52.59 485 LYS A O 1
ATOM 3934 N N . SER A 1 486 ? -31.416 24.469 9.618 1.00 44.41 486 SER A N 1
ATOM 3935 C CA . SER A 1 486 ? -32.250 25.579 9.134 1.00 44.41 486 SER A CA 1
ATOM 3936 C C . SER A 1 486 ? -31.404 26.830 8.986 1.00 44.41 486 SER A C 1
ATOM 3938 O O . SER A 1 486 ? -31.590 27.536 7.976 1.00 44.41 486 SER A O 1
#

Foldseek 3Di:
DDDLPDPPADFQQFDDCDLCDSRNHDWHFDDDKFKFFFADPPDVQKTKGKFWDWDQDPVVRDTDIDIDIAMAGEGPSQVHAGQWIFIKTATPDPDPGHRIYTGHTQLLDLACPPSDDPVCVVRLVVSLVSLVVLLVVLVVVLVVDDPLDPCNLVSLQNNLSSLSSNCSSVVPLVSLVSSLVSLVVSLVSDDQLDPSNLVSLLVNLSSLVSNCVSPVDVVSLVSSLVSLVSSLVSQVSCVVVPPPCVRSLLSSLQSNLVSLVVVCVVPVDVVSLVSSLVSLVVNVVSDDQLTPCQLVSLQVQLVSLVSVCVVPVDLVSLVSSLVSLVVSLVSDDLPDPCNLVSLQSNLVSLVVSLVSCVPPDPLVVSLVSLVSSLVSLVSSLVNDDPPDLCNLVSLQSNLVSLVVNCVSPVPCVSLVSSLVSLVVSADDDPVDLPPLDPVNLVSLVSNLVSLVVNCVVPVDCVSVVVSVVSVVVSVVNVVSVVVVVD

Organism: Methanosarcina acetivorans (strain ATCC 35395 / DSM 2834 / JCM 12185 / C2A) (NCBI:txid188937)

Nearest PDB structures (foldseek):
  7zag-assembly1_R  TM=9.268E-01  e=2.566E-08  Pyrococcus abyssi GE5
  8hkx-assembly1_S17P  TM=9.200E-01  e=3.974E-08  Sulfolobus acidocaldarius DSM 639
  4v6u-assembly1_AR  TM=8.779E-01  e=1.453E-08  Pyrococcus furiosus DSM 3638
  9e7f-assembly1_BR  TM=9.321E-01  e=2.607E-07  Pyrobaculum calidifontis JCM 11548
  5oql-assembly1_v  TM=8.139E-01  e=1.295E-07  Thermochaetoides thermophila DSM 1495